Protein AF-A0A6B1FAL5-F1 (afdb_monomer)

Foldseek 3Di:
DVLLLVLLQLLLVLLLLLLVLQLVLCLQVVHQSLVSLVVSLVCSVPLSVVLPPDDPDPPPPPDPPDPDDDDDDDDDDDDDDDDDDPPPPPPPPDVVVVPVVVVVVVVVCVLVVQLVVLVVVVVVVLVVLVVQQVVWDWDAAPNFIATEAQADDQEWHDQPDTGGYDYPVQVVVDRVSVVLSVLLRVLCVVVVVVVSLVVLSNSCSNSVVRVSSLVSSLVSVLSSSLSSLSVSVVVPDDLVVVLVSLVVVLVRRDDDDPVVVVSDPSVVSSVVSNVSSVSPPDNDDPVSSVVSNVSSVVSNVVSSVDDRDDDDDDPPVVVPDDDDDDDDDDDPPPVVVVVVVVVVVVVVVVVVVVVVVVVVVVVVVVVVVVVVVVVVVVVVVVVVVVVVVVVVVVVVVVVVVVVVVVVVVVVVVVVVVVVVVVVVVVVLVVVVVVLVVVVVVVVVPDPPPPVVVVVSVVVVVVVVVVVVVVVVVVVVVVVD

Structure (mmCIF, N/CA/C/O backbone):
data_AF-A0A6B1FAL5-F1
#
_entry.id   AF-A0A6B1FAL5-F1
#
loop_
_atom_site.group_PDB
_atom_site.id
_atom_site.type_symbol
_atom_site.label_atom_id
_atom_site.label_alt_id
_atom_site.label_comp_id
_atom_site.label_asym_id
_atom_site.label_entity_id
_atom_site.label_seq_id
_atom_site.pdbx_PDB_ins_code
_atom_site.Cartn_x
_atom_site.Cartn_y
_atom_site.Cartn_z
_atom_site.occupancy
_atom_site.B_iso_or_equiv
_atom_site.auth_seq_id
_atom_site.auth_comp_id
_atom_site.auth_asym_id
_atom_site.auth_atom_id
_atom_site.pdbx_PDB_model_num
ATOM 1 N N . MET A 1 1 ? 16.781 -11.900 -22.297 1.00 70.94 1 MET A N 1
ATOM 2 C CA . MET A 1 1 ? 16.010 -11.693 -21.037 1.00 70.94 1 MET A CA 1
ATOM 3 C C . MET A 1 1 ? 16.478 -10.524 -20.159 1.00 70.94 1 MET A C 1
ATOM 5 O O . MET A 1 1 ? 15.635 -9.739 -19.747 1.00 70.94 1 MET A O 1
ATOM 9 N N . VAL A 1 2 ? 17.774 -10.366 -19.845 1.00 73.88 2 VAL A N 1
ATOM 10 C CA . VAL A 1 2 ? 18.264 -9.312 -18.916 1.00 73.88 2 VAL A CA 1
ATOM 11 C C . VAL A 1 2 ? 17.878 -7.889 -19.354 1.00 73.88 2 VAL A C 1
ATOM 13 O O . VAL A 1 2 ? 17.390 -7.104 -18.545 1.00 73.88 2 VAL A O 1
ATOM 16 N N . THR A 1 3 ? 18.000 -7.581 -20.647 1.00 79.38 3 THR A N 1
ATOM 17 C CA . THR A 1 3 ? 17.569 -6.298 -21.233 1.00 79.38 3 THR A CA 1
ATOM 18 C C . THR A 1 3 ? 16.069 -6.043 -21.063 1.00 79.38 3 THR A C 1
ATOM 20 O O . THR A 1 3 ? 15.662 -4.920 -20.779 1.00 79.38 3 THR A O 1
ATOM 23 N N . TRP A 1 4 ? 15.242 -7.089 -21.156 1.00 84.38 4 TRP A N 1
ATOM 24 C CA . TRP A 1 4 ? 13.800 -7.010 -20.912 1.00 84.38 4 TRP A CA 1
ATOM 25 C C . TRP A 1 4 ? 13.470 -6.783 -19.428 1.00 84.38 4 TRP A C 1
ATOM 27 O O . TRP A 1 4 ? 12.585 -5.990 -19.112 1.00 84.38 4 TRP A O 1
ATOM 37 N N . LEU A 1 5 ? 14.207 -7.414 -18.505 1.00 85.38 5 LEU A N 1
ATOM 38 C CA . LEU A 1 5 ? 14.046 -7.174 -17.064 1.00 85.38 5 LEU A CA 1
ATOM 39 C C . LEU A 1 5 ? 14.381 -5.717 -16.710 1.00 85.38 5 LEU A C 1
ATOM 41 O O . LEU A 1 5 ? 13.614 -5.078 -15.989 1.00 85.38 5 LEU A O 1
ATOM 45 N N . GLY A 1 6 ? 15.478 -5.183 -17.259 1.00 84.62 6 GLY A N 1
ATOM 46 C CA . GLY A 1 6 ? 15.856 -3.774 -17.116 1.00 84.62 6 GLY A CA 1
ATOM 47 C C . GLY A 1 6 ? 14.801 -2.828 -17.695 1.00 84.62 6 GLY A C 1
ATOM 48 O O . GLY A 1 6 ? 14.362 -1.903 -17.014 1.00 84.62 6 GLY A O 1
ATOM 49 N N . TYR A 1 7 ? 14.311 -3.117 -18.905 1.00 87.00 7 TYR A N 1
ATOM 50 C CA . TYR A 1 7 ? 13.195 -2.398 -19.527 1.00 87.00 7 TYR A CA 1
ATOM 51 C C . TYR A 1 7 ? 11.952 -2.359 -18.619 1.00 87.00 7 TYR A C 1
ATOM 53 O O . TYR A 1 7 ? 11.400 -1.286 -18.369 1.00 87.00 7 TYR A O 1
ATOM 61 N N . ALA A 1 8 ? 11.548 -3.504 -18.058 1.00 89.75 8 ALA A N 1
ATOM 62 C CA . ALA A 1 8 ? 10.390 -3.599 -17.171 1.00 89.75 8 ALA A CA 1
ATOM 63 C C . ALA A 1 8 ? 10.556 -2.777 -15.880 1.00 89.75 8 ALA A C 1
ATOM 65 O O . ALA A 1 8 ? 9.589 -2.178 -15.399 1.00 89.75 8 ALA A O 1
ATOM 66 N N . VAL A 1 9 ? 11.769 -2.712 -15.320 1.00 92.00 9 VAL A N 1
ATOM 67 C CA . VAL A 1 9 ? 12.073 -1.864 -14.156 1.00 92.00 9 VAL A CA 1
ATOM 68 C C . VAL A 1 9 ? 11.970 -0.383 -14.523 1.00 92.00 9 VAL A C 1
ATOM 70 O O . VAL A 1 9 ? 11.279 0.359 -13.826 1.00 92.00 9 VAL A O 1
ATOM 73 N N . THR A 1 10 ? 12.572 0.048 -15.635 1.00 89.25 10 THR A N 1
ATOM 74 C CA . THR A 1 10 ? 12.522 1.451 -16.086 1.00 89.25 10 THR A CA 1
ATOM 75 C C . THR A 1 10 ? 11.088 1.914 -16.345 1.00 89.25 10 THR A C 1
ATOM 77 O O . THR A 1 10 ? 10.673 2.961 -15.841 1.00 89.25 10 THR A O 1
ATOM 80 N N . VAL A 1 11 ? 10.293 1.113 -17.062 1.00 91.31 11 VAL A N 1
ATOM 81 C CA . VAL A 1 11 ? 8.867 1.389 -17.301 1.00 91.31 11 VAL A CA 1
ATOM 82 C C . VAL A 1 11 ? 8.105 1.502 -15.977 1.00 91.31 11 VAL A C 1
ATOM 84 O O . VAL A 1 11 ? 7.353 2.458 -15.774 1.00 91.31 11 VAL A O 1
ATOM 87 N N . ALA A 1 12 ? 8.326 0.577 -15.040 1.00 93.56 12 ALA A N 1
ATOM 88 C CA . ALA A 1 12 ? 7.660 0.604 -13.742 1.00 93.56 12 ALA A CA 1
ATOM 89 C C . ALA A 1 12 ? 8.033 1.842 -12.905 1.00 93.56 12 ALA A C 1
ATOM 91 O O . ALA A 1 12 ? 7.155 2.408 -12.256 1.00 93.56 12 ALA A O 1
ATOM 92 N N . ILE A 1 13 ? 9.286 2.313 -12.946 1.00 93.00 13 ILE A N 1
ATOM 93 C CA . ILE A 1 13 ? 9.714 3.549 -12.262 1.00 93.00 13 ILE A CA 1
ATOM 94 C C . ILE A 1 13 ? 8.974 4.770 -12.823 1.00 93.00 13 ILE A C 1
ATOM 96 O O . ILE A 1 13 ? 8.443 5.577 -12.058 1.00 93.00 13 ILE A O 1
ATOM 100 N N . LEU A 1 14 ? 8.884 4.901 -14.148 1.00 90.81 14 LEU A N 1
ATOM 101 C CA . LEU A 1 14 ? 8.177 6.019 -14.782 1.00 90.81 14 LEU A CA 1
ATOM 102 C C . LEU A 1 14 ? 6.683 6.021 -14.423 1.00 90.81 14 LEU A C 1
ATOM 104 O O . LEU A 1 14 ? 6.121 7.053 -14.050 1.00 90.81 14 LEU A O 1
ATOM 108 N N . LEU A 1 15 ? 6.047 4.849 -14.446 1.00 93.94 15 LEU A N 1
ATOM 109 C CA . LEU A 1 15 ? 4.647 4.690 -14.048 1.00 93.94 15 LEU A CA 1
ATOM 110 C C . LEU A 1 15 ? 4.429 4.941 -12.552 1.00 93.94 15 LEU A C 1
ATOM 112 O O . LEU A 1 15 ? 3.404 5.504 -12.165 1.00 93.94 15 LEU A O 1
ATOM 116 N N . ALA A 1 16 ? 5.392 4.575 -11.707 1.00 92.81 16 ALA A N 1
ATOM 117 C CA . ALA A 1 16 ? 5.388 4.872 -10.281 1.00 92.81 16 ALA A CA 1
ATOM 118 C C . ALA A 1 16 ? 5.422 6.390 -10.018 1.00 92.81 16 ALA A C 1
ATOM 120 O O . ALA A 1 16 ? 4.669 6.884 -9.173 1.00 92.81 16 ALA A O 1
ATOM 121 N N . VAL A 1 17 ? 6.220 7.145 -10.783 1.00 92.19 17 VAL A N 1
ATOM 122 C CA . VAL A 1 17 ? 6.230 8.619 -10.749 1.00 92.19 17 VAL A CA 1
ATOM 123 C C . VAL A 1 17 ? 4.889 9.189 -11.217 1.00 92.19 17 VAL A C 1
ATOM 125 O O . VAL A 1 17 ? 4.313 10.036 -10.532 1.00 92.19 17 VAL A O 1
ATOM 128 N N . GLY A 1 18 ? 4.333 8.691 -12.325 1.00 88.88 18 GLY A N 1
ATOM 129 C CA . GLY A 1 18 ? 3.001 9.094 -12.790 1.00 88.88 18 GLY A CA 1
ATOM 130 C C . GLY A 1 18 ? 1.912 8.857 -11.734 1.00 88.88 18 GLY A C 1
ATOM 131 O O . GLY A 1 18 ? 1.113 9.748 -11.438 1.00 88.88 18 GLY A O 1
ATOM 132 N N . ALA A 1 19 ? 1.929 7.692 -11.083 1.00 93.50 19 ALA A N 1
ATOM 133 C CA . ALA A 1 19 ? 0.993 7.345 -10.017 1.00 93.50 19 ALA A CA 1
ATOM 134 C C . ALA A 1 19 ? 1.151 8.228 -8.763 1.00 93.50 19 ALA A C 1
ATOM 136 O O . ALA A 1 19 ? 0.143 8.599 -8.157 1.00 93.50 19 ALA A O 1
ATOM 137 N N . LEU A 1 20 ? 2.374 8.645 -8.399 1.00 93.44 20 LEU A N 1
ATOM 138 C CA . LEU A 1 20 ? 2.594 9.638 -7.334 1.00 93.44 20 LEU A CA 1
ATOM 139 C C . LEU A 1 20 ? 1.932 10.975 -7.644 1.00 93.44 20 LEU A C 1
ATOM 141 O O . LEU A 1 20 ? 1.300 11.576 -6.772 1.00 93.44 20 LEU A O 1
ATOM 145 N N . LEU A 1 21 ? 2.110 11.460 -8.871 1.00 91.00 21 LEU A N 1
ATOM 146 C CA . LEU A 1 21 ? 1.551 12.735 -9.308 1.00 91.00 21 LEU A CA 1
ATOM 147 C C . LEU A 1 21 ? 0.020 12.678 -9.293 1.00 91.00 21 LEU A C 1
ATOM 149 O O . LEU A 1 21 ? -0.624 13.593 -8.770 1.00 91.00 21 LEU A O 1
ATOM 153 N N . LEU A 1 22 ? -0.559 11.560 -9.745 1.00 91.38 22 LEU A N 1
ATOM 154 C CA . LEU A 1 22 ? -1.994 11.293 -9.631 1.00 91.38 22 LEU A CA 1
ATOM 155 C C . LEU A 1 22 ? -2.460 11.216 -8.176 1.00 91.38 22 LEU A C 1
ATOM 157 O O . LEU A 1 22 ? -3.513 11.763 -7.853 1.00 91.38 22 LEU A O 1
ATOM 161 N N . GLU A 1 23 ? -1.693 10.611 -7.267 1.00 92.38 23 GLU A N 1
ATOM 162 C CA . GLU A 1 23 ? -2.032 10.622 -5.842 1.00 92.38 23 GLU A CA 1
ATOM 163 C C . GLU A 1 23 ? -2.069 12.055 -5.295 1.00 92.38 23 GLU A C 1
ATOM 165 O O . GLU A 1 23 ? -3.001 12.417 -4.576 1.00 92.38 23 GLU A O 1
ATOM 170 N N . LYS A 1 24 ? -1.096 12.896 -5.663 1.00 89.56 24 LYS A N 1
ATOM 171 C CA . LYS A 1 24 ? -1.044 14.312 -5.264 1.00 89.56 24 LYS A CA 1
ATOM 172 C C . LYS A 1 24 ? -2.158 15.157 -5.867 1.00 89.56 24 LYS A C 1
ATOM 174 O O . LYS A 1 24 ? -2.544 16.167 -5.268 1.00 89.56 24 LYS A O 1
ATOM 179 N N . LEU A 1 25 ? -2.673 14.761 -7.024 1.00 88.19 25 LEU A N 1
ATOM 180 C CA . LEU A 1 25 ? -3.865 15.337 -7.631 1.00 88.19 25 LEU A CA 1
ATOM 181 C C . LEU A 1 25 ? -5.136 14.896 -6.883 1.00 88.19 25 LEU A C 1
ATOM 183 O O . LEU A 1 25 ? -5.971 15.728 -6.525 1.00 88.19 25 LEU A O 1
ATOM 187 N N . CYS A 1 26 ? -5.258 13.603 -6.579 1.00 89.50 26 CYS A N 1
ATOM 188 C CA . CYS A 1 26 ? -6.382 13.029 -5.835 1.00 89.50 26 CYS A CA 1
ATOM 189 C C . CYS A 1 26 ? -6.475 13.596 -4.413 1.00 89.50 26 CYS A C 1
ATOM 191 O O . CYS A 1 26 ? -7.553 13.970 -3.962 1.00 89.50 26 CYS A O 1
ATOM 193 N N . GLU A 1 27 ? -5.333 13.761 -3.741 1.00 87.56 27 GLU A N 1
ATOM 194 C CA . GLU A 1 27 ? -5.215 14.398 -2.426 1.00 87.56 27 GLU A CA 1
ATOM 195 C C . GLU A 1 27 ? -5.829 15.805 -2.399 1.00 87.56 27 GLU A C 1
ATOM 197 O O . GLU A 1 27 ? -6.469 16.172 -1.419 1.00 87.56 27 GLU A O 1
ATOM 202 N N . ARG A 1 28 ? -5.691 16.567 -3.489 1.00 84.56 28 ARG A N 1
ATOM 203 C CA . ARG A 1 28 ? -6.206 17.940 -3.609 1.00 84.56 28 ARG A CA 1
ATOM 204 C C . ARG A 1 28 ? -7.655 18.031 -4.078 1.00 84.56 28 ARG A C 1
ATOM 206 O O . ARG A 1 28 ? -8.308 19.038 -3.829 1.00 84.56 28 ARG A O 1
ATOM 213 N N . THR A 1 29 ? -8.143 17.016 -4.784 1.00 83.88 29 THR A N 1
ATOM 214 C CA . THR A 1 29 ? -9.524 16.966 -5.296 1.00 83.88 29 THR A CA 1
ATOM 215 C C . THR A 1 29 ? -10.470 16.201 -4.370 1.00 83.88 29 THR A C 1
ATOM 217 O O . THR A 1 29 ? -11.680 16.266 -4.551 1.00 83.88 29 THR A O 1
ATOM 220 N N . GLY A 1 30 ? -9.940 15.476 -3.378 1.00 83.25 30 GLY A N 1
ATOM 221 C CA . GLY A 1 30 ? -10.721 14.579 -2.521 1.00 83.25 30 GLY A CA 1
ATOM 222 C C . GLY A 1 30 ? -11.122 13.268 -3.208 1.00 83.25 30 GLY A C 1
ATOM 223 O O . GLY A 1 30 ? -11.940 12.517 -2.669 1.00 83.25 30 GLY A O 1
ATOM 224 N N . SER A 1 31 ? -10.558 12.986 -4.386 1.00 88.19 31 SER A N 1
ATOM 225 C CA . SER A 1 31 ? -10.820 11.766 -5.153 1.00 88.19 31 SER A CA 1
ATOM 226 C C . SER A 1 31 ? -10.107 10.549 -4.540 1.00 88.19 31 SER A C 1
ATOM 228 O O . SER A 1 31 ? -9.086 10.720 -3.867 1.00 88.19 31 SER A O 1
ATOM 230 N N . PRO A 1 32 ? -10.599 9.315 -4.768 1.00 91.69 32 PRO A N 1
ATOM 231 C CA . PRO A 1 32 ? -9.942 8.104 -4.279 1.00 91.69 32 PRO A CA 1
ATOM 232 C C . PRO A 1 32 ? -8.539 7.937 -4.873 1.00 91.69 32 PRO A C 1
ATOM 234 O O . PRO A 1 32 ? -8.364 7.926 -6.092 1.00 91.69 32 PRO A O 1
ATOM 237 N N . ARG A 1 33 ? -7.539 7.767 -4.009 1.00 93.06 33 ARG A N 1
ATOM 238 C CA . ARG A 1 33 ? -6.119 7.686 -4.378 1.00 93.06 33 ARG A CA 1
ATOM 239 C C . ARG A 1 33 ? -5.750 6.341 -5.004 1.00 93.06 33 ARG A C 1
ATOM 241 O O . ARG A 1 33 ? -4.805 6.264 -5.786 1.00 93.06 33 ARG A O 1
ATOM 248 N N . ARG A 1 34 ? -6.477 5.268 -4.670 1.00 93.81 34 ARG A N 1
ATOM 249 C CA . ARG A 1 34 ? -6.148 3.893 -5.094 1.00 93.81 34 ARG A CA 1
ATOM 250 C C . ARG A 1 34 ? -6.114 3.685 -6.611 1.00 93.81 34 ARG A C 1
ATOM 252 O O . ARG A 1 34 ? -5.345 2.853 -7.084 1.00 93.81 34 ARG A O 1
ATOM 259 N N . PHE A 1 35 ? -6.919 4.424 -7.377 1.00 94.69 35 PHE A N 1
ATOM 260 C CA . PHE A 1 35 ? -7.057 4.187 -8.817 1.00 94.69 35 PHE A CA 1
ATOM 261 C C . PHE A 1 35 ? -5.800 4.561 -9.606 1.00 94.69 35 PHE A C 1
ATOM 263 O O . PHE A 1 35 ? -5.453 3.844 -10.539 1.00 94.69 35 PHE A O 1
ATOM 270 N N . GLY A 1 36 ? -5.074 5.609 -9.199 1.00 93.88 36 GLY A N 1
ATOM 271 C CA . GLY A 1 36 ? -3.796 5.966 -9.828 1.00 93.88 36 GLY A CA 1
ATOM 272 C C . GLY A 1 36 ? -2.750 4.858 -9.672 1.00 93.88 36 GLY A C 1
ATOM 273 O O . GLY A 1 36 ? -2.083 4.487 -10.634 1.00 93.88 36 GLY A O 1
ATOM 274 N N . TRP A 1 37 ? -2.672 4.259 -8.481 1.00 96.75 37 TRP A N 1
ATOM 275 C CA . TRP A 1 37 ? -1.773 3.135 -8.206 1.00 96.75 37 TRP A CA 1
ATOM 276 C C . TRP A 1 37 ? -2.184 1.851 -8.927 1.00 96.75 37 TRP A C 1
ATOM 278 O O . TRP A 1 37 ? -1.322 1.149 -9.449 1.00 96.75 37 TRP A O 1
ATOM 288 N N . LEU A 1 38 ? -3.486 1.558 -8.995 1.00 96.56 38 LEU A N 1
ATOM 289 C CA . LEU A 1 38 ? -4.009 0.427 -9.767 1.00 96.56 38 LEU A CA 1
ATOM 290 C C . LEU A 1 38 ? -3.698 0.564 -11.259 1.00 96.56 38 LEU A C 1
ATOM 292 O O . LEU A 1 38 ? -3.244 -0.401 -11.871 1.00 96.56 38 LEU A O 1
ATOM 296 N N . ALA A 1 39 ? -3.902 1.751 -11.833 1.00 94.81 39 ALA A N 1
ATOM 297 C CA . ALA A 1 39 ? -3.578 2.024 -13.228 1.00 94.81 39 ALA A CA 1
ATOM 298 C C . ALA A 1 39 ? -2.077 1.853 -13.487 1.00 94.81 39 ALA A C 1
ATOM 300 O O . ALA A 1 39 ? -1.699 1.123 -14.398 1.00 94.81 39 ALA A O 1
ATOM 301 N N . GLY A 1 40 ? -1.228 2.438 -12.635 1.00 95.44 40 GLY A N 1
ATOM 302 C CA . GLY A 1 40 ? 0.220 2.284 -12.741 1.00 95.44 40 GLY A CA 1
ATOM 303 C C . GLY A 1 40 ? 0.674 0.822 -12.666 1.00 95.44 40 GLY A C 1
ATOM 304 O O . GLY A 1 40 ? 1.461 0.398 -13.504 1.00 95.44 40 GLY A O 1
ATOM 305 N N . LEU A 1 41 ? 0.163 0.036 -11.709 1.00 96.19 41 LEU A N 1
ATOM 306 C CA . LEU A 1 41 ? 0.492 -1.393 -11.591 1.00 96.19 41 LEU A CA 1
ATOM 307 C C . LEU A 1 41 ? 0.043 -2.177 -12.828 1.00 96.19 41 LEU A C 1
ATOM 309 O O . LEU A 1 41 ? 0.783 -3.014 -13.329 1.00 96.19 41 LEU A O 1
ATOM 313 N N . SER A 1 42 ? -1.152 -1.883 -13.341 1.00 96.44 42 SER A N 1
ATOM 314 C CA . SER A 1 42 ? -1.685 -2.549 -14.534 1.00 96.44 42 SER A CA 1
ATOM 315 C C . SER A 1 42 ? -0.834 -2.248 -15.766 1.00 96.44 42 SER A C 1
ATOM 317 O O . SER A 1 42 ? -0.469 -3.161 -16.498 1.00 96.44 42 SER A O 1
ATOM 319 N N . LEU A 1 43 ? -0.452 -0.984 -15.962 1.00 95.00 43 LEU A N 1
ATOM 320 C CA . LEU A 1 43 ? 0.427 -0.575 -17.057 1.00 95.00 43 LEU A CA 1
ATOM 321 C C . LEU A 1 43 ? 1.831 -1.180 -16.921 1.00 95.00 43 LEU A C 1
ATOM 323 O O . LEU A 1 43 ? 2.398 -1.612 -17.921 1.00 95.00 43 LEU A O 1
ATOM 327 N N . ALA A 1 44 ? 2.361 -1.282 -15.699 1.00 94.56 44 ALA A N 1
ATOM 328 C CA . ALA A 1 44 ? 3.673 -1.874 -15.438 1.00 94.56 44 ALA A CA 1
ATOM 329 C C . ALA A 1 44 ? 3.708 -3.378 -15.744 1.00 94.56 44 ALA A C 1
ATOM 331 O O . ALA A 1 44 ? 4.761 -3.900 -16.095 1.00 94.56 44 ALA A O 1
ATOM 332 N N . LEU A 1 45 ? 2.566 -4.066 -15.650 1.00 92.69 45 LEU A N 1
ATOM 333 C CA . LEU A 1 45 ? 2.426 -5.455 -16.087 1.00 92.69 45 LEU A CA 1
ATOM 334 C C . LEU A 1 45 ? 2.229 -5.554 -17.605 1.00 92.69 45 LEU A C 1
ATOM 336 O O . LEU A 1 45 ? 2.877 -6.368 -18.253 1.00 92.69 45 LEU A O 1
ATOM 340 N N . VAL A 1 46 ? 1.346 -4.736 -18.184 1.00 92.06 46 VAL A N 1
ATOM 341 C CA . VAL A 1 46 ? 0.938 -4.860 -19.594 1.00 92.06 46 VAL A CA 1
ATOM 342 C C . VAL A 1 46 ? 2.034 -4.414 -20.564 1.00 92.06 46 VAL A C 1
ATOM 344 O O . VAL A 1 46 ? 2.304 -5.127 -21.529 1.00 92.06 46 VAL A O 1
ATOM 347 N N . ILE A 1 47 ? 2.685 -3.270 -20.326 1.00 88.50 47 ILE A N 1
ATOM 348 C CA . ILE A 1 47 ? 3.654 -2.696 -21.277 1.00 88.50 47 ILE A CA 1
ATOM 349 C C . ILE A 1 47 ? 4.823 -3.670 -21.539 1.00 88.50 47 ILE A C 1
ATOM 351 O O . ILE A 1 47 ? 5.050 -4.016 -22.702 1.00 88.50 47 ILE A O 1
ATOM 355 N N . PRO A 1 48 ? 5.498 -4.239 -20.518 1.00 86.94 48 PRO A N 1
ATOM 356 C CA . PRO A 1 48 ? 6.550 -5.232 -20.741 1.00 86.94 48 PRO A CA 1
ATOM 357 C C . PRO A 1 48 ? 6.090 -6.510 -21.439 1.00 86.94 48 PRO A C 1
ATOM 359 O O . PRO A 1 48 ? 6.863 -7.084 -22.202 1.00 86.94 48 PRO A O 1
ATOM 362 N N . LEU A 1 49 ? 4.841 -6.944 -21.243 1.00 83.94 49 LEU A N 1
ATOM 363 C CA . LEU A 1 49 ? 4.304 -8.114 -21.944 1.00 83.94 49 LEU A CA 1
ATOM 364 C C . LEU A 1 49 ? 4.146 -7.862 -23.449 1.00 83.94 49 LEU A C 1
ATOM 366 O O . LEU A 1 49 ? 4.393 -8.767 -24.243 1.00 83.94 49 LEU A O 1
ATOM 370 N N . THR A 1 50 ? 3.792 -6.639 -23.856 1.00 80.00 50 THR A N 1
ATOM 371 C CA . THR A 1 50 ? 3.702 -6.278 -25.285 1.00 80.00 50 THR A CA 1
ATOM 372 C C . THR A 1 50 ? 5.067 -6.178 -25.968 1.00 80.00 50 THR A C 1
ATOM 374 O O . THR A 1 50 ? 5.172 -6.465 -27.158 1.00 80.00 50 THR A O 1
ATOM 377 N N . ALA A 1 51 ? 6.107 -5.839 -25.202 1.00 71.56 51 ALA A N 1
ATOM 378 C CA . ALA A 1 51 ? 7.499 -5.739 -25.638 1.00 71.56 51 ALA A CA 1
ATOM 379 C C . ALA A 1 51 ? 8.306 -7.035 -25.423 1.00 71.56 51 ALA A C 1
ATOM 381 O O . ALA A 1 51 ? 9.529 -7.036 -25.576 1.00 71.56 51 ALA A O 1
ATOM 382 N N . SER A 1 52 ? 7.657 -8.132 -25.014 1.00 66.25 52 SER A N 1
ATOM 383 C CA . SER A 1 52 ? 8.336 -9.412 -24.816 1.00 66.25 52 SER A CA 1
ATOM 384 C C . SER A 1 52 ? 8.944 -9.875 -26.145 1.00 66.25 52 SER A C 1
ATOM 386 O O . SER A 1 52 ? 8.243 -9.817 -27.163 1.00 66.25 52 SER A O 1
ATOM 388 N N . PRO A 1 53 ? 10.218 -10.318 -26.172 1.00 56.00 53 PRO A N 1
ATOM 389 C CA . PRO A 1 53 ? 10.824 -10.852 -27.381 1.00 56.00 53 PRO A CA 1
ATOM 390 C C . PRO A 1 53 ? 10.048 -12.108 -27.773 1.00 56.00 53 PRO A C 1
ATOM 392 O O . PRO A 1 53 ? 10.269 -13.192 -27.235 1.00 56.00 53 PRO A O 1
ATOM 395 N N . ARG A 1 54 ? 9.082 -11.958 -28.685 1.00 50.09 54 ARG A N 1
ATOM 396 C CA . ARG A 1 54 ? 8.504 -13.100 -29.386 1.00 50.09 54 ARG A CA 1
ATOM 397 C C . ARG A 1 54 ? 9.683 -13.836 -30.012 1.00 50.09 54 ARG A C 1
ATOM 399 O O . ARG A 1 54 ? 10.515 -13.197 -30.657 1.00 50.09 54 ARG A O 1
ATOM 406 N N . ALA A 1 55 ? 9.772 -15.145 -29.774 1.00 44.16 55 ALA A N 1
ATOM 407 C CA . ALA A 1 55 ? 10.728 -15.986 -30.480 1.00 44.16 55 ALA A CA 1
ATOM 408 C C . ALA A 1 55 ? 10.609 -15.657 -31.977 1.00 44.16 55 ALA A C 1
ATOM 410 O O . ALA A 1 55 ? 9.470 -15.570 -32.454 1.00 44.16 55 ALA A O 1
ATOM 411 N N . PRO A 1 56 ? 11.721 -15.393 -32.689 1.00 42.91 56 PRO A N 1
ATOM 412 C CA . PRO A 1 56 ? 11.644 -15.135 -34.115 1.00 42.91 56 PRO A CA 1
ATOM 413 C C . PRO A 1 56 ? 10.883 -16.301 -34.737 1.00 42.91 56 PRO A C 1
ATOM 415 O O . PRO A 1 56 ? 11.220 -17.465 -34.498 1.00 42.91 56 PRO A O 1
ATOM 418 N N . ALA A 1 57 ? 9.806 -15.987 -35.460 1.00 37.38 57 ALA A N 1
ATOM 419 C CA . ALA A 1 57 ? 9.213 -16.957 -36.356 1.00 37.38 57 ALA A CA 1
ATOM 420 C C . ALA A 1 57 ? 10.362 -17.420 -37.250 1.00 37.38 57 ALA A C 1
ATOM 422 O O . ALA A 1 57 ? 11.021 -16.601 -37.891 1.00 37.38 57 ALA A O 1
ATOM 423 N N . VAL A 1 58 ? 10.686 -18.709 -37.193 1.00 41.09 58 VAL A N 1
ATOM 424 C CA . VAL A 1 58 ? 11.577 -19.299 -38.180 1.00 41.09 58 VAL A CA 1
ATOM 425 C C . VAL A 1 58 ? 10.772 -19.275 -39.469 1.00 41.09 58 VAL A C 1
ATOM 427 O O . VAL A 1 58 ? 10.012 -20.200 -39.749 1.00 41.09 58 VAL A O 1
ATOM 430 N N . ASP A 1 59 ? 10.873 -18.172 -40.206 1.00 38.25 59 ASP A N 1
ATOM 431 C CA . ASP A 1 59 ? 10.451 -18.118 -41.592 1.00 38.25 59 ASP A CA 1
ATOM 432 C C . ASP A 1 59 ? 11.400 -19.055 -42.333 1.00 38.25 59 ASP A C 1
ATOM 434 O O . ASP A 1 59 ? 12.510 -18.695 -42.729 1.00 38.25 59 ASP A O 1
ATOM 438 N N . VAL A 1 60 ? 10.992 -20.320 -42.439 1.00 43.34 60 VAL A N 1
ATOM 439 C CA . VAL A 1 60 ? 11.592 -21.251 -43.384 1.00 43.34 60 VAL A CA 1
ATOM 440 C C . VAL A 1 60 ? 11.279 -20.663 -44.752 1.00 43.34 60 VAL A C 1
ATOM 442 O O . VAL A 1 60 ? 10.168 -20.815 -45.260 1.00 43.34 60 VAL A O 1
ATOM 445 N N . ALA A 1 61 ? 12.236 -19.919 -45.308 1.00 37.22 61 ALA A N 1
ATOM 446 C CA . ALA A 1 61 ? 12.152 -19.437 -46.673 1.00 37.22 61 ALA A CA 1
ATOM 447 C C . ALA A 1 61 ? 11.802 -20.637 -47.569 1.00 37.22 61 ALA A C 1
ATOM 449 O O . ALA A 1 61 ? 12.462 -21.679 -47.458 1.00 37.22 61 ALA A O 1
ATOM 450 N N . PRO A 1 62 ? 10.760 -20.553 -48.416 1.00 39.84 62 PRO A N 1
ATOM 451 C CA . PRO A 1 62 ? 10.480 -21.626 -49.351 1.00 39.84 62 PRO A CA 1
ATOM 452 C C . PRO A 1 62 ? 11.726 -21.796 -50.215 1.00 39.84 62 PRO A C 1
ATOM 454 O O . PRO A 1 62 ? 12.198 -20.834 -50.823 1.00 39.84 62 PRO A O 1
ATOM 457 N N . ALA A 1 63 ? 12.288 -23.006 -50.217 1.00 36.31 63 ALA A N 1
ATOM 458 C CA . ALA A 1 63 ? 13.401 -23.353 -51.082 1.00 36.31 63 ALA A CA 1
ATOM 459 C C . ALA A 1 63 ? 13.022 -22.949 -52.510 1.00 36.31 63 ALA A C 1
ATOM 461 O O . ALA A 1 63 ? 12.055 -23.472 -53.072 1.00 36.31 63 ALA A O 1
ATOM 462 N N . ALA A 1 64 ? 13.740 -21.966 -53.056 1.00 40.38 64 ALA A N 1
ATOM 463 C CA . ALA A 1 64 ? 13.539 -21.479 -54.407 1.00 40.38 64 ALA A CA 1
ATOM 464 C C . ALA A 1 64 ? 13.718 -22.660 -55.367 1.00 40.38 64 ALA A C 1
ATOM 466 O O . ALA A 1 64 ? 14.830 -23.053 -55.705 1.00 40.38 64 ALA A O 1
ATOM 467 N N . THR A 1 65 ? 12.605 -23.265 -55.777 1.00 43.06 65 THR A N 1
ATOM 468 C CA . THR A 1 65 ? 12.595 -24.325 -56.784 1.00 43.06 65 THR A CA 1
ATOM 469 C C . THR A 1 65 ? 12.460 -23.636 -58.135 1.00 43.06 65 THR A C 1
ATOM 471 O O . THR A 1 65 ? 11.413 -23.658 -58.771 1.00 43.06 65 THR A O 1
ATOM 474 N N . GLY A 1 66 ? 13.512 -22.916 -58.511 1.00 38.41 66 GLY A N 1
ATOM 475 C CA . GLY A 1 66 ? 13.652 -22.242 -59.795 1.00 38.41 66 GLY A CA 1
ATOM 476 C C . GLY A 1 66 ? 14.850 -22.821 -60.529 1.00 38.41 66 GLY A C 1
ATOM 477 O O . GLY A 1 66 ? 15.872 -22.159 -60.657 1.00 38.41 66 GLY A O 1
ATOM 478 N N . ALA A 1 67 ? 14.753 -24.077 -60.962 1.00 38.16 67 ALA A N 1
ATOM 479 C CA . ALA A 1 67 ? 15.718 -24.646 -61.893 1.00 38.16 67 ALA A CA 1
ATOM 480 C C . ALA A 1 67 ? 15.429 -24.080 -63.293 1.00 38.16 67 ALA A C 1
ATOM 482 O O . ALA A 1 67 ? 14.624 -24.630 -64.042 1.00 38.16 67 ALA A O 1
ATOM 483 N N . GLN A 1 68 ? 16.053 -22.952 -63.630 1.00 40.44 68 GLN A N 1
ATOM 484 C CA . GLN A 1 68 ? 16.272 -22.569 -65.022 1.00 40.44 68 GLN A CA 1
ATOM 485 C C . GLN A 1 68 ? 17.537 -23.281 -65.505 1.00 40.44 68 GLN A C 1
ATOM 487 O O . GLN A 1 68 ? 18.607 -23.133 -64.920 1.00 40.44 68 GLN A O 1
ATOM 492 N N . ALA A 1 69 ? 17.382 -24.105 -66.540 1.00 41.06 69 ALA A N 1
ATOM 493 C CA . ALA A 1 69 ? 18.482 -24.781 -67.213 1.00 41.06 69 ALA A CA 1
ATOM 494 C C . ALA A 1 69 ? 19.415 -23.742 -67.868 1.00 41.06 69 ALA A C 1
ATOM 496 O O . ALA A 1 69 ? 18.912 -22.899 -68.618 1.00 41.06 69 ALA A O 1
ATOM 497 N N . PRO A 1 70 ? 20.740 -23.778 -67.632 1.00 44.03 70 PRO A N 1
ATOM 498 C CA . PRO A 1 70 ? 21.675 -22.963 -68.393 1.00 44.03 70 PRO A CA 1
ATOM 499 C C . PRO A 1 70 ? 21.842 -23.537 -69.803 1.00 44.03 70 PRO A C 1
ATOM 501 O O . PRO A 1 70 ? 21.935 -24.752 -69.983 1.00 44.03 70 PRO A O 1
ATOM 504 N N . ALA A 1 71 ? 21.871 -22.642 -70.788 1.00 42.53 71 ALA A N 1
ATOM 505 C CA . ALA A 1 71 ? 22.259 -22.935 -72.160 1.00 42.53 71 ALA A CA 1
ATOM 506 C C . ALA A 1 71 ? 23.715 -23.436 -72.223 1.00 42.53 71 ALA A C 1
ATOM 508 O O . ALA A 1 71 ? 24.546 -23.049 -71.405 1.00 42.53 71 ALA A O 1
ATOM 509 N N . GLU A 1 72 ? 23.993 -24.313 -73.187 1.00 44.00 72 GLU A N 1
ATOM 510 C CA . GLU A 1 72 ? 25.289 -24.964 -73.403 1.00 44.00 72 GLU A CA 1
ATOM 511 C C . GLU A 1 72 ? 26.421 -23.943 -73.624 1.00 44.00 72 GLU A C 1
ATOM 513 O O . GLU A 1 72 ? 26.451 -23.246 -74.638 1.00 44.00 72 GLU A O 1
ATOM 518 N N . GLU A 1 73 ? 27.378 -23.886 -72.692 1.00 45.56 73 GLU A N 1
ATOM 519 C CA . GLU A 1 73 ? 28.683 -23.245 -72.894 1.00 45.56 73 GLU A CA 1
ATOM 520 C C . GLU A 1 73 ? 29.736 -24.270 -73.376 1.00 45.56 73 GLU A C 1
ATOM 522 O O . GLU A 1 73 ? 29.691 -25.439 -72.975 1.00 45.56 73 GLU A O 1
ATOM 527 N N . PRO A 1 74 ? 30.712 -23.868 -74.217 1.00 48.53 74 PRO A N 1
ATOM 528 C CA . PRO A 1 74 ? 31.745 -24.762 -74.742 1.00 48.53 74 PRO A CA 1
ATOM 529 C C . PRO A 1 74 ? 32.670 -25.331 -73.652 1.00 48.53 74 PRO A C 1
ATOM 531 O O . PRO A 1 74 ? 33.316 -24.599 -72.905 1.00 48.53 74 PRO A O 1
ATOM 534 N N . TYR A 1 75 ? 32.783 -26.660 -73.611 1.00 56.19 75 TYR A N 1
ATOM 535 C CA . TYR A 1 75 ? 33.619 -27.417 -72.675 1.00 56.19 75 TYR A CA 1
ATOM 536 C C . TYR A 1 75 ? 35.125 -27.242 -72.953 1.00 56.19 75 TYR A C 1
ATOM 538 O O . TYR A 1 75 ? 35.629 -27.690 -73.985 1.00 56.19 75 TYR A O 1
ATOM 546 N N . TRP A 1 76 ? 35.857 -26.658 -71.999 1.00 51.88 76 TRP A N 1
ATOM 547 C CA . TRP A 1 76 ? 37.321 -26.732 -71.911 1.00 51.88 76 TRP A CA 1
ATOM 548 C C . TRP A 1 76 ? 37.722 -27.713 -70.792 1.00 51.88 76 TRP A C 1
ATOM 550 O O . TRP A 1 76 ? 37.199 -27.599 -69.680 1.00 51.88 76 TRP A O 1
ATOM 560 N N . PRO A 1 77 ? 38.630 -28.679 -71.029 1.00 56.44 77 PRO A N 1
ATOM 561 C CA . PRO A 1 77 ? 39.040 -29.620 -69.991 1.00 56.44 77 PRO A CA 1
ATOM 562 C C . PRO A 1 77 ? 39.877 -28.917 -68.900 1.00 56.44 77 PRO A C 1
ATOM 564 O O . PRO A 1 77 ? 40.793 -28.156 -69.224 1.00 56.44 77 PRO A O 1
ATOM 567 N N . PRO A 1 78 ? 39.608 -29.161 -67.603 1.00 57.62 78 PRO A N 1
ATOM 568 C CA . PRO A 1 78 ? 40.351 -28.527 -66.519 1.00 57.62 78 PRO A CA 1
ATOM 569 C C . PRO A 1 78 ? 41.798 -29.041 -66.437 1.00 57.62 78 PRO A C 1
ATOM 571 O O . PRO A 1 78 ? 42.073 -30.223 -66.657 1.00 57.62 78 PRO A O 1
ATOM 574 N N . ALA A 1 79 ? 42.722 -28.140 -66.089 1.00 58.34 79 ALA A N 1
ATOM 575 C CA . ALA A 1 79 ? 44.101 -28.469 -65.731 1.00 58.34 79 ALA A CA 1
ATOM 576 C C . ALA A 1 79 ? 44.142 -29.432 -64.519 1.00 58.34 79 ALA A C 1
ATOM 578 O O . ALA A 1 79 ? 43.227 -29.399 -63.690 1.00 58.34 79 ALA A O 1
ATOM 579 N N . PRO A 1 80 ? 45.167 -30.301 -64.402 1.00 60.75 80 PRO A N 1
ATOM 580 C CA . PRO A 1 80 ? 45.242 -31.288 -63.325 1.00 60.75 80 PRO A CA 1
ATOM 581 C C . PRO A 1 80 ? 45.237 -30.615 -61.939 1.00 60.75 80 PRO A C 1
ATOM 583 O O . PRO A 1 80 ? 45.866 -29.569 -61.777 1.00 60.75 80 PRO A O 1
ATOM 586 N N . PRO A 1 81 ? 44.546 -31.195 -60.938 1.00 53.91 81 PRO A N 1
ATOM 587 C CA . PRO A 1 81 ? 44.414 -30.582 -59.623 1.00 53.91 81 PRO A CA 1
ATOM 588 C C . PRO A 1 81 ? 45.758 -30.565 -58.885 1.00 53.91 81 PRO A C 1
ATOM 590 O O . PRO A 1 81 ? 46.393 -31.607 -58.705 1.00 53.91 81 PRO A O 1
ATOM 593 N N . GLU A 1 82 ? 46.171 -29.384 -58.425 1.00 48.84 82 GLU A N 1
ATOM 594 C CA . GLU A 1 82 ? 47.218 -29.258 -57.411 1.00 48.84 82 GLU A CA 1
ATOM 595 C C . GLU A 1 82 ? 46.762 -29.934 -56.103 1.00 48.84 82 GLU A C 1
ATOM 597 O O . GLU A 1 82 ? 45.569 -29.913 -55.776 1.00 48.84 82 GLU A O 1
ATOM 602 N N . PRO A 1 83 ? 47.676 -30.563 -55.342 1.00 47.09 83 PRO A N 1
ATOM 603 C CA . PRO A 1 83 ? 47.319 -31.239 -54.104 1.00 47.09 83 PRO A CA 1
ATOM 604 C C . PRO A 1 83 ? 46.777 -30.228 -53.089 1.00 47.09 83 PRO A C 1
ATOM 606 O O . PRO A 1 83 ? 47.505 -29.370 -52.595 1.00 47.09 83 PRO A O 1
ATOM 609 N N . ALA A 1 84 ? 45.490 -30.357 -52.763 1.00 45.88 84 ALA A N 1
ATOM 610 C CA . ALA A 1 84 ? 44.844 -29.585 -51.714 1.00 45.88 84 ALA A CA 1
ATOM 611 C C . ALA A 1 84 ? 45.550 -29.840 -50.373 1.00 45.88 84 ALA A C 1
ATOM 613 O O . ALA A 1 84 ? 45.521 -30.947 -49.831 1.00 45.88 84 ALA A O 1
ATOM 614 N N . THR A 1 85 ? 46.183 -28.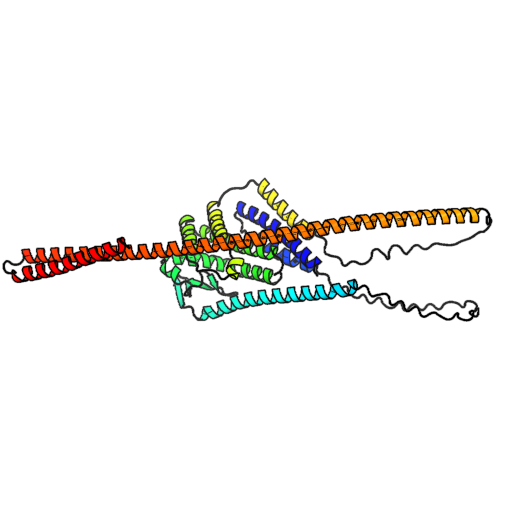806 -49.826 1.00 40.16 85 THR A N 1
ATOM 615 C CA . THR A 1 85 ? 46.580 -28.767 -48.421 1.00 40.16 85 THR A CA 1
ATOM 616 C C . THR A 1 85 ? 45.310 -28.811 -47.563 1.00 40.16 85 THR A C 1
ATOM 618 O O . THR A 1 85 ? 44.393 -28.021 -47.802 1.00 40.16 85 THR A O 1
ATOM 621 N N . PRO A 1 86 ? 45.197 -29.712 -46.567 1.00 41.59 86 PRO A N 1
ATOM 622 C CA . PRO A 1 86 ? 44.066 -29.685 -45.655 1.00 41.59 86 PRO A CA 1
ATOM 623 C C . PRO A 1 86 ? 44.182 -28.411 -44.820 1.00 41.59 86 PRO A C 1
ATOM 625 O O . PRO A 1 86 ? 45.026 -28.314 -43.929 1.00 41.59 86 PRO A O 1
ATOM 628 N N . LEU A 1 87 ? 43.353 -27.414 -45.120 1.00 43.41 87 LEU A N 1
ATOM 629 C CA . LEU A 1 87 ? 43.140 -26.286 -44.228 1.00 43.41 87 LEU A CA 1
ATOM 630 C C . LEU A 1 87 ? 42.284 -26.790 -43.056 1.00 43.41 87 LEU A C 1
ATOM 632 O O . LEU A 1 87 ? 41.074 -26.578 -43.011 1.00 43.41 87 LEU A O 1
ATOM 636 N N . GLU A 1 88 ? 42.908 -27.487 -42.103 1.00 49.22 88 GLU A N 1
ATOM 637 C CA . GLU A 1 88 ? 42.382 -27.556 -40.739 1.00 49.22 88 GLU A CA 1
ATOM 638 C C . GLU A 1 88 ? 42.493 -26.157 -40.123 1.00 49.22 88 GLU A C 1
ATOM 640 O O . GLU A 1 88 ? 43.412 -25.829 -39.380 1.00 49.22 88 GLU A O 1
ATOM 645 N N . ALA A 1 89 ? 41.538 -25.302 -40.466 1.00 41.03 89 ALA A N 1
ATOM 646 C CA . ALA A 1 89 ? 41.213 -24.117 -39.700 1.00 41.03 89 ALA A CA 1
ATOM 647 C C . ALA A 1 89 ? 39.768 -24.286 -39.242 1.00 41.03 89 ALA A C 1
ATOM 649 O O . ALA A 1 89 ? 38.830 -23.736 -39.818 1.00 41.03 89 ALA A O 1
ATOM 650 N N . GLY A 1 90 ? 39.591 -25.093 -38.193 1.00 37.31 90 GLY A N 1
ATOM 651 C CA . GLY A 1 90 ? 38.433 -24.934 -37.333 1.00 37.31 90 GLY A CA 1
ATOM 652 C C . GLY A 1 90 ? 38.411 -23.478 -36.891 1.00 37.31 90 GLY A C 1
ATOM 653 O O . GLY A 1 90 ? 39.289 -23.045 -36.149 1.00 37.31 90 GLY A O 1
ATOM 654 N N . ILE A 1 91 ? 37.443 -22.712 -37.391 1.00 41.50 91 ILE A N 1
ATOM 655 C CA . ILE A 1 91 ? 37.080 -21.431 -36.795 1.00 41.50 91 ILE A CA 1
ATOM 656 C C . ILE A 1 91 ? 36.835 -21.754 -35.317 1.00 41.50 91 ILE A C 1
ATOM 658 O O . ILE A 1 91 ? 35.956 -22.579 -35.041 1.00 41.50 91 ILE A O 1
ATOM 662 N N . PRO A 1 92 ? 37.597 -21.196 -34.359 1.00 41.12 92 PRO A N 1
ATOM 663 C CA . PRO A 1 92 ? 37.230 -21.318 -32.964 1.00 41.12 92 PRO A CA 1
ATOM 664 C C . PRO A 1 92 ? 35.841 -20.700 -32.861 1.00 41.12 92 PRO A C 1
ATOM 666 O O . PRO A 1 92 ? 35.681 -19.499 -33.076 1.00 41.12 92 PRO A O 1
ATOM 669 N N . GLY A 1 93 ? 34.826 -21.536 -32.635 1.00 40.34 93 GLY A N 1
ATOM 670 C CA . GLY A 1 93 ? 33.485 -21.060 -32.345 1.00 40.34 93 GLY A CA 1
ATOM 671 C C . GLY A 1 93 ? 33.611 -20.061 -31.207 1.00 40.34 93 GLY A C 1
ATOM 672 O O . GLY A 1 93 ? 34.117 -20.406 -30.140 1.00 40.34 93 GLY A O 1
ATOM 673 N N . ASP A 1 94 ? 33.235 -18.820 -31.488 1.00 39.44 94 ASP A N 1
ATOM 674 C CA . ASP A 1 94 ? 33.326 -17.709 -30.558 1.00 39.44 94 ASP A CA 1
ATOM 675 C C . ASP A 1 94 ? 32.684 -18.130 -29.217 1.00 39.44 94 ASP A C 1
ATOM 677 O O . ASP A 1 94 ? 31.480 -18.415 -29.184 1.00 39.44 94 ASP A O 1
ATOM 681 N N . PRO A 1 95 ? 33.434 -18.234 -28.101 1.00 42.44 95 PRO A N 1
ATOM 682 C CA . PRO A 1 95 ? 32.873 -18.667 -26.820 1.00 42.44 95 PRO A CA 1
ATOM 683 C C . PRO A 1 95 ? 31.766 -17.718 -26.323 1.00 42.44 95 PRO A C 1
ATOM 685 O O . PRO A 1 95 ? 30.926 -18.112 -25.502 1.00 42.44 95 PRO A O 1
ATOM 688 N N . ALA A 1 96 ? 31.697 -16.498 -26.876 1.00 40.38 96 ALA A N 1
ATOM 689 C CA . ALA A 1 96 ? 30.613 -15.547 -26.661 1.00 40.38 96 ALA A CA 1
ATOM 690 C C . ALA A 1 96 ? 29.252 -16.033 -27.205 1.00 40.38 96 ALA A C 1
ATOM 692 O O . ALA A 1 96 ? 28.215 -15.707 -26.621 1.00 40.38 96 ALA A O 1
ATOM 693 N N . ALA A 1 97 ? 29.225 -16.876 -28.245 1.00 42.84 97 ALA A N 1
ATOM 694 C CA . ALA A 1 97 ? 27.987 -17.431 -28.801 1.00 42.84 97 ALA A CA 1
ATOM 695 C C . ALA A 1 97 ? 27.351 -18.500 -27.888 1.00 42.84 97 ALA A C 1
ATOM 697 O O . ALA A 1 97 ? 26.135 -18.692 -27.891 1.00 42.84 97 ALA A O 1
ATOM 698 N N . THR A 1 98 ? 28.150 -19.164 -27.047 1.00 43.09 98 THR A N 1
ATOM 699 C CA . THR A 1 98 ? 27.678 -20.201 -26.110 1.00 43.09 98 THR A CA 1
ATOM 700 C C . THR A 1 98 ? 27.336 -19.682 -24.707 1.00 43.09 98 THR A C 1
ATOM 702 O O . THR A 1 98 ? 26.553 -20.316 -23.993 1.00 43.09 98 THR A O 1
ATOM 705 N N . GLY A 1 99 ? 27.864 -18.520 -24.302 1.00 42.88 99 GLY A N 1
ATOM 706 C CA . GLY A 1 99 ? 27.673 -17.954 -22.957 1.00 42.88 99 GLY A CA 1
ATOM 707 C C . GLY A 1 99 ? 26.292 -17.330 -22.700 1.00 42.88 99 GLY A C 1
ATOM 708 O O . GLY A 1 99 ? 25.788 -17.383 -21.574 1.00 42.88 99 GLY A O 1
ATOM 709 N N . GLY A 1 100 ? 25.635 -16.795 -23.736 1.00 53.88 100 GLY A N 1
ATOM 710 C CA . GLY A 1 100 ? 24.341 -16.109 -23.603 1.00 53.88 100 GLY A CA 1
ATOM 711 C C . GLY A 1 100 ? 23.200 -17.019 -23.129 1.00 53.88 100 GLY A C 1
ATOM 712 O O . GLY A 1 100 ? 22.389 -16.624 -22.290 1.00 53.88 100 GLY A O 1
ATOM 713 N N . GLY A 1 101 ? 23.177 -18.275 -23.586 1.00 64.19 101 GLY A N 1
ATOM 714 C CA . GLY A 1 101 ? 22.100 -19.216 -23.263 1.00 64.19 101 GLY A CA 1
ATOM 715 C C . GLY A 1 101 ? 22.110 -19.702 -21.811 1.00 64.19 101 GLY A C 1
ATOM 716 O O . GLY A 1 101 ? 21.054 -19.959 -21.236 1.00 64.19 101 GLY A O 1
ATOM 717 N N . ALA A 1 102 ? 23.283 -19.826 -21.180 1.00 70.56 102 ALA A N 1
ATOM 718 C CA . ALA A 1 102 ? 23.374 -20.248 -19.781 1.00 70.56 102 ALA A CA 1
ATOM 719 C C . ALA A 1 102 ? 22.866 -19.156 -18.828 1.00 70.56 102 ALA A C 1
ATOM 721 O O . ALA A 1 102 ? 22.035 -19.444 -17.966 1.00 70.56 102 ALA A O 1
ATOM 722 N N . ALA A 1 103 ? 23.295 -17.907 -19.036 1.00 69.50 103 ALA A N 1
ATOM 723 C CA . ALA A 1 103 ? 22.827 -16.758 -18.264 1.00 69.50 103 ALA A CA 1
ATOM 724 C C . ALA A 1 103 ? 21.323 -16.503 -18.466 1.00 69.50 103 ALA A C 1
ATOM 726 O O . ALA A 1 103 ? 20.600 -16.224 -17.510 1.00 69.50 103 ALA A O 1
ATOM 727 N N . GLU A 1 104 ? 20.821 -16.663 -19.692 1.00 71.69 104 GLU A N 1
ATOM 728 C CA . GLU A 1 104 ? 19.397 -16.509 -19.994 1.00 71.69 104 GLU A CA 1
ATOM 729 C C . GLU A 1 104 ? 18.531 -17.600 -19.348 1.00 71.69 104 GLU A C 1
ATOM 731 O O . GLU A 1 104 ? 17.513 -17.287 -18.727 1.00 71.69 104 GLU A O 1
ATOM 736 N N . ARG A 1 105 ? 18.960 -18.869 -19.401 1.00 73.81 105 ARG A N 1
ATOM 737 C CA . ARG A 1 105 ? 18.289 -19.968 -18.686 1.00 73.81 105 ARG A CA 1
ATOM 738 C C . ARG A 1 105 ? 18.323 -19.763 -17.174 1.00 73.81 105 ARG A C 1
ATOM 740 O O . ARG A 1 105 ? 17.300 -19.957 -16.523 1.00 73.81 105 ARG A O 1
ATOM 747 N N . ALA A 1 106 ? 19.458 -19.336 -16.619 1.00 74.38 106 ALA A N 1
ATOM 748 C CA . ALA A 1 106 ? 19.577 -19.032 -15.196 1.00 74.38 106 ALA A CA 1
ATOM 749 C C . ALA A 1 106 ? 18.619 -17.904 -14.776 1.00 74.38 106 ALA A C 1
ATOM 751 O O . ALA A 1 106 ? 17.932 -18.038 -13.766 1.00 74.38 106 ALA A O 1
ATOM 752 N N . ALA A 1 107 ? 18.496 -16.840 -15.578 1.00 73.69 107 ALA A N 1
ATOM 753 C CA . ALA A 1 107 ? 17.553 -15.750 -15.330 1.00 73.69 107 ALA A CA 1
ATOM 754 C C . ALA A 1 107 ? 16.085 -16.214 -15.377 1.00 73.69 107 ALA A C 1
ATOM 756 O O . ALA A 1 107 ? 15.296 -15.820 -14.521 1.00 73.69 107 ALA A O 1
ATOM 757 N N . LEU A 1 108 ? 15.716 -17.082 -16.328 1.00 77.50 108 LEU A N 1
ATOM 758 C CA . LEU A 1 108 ? 14.367 -17.657 -16.414 1.00 77.50 108 LEU A CA 1
ATOM 759 C C . LEU A 1 108 ? 14.050 -18.573 -15.228 1.00 77.50 108 LEU A C 1
ATOM 761 O O . LEU A 1 108 ? 12.964 -18.487 -14.657 1.00 77.50 108 LEU A O 1
ATOM 765 N N . VAL A 1 109 ? 14.998 -19.424 -14.829 1.00 77.75 109 VAL A N 1
ATOM 766 C CA . VAL A 1 109 ? 14.850 -20.300 -13.660 1.00 77.75 109 VAL A CA 1
ATOM 767 C C . VAL A 1 109 ? 14.747 -19.473 -12.379 1.00 77.75 109 VAL A C 1
ATOM 769 O O . VAL A 1 109 ? 13.878 -19.740 -11.548 1.00 77.75 109 VAL A O 1
ATOM 772 N N . LEU A 1 110 ? 15.574 -18.437 -12.221 1.00 82.06 110 LEU A N 1
ATOM 773 C CA . LEU A 1 110 ? 15.516 -17.528 -11.075 1.00 82.06 110 LEU A CA 1
ATOM 774 C C . LEU A 1 110 ? 14.189 -16.759 -11.030 1.00 82.06 110 LEU A C 1
ATOM 776 O O . LEU A 1 110 ? 13.551 -16.684 -9.981 1.00 82.06 110 LEU A O 1
ATOM 780 N N . TRP A 1 111 ? 13.724 -16.236 -12.165 1.00 83.81 111 TRP A N 1
ATOM 781 C CA . TRP A 1 111 ? 12.421 -15.583 -12.262 1.00 83.81 111 TRP A CA 1
ATOM 782 C C . TRP A 1 111 ? 11.275 -16.542 -11.911 1.00 83.81 111 TRP A C 1
ATOM 784 O O . TRP A 1 111 ? 10.446 -16.230 -11.052 1.00 83.81 111 TRP A O 1
ATOM 794 N N . GLY A 1 112 ? 11.236 -17.721 -12.535 1.00 78.69 112 GLY A N 1
ATOM 795 C CA . GLY A 1 112 ? 10.186 -18.711 -12.312 1.00 78.69 112 GLY A CA 1
ATOM 796 C C . GLY A 1 112 ? 10.154 -19.203 -10.865 1.00 78.69 112 GLY A C 1
ATOM 797 O O . GLY A 1 112 ? 9.089 -19.249 -10.255 1.00 78.69 112 GLY A O 1
ATOM 798 N N . SER A 1 113 ? 11.320 -19.497 -10.282 1.00 80.56 113 SER A N 1
ATOM 799 C CA . SER A 1 113 ? 11.437 -19.950 -8.889 1.00 80.56 113 SER A CA 1
ATOM 800 C C . SER A 1 113 ? 11.043 -18.874 -7.877 1.00 80.56 113 SER A C 1
ATOM 802 O O . SER A 1 113 ? 10.292 -19.169 -6.949 1.00 80.56 113 SER A O 1
ATOM 804 N N . THR A 1 114 ? 11.470 -17.621 -8.059 1.00 79.50 114 THR A N 1
ATOM 805 C CA . THR A 1 114 ? 11.087 -16.512 -7.163 1.00 79.50 114 THR A CA 1
ATOM 806 C C . THR A 1 114 ? 9.603 -16.151 -7.285 1.00 79.50 114 THR A C 1
ATOM 808 O O . THR A 1 114 ? 8.943 -15.896 -6.273 1.00 79.50 114 THR A O 1
ATOM 811 N N . SER A 1 115 ? 9.038 -16.200 -8.493 1.00 81.75 115 SER A N 1
ATOM 812 C CA . SER A 1 115 ? 7.600 -15.984 -8.729 1.00 81.75 115 SER A CA 1
ATOM 813 C C . SER A 1 115 ? 6.763 -17.109 -8.121 1.00 81.75 115 SER A C 1
ATOM 815 O O . SER A 1 115 ? 5.769 -16.864 -7.441 1.00 81.75 115 SER A O 1
ATOM 817 N N . LEU A 1 116 ? 7.206 -18.360 -8.280 1.00 84.25 116 LEU A N 1
ATOM 818 C CA . LEU A 1 116 ? 6.564 -19.510 -7.653 1.00 84.25 116 LEU A CA 1
ATOM 819 C C . LEU A 1 116 ? 6.648 -19.426 -6.125 1.00 84.25 116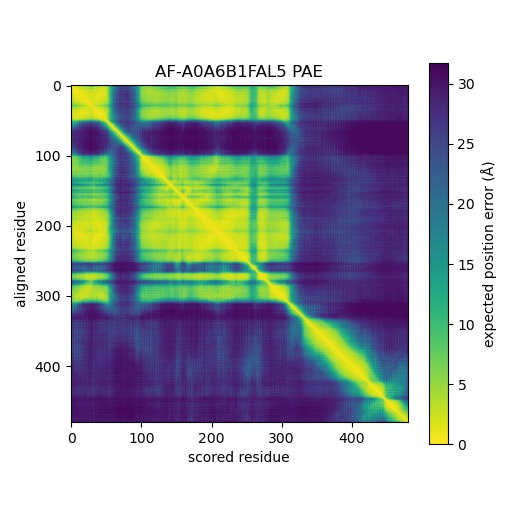 LEU A C 1
ATOM 821 O O . LEU A 1 116 ? 5.639 -19.618 -5.456 1.00 84.25 116 LEU A O 1
ATOM 825 N N . ALA A 1 117 ? 7.810 -19.093 -5.561 1.00 83.31 117 ALA A N 1
ATOM 826 C CA . ALA A 1 117 ? 7.984 -18.955 -4.117 1.00 83.31 117 ALA A CA 1
ATOM 827 C C . ALA A 1 117 ? 7.080 -17.857 -3.528 1.00 83.31 117 ALA A C 1
ATOM 829 O O . ALA A 1 117 ? 6.430 -18.075 -2.505 1.00 83.31 117 ALA A O 1
ATOM 830 N N . THR A 1 118 ? 6.986 -16.697 -4.183 1.00 78.75 118 THR A N 1
ATOM 831 C CA . THR A 1 118 ? 6.100 -15.602 -3.747 1.00 78.75 118 THR A CA 1
ATOM 832 C C . THR A 1 118 ? 4.620 -15.954 -3.896 1.00 78.75 118 THR A C 1
ATOM 834 O O . THR A 1 118 ? 3.831 -15.644 -3.000 1.00 78.75 118 THR A O 1
ATOM 837 N N . LEU A 1 119 ? 4.234 -16.666 -4.958 1.00 85.81 119 LEU A N 1
ATOM 838 C CA . LEU A 1 119 ? 2.870 -17.165 -5.133 1.00 85.81 119 LEU A CA 1
ATOM 839 C C . LEU A 1 119 ? 2.511 -18.224 -4.083 1.00 85.81 119 LEU A C 1
ATOM 841 O O . LEU A 1 119 ? 1.446 -18.142 -3.475 1.00 85.81 119 LEU A O 1
ATOM 845 N N . LEU A 1 120 ? 3.404 -19.179 -3.814 1.00 82.62 120 LEU A N 1
ATOM 846 C CA . LEU A 1 120 ? 3.225 -20.182 -2.764 1.00 82.62 120 LEU A CA 1
ATOM 847 C C . LEU A 1 120 ? 3.125 -19.528 -1.386 1.00 82.62 120 LEU A C 1
ATOM 849 O O . LEU A 1 120 ? 2.269 -19.917 -0.592 1.00 82.62 120 LEU A O 1
ATOM 853 N N . LEU A 1 121 ? 3.928 -18.497 -1.114 1.00 83.38 121 LEU A N 1
ATOM 854 C CA . LEU A 1 121 ? 3.816 -17.704 0.106 1.00 83.38 121 LEU A CA 1
ATOM 855 C C . LEU A 1 121 ? 2.436 -17.038 0.203 1.00 83.38 121 LEU A C 1
ATOM 857 O O . LEU A 1 121 ? 1.757 -17.203 1.217 1.00 83.38 121 LEU A O 1
ATOM 861 N N . LEU A 1 122 ? 1.975 -16.359 -0.851 1.00 80.88 122 LEU A N 1
ATOM 862 C CA . LEU A 1 122 ? 0.643 -15.749 -0.899 1.00 80.88 122 LEU A CA 1
ATOM 863 C C . LEU A 1 122 ? -0.465 -16.789 -0.665 1.00 80.88 122 LEU A C 1
ATOM 865 O O . LEU A 1 122 ? -1.329 -16.592 0.191 1.00 80.88 122 LEU A O 1
ATOM 869 N N . CYS A 1 123 ? -0.409 -17.927 -1.359 1.00 80.88 123 CYS A N 1
ATOM 870 C CA . CYS A 1 123 ? -1.345 -19.035 -1.188 1.00 80.88 123 CYS A CA 1
ATOM 871 C C . CYS A 1 123 ? -1.310 -19.595 0.238 1.00 80.88 123 CYS A C 1
ATOM 873 O O . CYS A 1 123 ? -2.367 -19.795 0.832 1.00 80.88 123 CYS A O 1
ATOM 875 N N . SER A 1 124 ? -0.126 -19.798 0.820 1.00 78.75 124 SER A N 1
ATOM 876 C CA . SER A 1 124 ? 0.021 -20.310 2.186 1.00 78.75 124 SER A CA 1
ATOM 877 C C . SER A 1 124 ? -0.6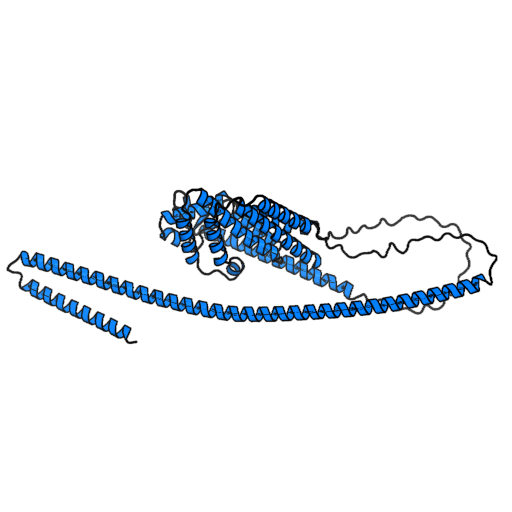04 -19.374 3.220 1.00 78.75 124 SER A C 1
ATOM 879 O O . SER A 1 124 ? -1.287 -19.847 4.124 1.00 78.75 124 SER A O 1
ATOM 881 N N . VAL A 1 125 ? -0.468 -18.053 3.054 1.00 79.00 125 VAL A N 1
ATOM 882 C CA . VAL A 1 125 ? -1.101 -17.053 3.925 1.00 79.00 125 VAL A CA 1
ATOM 883 C C . VAL A 1 125 ? -2.624 -17.109 3.794 1.00 79.00 125 VAL A C 1
ATOM 885 O O . VAL A 1 125 ? -3.328 -17.115 4.806 1.00 79.00 125 VAL A O 1
ATOM 888 N N . LEU A 1 126 ? -3.145 -17.200 2.566 1.00 80.88 126 LEU A N 1
ATOM 889 C CA . LEU A 1 126 ? -4.586 -17.305 2.317 1.00 80.88 126 LEU A CA 1
ATOM 890 C C . LEU A 1 126 ? -5.173 -18.608 2.882 1.00 80.88 126 LEU A C 1
ATOM 892 O O . LEU A 1 126 ? -6.225 -18.584 3.523 1.00 80.88 126 LEU A O 1
ATOM 896 N N . ILE A 1 127 ? -4.477 -19.734 2.701 1.00 80.56 127 ILE A N 1
ATOM 897 C CA . ILE A 1 127 ? -4.867 -21.043 3.238 1.00 80.56 127 ILE A CA 1
ATOM 898 C C . ILE A 1 127 ? -4.793 -21.031 4.765 1.00 80.56 127 ILE A C 1
ATOM 900 O O . ILE A 1 127 ? -5.749 -21.438 5.419 1.00 80.56 127 ILE A O 1
ATOM 904 N N . ALA A 1 128 ? -3.710 -20.521 5.355 1.00 81.38 128 ALA A N 1
ATOM 905 C CA . ALA A 1 128 ? -3.563 -20.417 6.803 1.00 81.38 128 ALA A CA 1
ATOM 906 C C . ALA A 1 128 ? -4.682 -19.565 7.419 1.00 81.38 128 ALA A C 1
ATOM 908 O O . ALA A 1 128 ? -5.271 -19.965 8.424 1.00 81.38 128 ALA A O 1
ATOM 909 N N . ALA A 1 129 ? -5.038 -18.441 6.790 1.00 75.69 129 ALA A N 1
ATOM 910 C CA . ALA A 1 129 ? -6.167 -17.617 7.213 1.00 75.69 129 ALA A CA 1
ATOM 911 C C . ALA A 1 129 ? -7.508 -18.371 7.098 1.00 75.69 129 ALA A C 1
ATOM 913 O O . ALA A 1 129 ? -8.319 -18.337 8.026 1.00 75.69 129 ALA A O 1
ATOM 914 N N . ALA A 1 130 ? -7.728 -19.108 6.004 1.00 80.50 130 ALA A N 1
ATOM 915 C CA . ALA A 1 130 ? -8.933 -19.914 5.800 1.00 80.50 130 ALA A CA 1
ATOM 916 C C . ALA A 1 130 ? -9.052 -21.087 6.794 1.00 80.50 130 ALA A C 1
ATOM 918 O O . ALA A 1 130 ? -10.147 -21.391 7.269 1.00 80.50 130 ALA A O 1
ATOM 919 N N . LEU A 1 131 ? -7.937 -21.731 7.145 1.00 82.38 131 LEU A N 1
ATOM 920 C CA . LEU A 1 131 ? -7.892 -22.803 8.139 1.00 82.38 131 LEU A CA 1
ATOM 921 C C . LEU A 1 131 ? -8.078 -22.260 9.560 1.00 82.38 131 LEU A C 1
ATOM 923 O O . LEU A 1 131 ? -8.834 -22.840 10.342 1.00 82.38 131 LEU A O 1
ATOM 927 N N . ALA A 1 132 ? -7.445 -21.131 9.891 1.00 78.31 132 ALA A N 1
ATOM 928 C CA . ALA A 1 132 ? -7.586 -20.481 11.192 1.00 78.31 132 ALA A CA 1
ATOM 929 C C . ALA A 1 132 ? -9.035 -20.050 11.467 1.00 78.31 132 ALA A C 1
ATOM 931 O O . ALA A 1 132 ? -9.506 -20.186 12.598 1.00 78.31 132 ALA A O 1
ATOM 932 N N . ARG A 1 133 ? -9.767 -19.631 10.424 1.00 78.19 133 ARG A N 1
ATOM 933 C CA . ARG A 1 133 ? -11.190 -19.263 10.492 1.00 78.19 133 ARG A CA 1
ATOM 934 C C . ARG A 1 133 ? -12.083 -20.360 11.071 1.00 78.19 133 ARG A C 1
ATOM 936 O O . ARG A 1 133 ? -13.052 -20.044 11.752 1.00 78.19 133 ARG A O 1
ATOM 943 N N . ARG A 1 134 ? -11.744 -21.642 10.880 1.00 77.56 134 ARG A N 1
ATOM 944 C CA . ARG A 1 134 ? -12.517 -22.773 11.435 1.00 77.56 134 ARG A CA 1
ATOM 945 C C . ARG A 1 134 ? -12.495 -22.836 12.966 1.00 77.56 134 ARG A C 1
ATOM 947 O O . ARG A 1 134 ? -13.288 -23.563 13.547 1.00 77.56 134 ARG A O 1
ATOM 954 N N . ARG A 1 135 ? -11.571 -22.120 13.615 1.00 81.44 135 ARG A N 1
ATOM 955 C CA . ARG A 1 135 ? -11.335 -22.168 15.067 1.00 81.44 135 ARG A CA 1
ATOM 956 C C . ARG A 1 135 ? -11.785 -20.900 15.797 1.00 81.44 135 ARG A C 1
ATOM 958 O O . ARG A 1 135 ? -11.452 -20.739 16.969 1.00 81.44 135 ARG A O 1
ATOM 965 N N . TRP A 1 136 ? -12.427 -19.959 15.107 1.0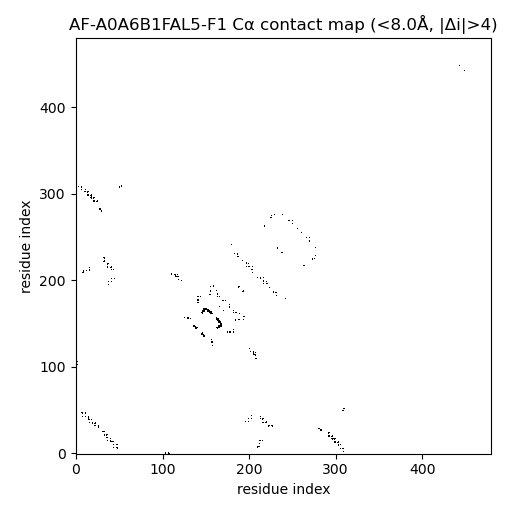0 84.19 136 TRP A N 1
ATOM 966 C CA . TRP A 1 136 ? -12.806 -18.672 15.686 1.00 84.19 136 TRP A CA 1
ATOM 967 C C . TRP A 1 136 ? -14.273 -18.653 16.099 1.00 84.19 136 TRP A C 1
ATOM 969 O O . TRP A 1 136 ? -15.146 -19.098 15.357 1.00 84.19 136 TRP A O 1
ATOM 979 N N . ASP A 1 137 ? -14.520 -18.089 17.278 1.00 84.56 137 ASP A N 1
ATOM 980 C CA . ASP A 1 137 ? -15.857 -17.950 17.845 1.00 84.56 137 ASP A CA 1
ATOM 981 C C . ASP A 1 137 ? -16.607 -16.828 17.116 1.00 84.56 137 ASP A C 1
ATOM 983 O O . ASP A 1 137 ? -16.030 -15.768 16.864 1.00 84.56 137 ASP A O 1
ATOM 987 N N . ARG A 1 138 ? -17.894 -17.014 16.806 1.00 86.56 138 ARG A N 1
ATOM 988 C CA . ARG A 1 138 ? -18.746 -15.927 16.299 1.00 86.56 138 ARG A CA 1
ATOM 989 C C . ARG A 1 138 ? -19.316 -15.121 17.465 1.00 86.56 138 ARG A C 1
ATOM 991 O O . ARG A 1 138 ? -19.795 -15.693 18.443 1.00 86.56 138 ARG A O 1
ATOM 998 N N . ARG A 1 139 ? -19.289 -13.793 17.361 1.00 85.06 139 ARG A N 1
ATOM 999 C CA . ARG A 1 139 ? -20.003 -12.870 18.253 1.00 85.06 139 ARG A CA 1
ATOM 1000 C C . ARG A 1 139 ? -20.663 -11.769 17.444 1.00 85.06 139 ARG A C 1
ATOM 1002 O O . ARG A 1 139 ? -20.147 -11.378 16.406 1.00 85.06 139 ARG A O 1
ATOM 1009 N N . ARG A 1 140 ? -21.758 -11.227 17.965 1.00 84.31 140 ARG A N 1
ATOM 1010 C CA . ARG A 1 140 ? -22.407 -10.048 17.397 1.00 84.31 140 ARG A CA 1
ATOM 1011 C C . ARG A 1 140 ? -21.857 -8.782 18.050 1.00 84.31 140 ARG A C 1
ATOM 1013 O O . ARG A 1 140 ? -21.851 -8.688 19.277 1.00 84.31 140 ARG A O 1
ATOM 1020 N N . ILE A 1 141 ? -21.367 -7.839 17.247 1.00 83.19 141 ILE A N 1
ATOM 1021 C CA . ILE A 1 141 ? -20.893 -6.518 17.691 1.00 83.19 141 ILE A CA 1
ATOM 1022 C C . ILE A 1 141 ? -21.526 -5.473 16.774 1.00 83.19 141 ILE A C 1
ATOM 1024 O O . ILE A 1 141 ? -21.336 -5.543 15.565 1.00 83.19 141 ILE A O 1
ATOM 1028 N N . ALA A 1 142 ? -22.251 -4.507 17.351 1.00 78.12 142 ALA A N 1
ATOM 1029 C CA . ALA A 1 142 ? -22.951 -3.456 16.600 1.00 78.12 142 ALA A CA 1
ATOM 1030 C C . ALA A 1 142 ? -23.839 -4.019 15.467 1.00 78.12 142 ALA A C 1
ATOM 1032 O O . ALA A 1 142 ? -23.746 -3.583 14.323 1.00 78.12 142 ALA A O 1
ATOM 1033 N N . ASP A 1 143 ? -24.643 -5.036 15.800 1.00 79.94 143 ASP A N 1
ATOM 1034 C CA . ASP A 1 143 ? -25.563 -5.750 14.898 1.00 79.94 143 ASP A CA 1
ATOM 1035 C C . ASP A 1 143 ? -24.925 -6.493 13.712 1.00 79.94 143 ASP A C 1
ATOM 1037 O O . ASP A 1 143 ? -25.633 -7.045 12.874 1.00 79.94 143 ASP A O 1
ATOM 1041 N N . GLU A 1 144 ? -23.597 -6.608 13.686 1.00 82.50 144 GLU A N 1
ATOM 1042 C CA . GLU A 1 144 ? -22.858 -7.394 12.700 1.00 82.50 144 GLU A CA 1
ATOM 1043 C C . GLU A 1 144 ? -22.281 -8.663 13.336 1.00 82.50 144 GLU A C 1
ATOM 1045 O O . GLU A 1 144 ? -21.720 -8.637 14.439 1.00 82.50 144 GLU A O 1
ATOM 1050 N N . ASP A 1 145 ? -22.395 -9.787 12.629 1.00 86.62 145 ASP A N 1
ATOM 1051 C CA . ASP A 1 145 ? -21.786 -11.045 13.049 1.00 86.62 145 ASP A CA 1
ATOM 1052 C C . ASP A 1 145 ? -20.294 -11.039 12.679 1.00 86.62 145 ASP A C 1
ATOM 1054 O O . ASP A 1 145 ? -19.913 -11.036 11.507 1.00 86.62 145 ASP A O 1
ATOM 1058 N N . VAL A 1 146 ? -19.434 -11.043 13.700 1.00 88.50 146 VAL A N 1
ATOM 1059 C CA . VAL A 1 146 ? -17.976 -10.978 13.562 1.00 88.50 146 VAL A CA 1
ATOM 1060 C C . VAL A 1 146 ? -17.298 -12.185 14.196 1.00 88.50 146 VAL A C 1
ATOM 1062 O O . VAL A 1 146 ? -17.769 -12.768 15.176 1.00 88.50 146 VAL A O 1
ATOM 1065 N N . TYR A 1 147 ? -16.142 -12.557 13.659 1.00 87.88 147 TYR A N 1
ATOM 1066 C CA . TYR A 1 147 ? -15.303 -13.593 14.249 1.00 87.88 147 TYR A CA 1
ATOM 1067 C C . TYR A 1 147 ? -14.378 -13.005 15.300 1.00 87.88 147 TYR A C 1
ATOM 1069 O O . TYR A 1 147 ? -13.745 -11.974 15.085 1.00 87.88 147 TYR A O 1
ATOM 1077 N N . VAL A 1 148 ? -14.246 -13.693 16.428 1.00 86.31 148 VAL A N 1
ATOM 1078 C CA . VAL A 1 148 ? -13.379 -13.285 17.526 1.00 86.31 148 VAL A CA 1
ATOM 1079 C C . VAL A 1 148 ? -12.151 -14.179 17.564 1.00 86.31 148 VAL A C 1
ATOM 1081 O O . VAL A 1 148 ? -12.208 -15.350 17.945 1.00 86.31 148 VAL A O 1
ATOM 1084 N N . SER A 1 149 ? -11.004 -13.613 17.200 1.00 84.19 149 SER A N 1
ATOM 1085 C CA . SER A 1 149 ? -9.728 -14.325 17.233 1.00 84.19 149 SER A CA 1
ATOM 1086 C C . SER A 1 149 ? -8.964 -14.048 18.535 1.00 84.19 149 SER A C 1
ATOM 1088 O O . SER A 1 149 ? -9.184 -13.049 19.224 1.00 84.19 149 SER A O 1
ATOM 1090 N N . ARG A 1 150 ? -7.997 -14.907 18.882 1.00 80.31 150 ARG A N 1
ATOM 1091 C CA . ARG A 1 150 ? -7.152 -14.692 20.073 1.00 80.31 150 ARG A CA 1
ATOM 1092 C C . ARG A 1 150 ? -6.225 -13.476 19.933 1.00 80.31 150 ARG A C 1
ATOM 1094 O O . ARG A 1 150 ? -6.094 -12.715 20.888 1.00 80.31 150 ARG A O 1
ATOM 1101 N N . ARG A 1 151 ? -5.565 -13.319 18.778 1.00 74.06 151 ARG A N 1
ATOM 1102 C CA . ARG A 1 151 ? -4.525 -12.293 18.530 1.00 74.06 151 ARG A CA 1
ATOM 1103 C C . ARG A 1 151 ? -4.523 -11.707 17.107 1.00 74.06 151 ARG A C 1
ATOM 1105 O O . ARG A 1 151 ? -3.828 -10.728 16.876 1.00 74.06 151 ARG A O 1
ATOM 1112 N N . PHE A 1 152 ? -5.261 -12.295 16.167 1.00 73.56 152 PHE A N 1
ATOM 1113 C CA . PHE A 1 152 ? -5.277 -11.913 14.752 1.00 73.56 152 PHE A CA 1
ATOM 1114 C C . PHE A 1 152 ? -6.333 -10.833 14.454 1.00 73.56 152 PHE A C 1
ATOM 1116 O O . PHE A 1 152 ? -7.453 -10.886 14.965 1.00 73.56 152 PHE A O 1
ATOM 1123 N N . GLY A 1 153 ? -5.998 -9.882 13.589 1.00 73.75 153 GLY A N 1
ATOM 1124 C CA . GLY A 1 153 ? -6.878 -8.775 13.215 1.00 73.75 153 GLY A CA 1
ATOM 1125 C C . GLY A 1 153 ? -6.667 -7.501 14.053 1.00 73.75 153 GLY A C 1
ATOM 1126 O O . GLY A 1 153 ? -5.725 -7.436 14.851 1.00 73.75 153 GLY A O 1
ATOM 1127 N N . PRO A 1 154 ? -7.523 -6.477 13.886 1.00 79.62 154 PRO A N 1
ATOM 1128 C CA . PRO A 1 154 ? -8.720 -6.469 13.033 1.00 79.62 154 PRO A CA 1
ATOM 1129 C C . PRO A 1 154 ? -8.374 -6.613 11.540 1.00 79.62 154 PRO A C 1
ATOM 1131 O O . PRO A 1 154 ? -7.311 -6.144 11.122 1.00 79.62 154 PRO A O 1
ATOM 1134 N N . ALA A 1 155 ? -9.174 -7.393 10.802 1.00 84.44 155 ALA A N 1
ATOM 1135 C CA . ALA A 1 155 ? -8.975 -7.675 9.377 1.00 84.44 155 ALA A CA 1
ATOM 1136 C C . ALA A 1 155 ? -10.224 -8.295 8.719 1.00 84.44 155 ALA A C 1
ATOM 1138 O O . ALA A 1 155 ? -11.120 -8.807 9.396 1.00 84.44 155 ALA A O 1
ATOM 1139 N N . LEU A 1 156 ? -10.207 -8.371 7.385 1.00 83.75 156 LEU A N 1
ATOM 1140 C CA . LEU A 1 156 ? -11.102 -9.212 6.588 1.00 83.75 156 LEU A CA 1
ATOM 1141 C C . LEU A 1 156 ? -10.444 -10.548 6.238 1.00 83.75 156 LEU A C 1
ATOM 1143 O O . LEU A 1 156 ? -9.282 -10.590 5.830 1.00 83.75 156 LEU A O 1
ATOM 1147 N N . VAL A 1 157 ? -11.200 -11.642 6.341 1.00 82.81 157 VAL A N 1
ATOM 1148 C CA . VAL A 1 157 ? -10.744 -12.985 5.955 1.00 82.81 157 VAL A CA 1
ATOM 1149 C C . VAL A 1 157 ? -11.677 -13.591 4.917 1.00 82.81 157 VAL A C 1
ATOM 1151 O O . VAL A 1 157 ? -12.879 -13.711 5.135 1.00 82.81 157 VAL A O 1
ATOM 1154 N N . GLY A 1 158 ? -11.100 -14.023 3.795 1.00 80.44 158 GLY A N 1
ATOM 1155 C CA . GLY A 1 158 ? -11.814 -14.596 2.654 1.00 80.44 158 GLY A CA 1
ATOM 1156 C C . GLY A 1 158 ? -11.645 -13.764 1.381 1.00 80.44 158 GLY A C 1
ATOM 1157 O O . GLY A 1 158 ? -11.355 -12.574 1.442 1.00 80.44 158 GLY A O 1
ATOM 1158 N N . VAL A 1 159 ? -11.812 -14.416 0.225 1.00 79.81 159 VAL A N 1
ATOM 1159 C CA . VAL A 1 159 ? -11.686 -13.774 -1.098 1.00 79.81 159 VAL A CA 1
ATOM 1160 C C . VAL A 1 159 ? -13.063 -13.432 -1.670 1.00 79.81 159 VAL A C 1
ATOM 1162 O O . VAL A 1 159 ? -13.381 -12.267 -1.846 1.00 79.81 159 VAL A O 1
ATOM 1165 N N . ALA A 1 160 ? -13.916 -14.432 -1.922 1.00 80.38 160 ALA A N 1
ATOM 1166 C CA . ALA A 1 160 ? -15.233 -14.204 -2.531 1.00 80.38 160 ALA A CA 1
ATOM 1167 C C . ALA A 1 160 ? -16.294 -13.689 -1.540 1.00 80.38 160 ALA A C 1
ATOM 1169 O O . ALA A 1 160 ? -17.203 -12.953 -1.915 1.00 80.38 160 ALA A O 1
ATOM 1170 N N . ARG A 1 161 ? -16.197 -14.106 -0.274 1.00 82.56 161 ARG A N 1
ATOM 1171 C CA . ARG A 1 161 ? -17.097 -13.708 0.817 1.00 82.56 161 ARG A CA 1
ATOM 1172 C C . ARG A 1 161 ? -16.240 -13.314 2.021 1.00 82.56 161 ARG A C 1
ATOM 1174 O O . ARG A 1 161 ? -15.944 -14.191 2.837 1.00 82.56 161 ARG A O 1
ATOM 1181 N N . PRO A 1 162 ? -15.742 -12.064 2.066 1.00 85.75 162 PRO A N 1
ATOM 1182 C CA . PRO A 1 162 ? -14.916 -11.599 3.169 1.00 85.75 162 PRO A CA 1
ATOM 1183 C C . PRO A 1 162 ? -15.761 -11.511 4.440 1.00 85.75 162 PRO A C 1
ATOM 1185 O O . PRO A 1 162 ? -16.869 -10.978 4.424 1.00 85.75 162 PRO A O 1
ATOM 1188 N N . GLU A 1 163 ? -15.228 -12.012 5.544 1.00 87.81 163 GLU A N 1
ATOM 1189 C CA . GLU A 1 163 ? -15.835 -11.880 6.866 1.00 87.81 163 GLU A CA 1
ATOM 1190 C C . GLU A 1 163 ? -14.930 -11.076 7.789 1.00 87.81 163 GLU A C 1
ATOM 1192 O O . GLU A 1 163 ? -13.701 -11.152 7.702 1.00 87.81 163 GLU A O 1
ATOM 1197 N N . ILE A 1 164 ? -15.551 -10.310 8.682 1.00 89.50 164 ILE A N 1
ATOM 1198 C CA . ILE A 1 164 ? -14.853 -9.445 9.628 1.00 89.50 164 ILE A CA 1
ATOM 1199 C C . ILE A 1 164 ? -14.340 -10.295 10.791 1.00 89.50 164 ILE A C 1
ATOM 1201 O O . ILE A 1 164 ? -15.108 -11.009 11.442 1.00 89.50 164 ILE A O 1
ATOM 1205 N N . VAL A 1 165 ? -13.041 -10.195 11.076 1.00 87.38 165 VAL A N 1
ATOM 1206 C CA . VAL A 1 165 ? -12.421 -10.784 12.264 1.00 87.38 165 VAL A CA 1
ATOM 1207 C C . VAL A 1 165 ? -11.820 -9.702 13.147 1.00 87.38 165 VAL A C 1
ATOM 1209 O O . VAL A 1 165 ? -11.092 -8.820 12.695 1.00 87.38 165 VAL A O 1
ATOM 1212 N N . ILE A 1 166 ? -12.104 -9.798 14.441 1.00 87.69 166 ILE A N 1
ATOM 1213 C CA . ILE A 1 166 ? -11.671 -8.855 15.463 1.00 87.69 166 ILE A CA 1
ATOM 1214 C C . ILE A 1 166 ? -10.959 -9.623 16.582 1.00 87.69 166 ILE A C 1
ATOM 1216 O O . ILE A 1 166 ? -11.423 -10.679 17.020 1.00 87.69 166 ILE A O 1
ATOM 1220 N N . PRO A 1 167 ? -9.815 -9.138 17.081 1.00 86.25 167 PRO A N 1
ATOM 1221 C CA . PRO A 1 167 ? -9.119 -9.801 18.169 1.00 86.25 167 PRO A CA 1
ATOM 1222 C C . PRO A 1 167 ? -9.817 -9.541 19.513 1.00 86.25 167 PRO A C 1
ATOM 1224 O O . PRO A 1 167 ? -10.351 -8.460 19.762 1.00 86.25 167 PRO A O 1
ATOM 1227 N N . ARG A 1 168 ? -9.733 -10.505 20.441 1.00 85.56 168 ARG A N 1
ATOM 1228 C CA . ARG A 1 168 ? -10.337 -10.418 21.790 1.00 85.56 168 ARG A CA 1
ATOM 1229 C C . ARG A 1 168 ? -9.995 -9.132 22.547 1.00 85.56 168 ARG A C 1
ATOM 1231 O O . ARG A 1 168 ? -10.779 -8.702 23.383 1.00 85.56 168 ARG A O 1
ATOM 1238 N N . TRP A 1 169 ? -8.830 -8.532 22.300 1.00 84.56 169 TRP A N 1
ATOM 1239 C CA . TRP A 1 169 ? -8.436 -7.296 22.975 1.00 84.56 169 TRP A CA 1
ATOM 1240 C C . TRP A 1 169 ? -9.241 -6.074 22.521 1.00 84.56 169 TRP A C 1
ATOM 1242 O O . TRP A 1 169 ? -9.495 -5.228 23.365 1.00 84.56 169 TRP A O 1
ATOM 1252 N N . VAL A 1 170 ? -9.693 -6.005 21.261 1.00 84.06 170 VAL A N 1
ATOM 1253 C CA . VAL A 1 170 ? -10.574 -4.921 20.781 1.00 84.06 170 VAL A CA 1
ATOM 1254 C C . VAL A 1 170 ? -11.939 -5.035 21.446 1.00 84.06 170 VAL A C 1
ATOM 1256 O O . VAL A 1 170 ? -12.473 -4.044 21.924 1.00 84.06 170 VAL A O 1
ATOM 1259 N N . VAL A 1 171 ? -12.465 -6.258 21.563 1.00 84.00 171 VAL A N 1
ATOM 1260 C CA . VAL A 1 171 ? -13.740 -6.516 22.254 1.00 84.00 171 VAL A CA 1
ATOM 1261 C C . VAL A 1 171 ? -13.690 -6.034 23.712 1.00 84.00 171 VAL A C 1
ATOM 1263 O O . VAL A 1 171 ? -14.675 -5.516 24.226 1.00 84.00 171 VAL A O 1
ATOM 1266 N N . ARG A 1 172 ? -12.530 -6.144 24.377 1.00 85.38 172 ARG A N 1
ATOM 1267 C CA . ARG A 1 172 ? -12.335 -5.665 25.757 1.00 85.38 172 ARG A CA 1
ATOM 1268 C C . ARG A 1 172 ? -12.266 -4.141 25.899 1.00 85.38 172 ARG A C 1
ATOM 1270 O O . ARG A 1 172 ? -12.390 -3.668 27.020 1.00 85.38 172 ARG A O 1
ATOM 1277 N N . LEU A 1 173 ? -12.065 -3.387 24.817 1.00 82.62 173 LEU A N 1
ATOM 1278 C CA . LEU A 1 173 ? -12.056 -1.916 24.856 1.00 82.62 173 LEU A CA 1
ATOM 1279 C C . LEU A 1 173 ? -13.470 -1.315 24.938 1.00 82.62 173 LEU A C 1
ATOM 1281 O O . LEU A 1 173 ? -13.611 -0.107 25.086 1.00 82.62 173 LEU A O 1
ATOM 1285 N N . GLY A 1 174 ? -14.510 -2.150 24.871 1.00 83.50 174 GLY A N 1
ATOM 1286 C CA . GLY A 1 174 ? -15.905 -1.741 24.983 1.00 83.50 174 GLY A CA 1
ATOM 1287 C C . GLY A 1 174 ? -16.633 -1.700 23.640 1.00 83.50 174 GLY A C 1
ATOM 1288 O O . GLY A 1 174 ? -16.030 -1.691 22.564 1.00 83.50 174 GLY A O 1
ATOM 1289 N N . ASN A 1 175 ? -17.966 -1.679 23.710 1.00 81.50 175 ASN A N 1
ATOM 1290 C CA . ASN A 1 175 ? -18.831 -1.808 22.535 1.00 81.50 175 ASN A CA 1
ATOM 1291 C C . ASN A 1 175 ? -18.720 -0.621 21.569 1.00 81.50 175 ASN A C 1
ATOM 1293 O O . ASN A 1 175 ? -18.781 -0.834 20.363 1.00 81.50 175 ASN A O 1
ATOM 1297 N N . ALA A 1 176 ? -18.505 0.601 22.070 1.00 83.62 176 ALA A N 1
ATOM 1298 C CA . ALA A 1 176 ? -18.340 1.788 21.225 1.00 83.62 176 ALA A CA 1
ATOM 1299 C C . ALA A 1 176 ? -17.069 1.703 20.359 1.00 83.62 176 ALA A C 1
ATOM 1301 O O . ALA A 1 176 ? -17.122 1.887 19.146 1.00 83.62 176 ALA A O 1
ATOM 1302 N N . VAL A 1 177 ? -15.940 1.320 20.966 1.00 84.88 177 VAL A N 1
ATOM 1303 C CA . VAL A 1 177 ? -14.676 1.090 20.252 1.00 84.88 177 VAL A CA 1
ATOM 1304 C C . VAL A 1 177 ? -14.816 -0.058 19.252 1.00 84.88 177 VAL A C 1
ATOM 1306 O O . VAL A 1 177 ? -14.417 0.068 18.093 1.00 84.88 177 VAL A O 1
ATOM 1309 N N . GLY A 1 178 ? -15.431 -1.166 19.679 1.00 86.94 178 GLY A N 1
ATOM 1310 C CA . GLY A 1 178 ? -15.733 -2.297 18.806 1.00 86.94 178 GLY A CA 1
ATOM 1311 C C . GLY A 1 178 ? -16.563 -1.889 17.587 1.00 86.94 178 GLY A C 1
ATOM 1312 O O . GLY A 1 178 ? -16.209 -2.262 16.474 1.00 86.94 178 GLY A O 1
ATOM 1313 N N . ALA A 1 179 ? -17.605 -1.074 17.772 1.00 88.06 179 ALA A N 1
ATOM 1314 C CA . ALA A 1 179 ? -18.462 -0.589 16.692 1.00 88.06 179 ALA A CA 1
ATOM 1315 C C . ALA A 1 179 ? -17.688 0.235 15.652 1.00 88.06 179 ALA A C 1
ATOM 1317 O O . ALA A 1 179 ? -17.849 0.010 14.452 1.00 88.06 179 ALA A O 1
ATOM 1318 N N . THR A 1 180 ? -16.801 1.136 16.084 1.00 88.38 180 THR A N 1
ATOM 1319 C CA . THR A 1 180 ? -15.965 1.931 15.167 1.00 88.38 180 THR A CA 1
ATOM 1320 C C . THR A 1 180 ? -14.991 1.053 14.375 1.00 88.38 180 THR A C 1
ATOM 1322 O O . THR A 1 180 ? -14.830 1.249 13.169 1.00 88.38 180 THR A O 1
ATOM 1325 N N . VAL A 1 181 ? -14.391 0.037 15.008 1.00 89.88 181 VAL A N 1
ATOM 1326 C CA . VAL A 1 181 ? -13.525 -0.936 14.316 1.00 89.88 181 VAL A CA 1
ATOM 1327 C C . VAL A 1 181 ? -14.319 -1.776 13.315 1.00 89.88 181 VAL A C 1
ATOM 1329 O O . VAL A 1 181 ? -13.905 -1.905 12.167 1.00 89.88 181 VAL A O 1
ATOM 1332 N N . VAL A 1 182 ? -15.480 -2.307 13.710 1.00 90.56 182 VAL A N 1
ATOM 1333 C CA . VAL A 1 182 ? -16.376 -3.050 12.805 1.00 90.56 182 VAL A CA 1
ATOM 1334 C C . VAL A 1 182 ? -16.762 -2.187 11.609 1.00 90.56 182 VAL A C 1
ATOM 1336 O O . VAL A 1 182 ? -16.738 -2.663 10.476 1.00 90.56 182 VAL A O 1
ATOM 1339 N N . ARG A 1 183 ? -17.072 -0.907 11.834 1.00 90.81 183 ARG A N 1
ATOM 1340 C CA . ARG A 1 183 ? -17.415 0.039 10.769 1.00 90.81 183 ARG A CA 1
ATOM 1341 C C . ARG A 1 183 ? -16.270 0.224 9.775 1.00 90.81 183 ARG A C 1
ATOM 1343 O O . ARG A 1 183 ? -16.516 0.205 8.572 1.00 90.81 183 ARG A O 1
ATOM 1350 N N . HIS A 1 184 ? -15.038 0.356 10.262 1.00 92.38 184 HIS A N 1
ATOM 1351 C CA . HIS A 1 184 ? -13.847 0.435 9.415 1.00 92.38 184 HIS A CA 1
ATOM 1352 C C . HIS A 1 184 ? -13.670 -0.823 8.550 1.00 92.38 184 HIS A C 1
ATOM 1354 O O . HIS A 1 184 ? -13.560 -0.732 7.327 1.00 92.38 184 HIS A O 1
ATOM 1360 N N . GLU A 1 185 ? -13.730 -2.010 9.156 1.00 90.88 185 GLU A N 1
ATOM 1361 C CA . GLU A 1 185 ? -13.602 -3.277 8.422 1.00 90.88 185 GLU A CA 1
ATOM 1362 C C . GLU A 1 185 ? -14.755 -3.489 7.425 1.00 90.88 185 GLU A C 1
ATOM 1364 O O . GLU A 1 185 ? -14.558 -3.975 6.307 1.00 90.88 185 GLU A O 1
ATOM 1369 N N . ARG A 1 186 ? -15.969 -3.058 7.778 1.00 91.50 186 ARG A N 1
ATOM 1370 C CA . ARG A 1 186 ? -17.126 -3.081 6.878 1.00 91.50 186 ARG A CA 1
ATOM 1371 C C . ARG A 1 186 ? -16.917 -2.184 5.662 1.00 91.50 186 ARG A C 1
ATOM 1373 O O . ARG A 1 186 ? -17.285 -2.577 4.556 1.00 91.50 186 ARG A O 1
ATOM 1380 N N . GLU A 1 187 ? -16.308 -1.015 5.831 1.00 92.31 187 GLU A N 1
ATOM 1381 C CA . GLU A 1 187 ? -15.977 -0.126 4.713 1.00 92.31 187 GLU A CA 1
ATOM 1382 C C . GLU A 1 187 ? -14.909 -0.715 3.783 1.00 92.31 187 GLU A C 1
ATOM 1384 O O . GLU A 1 187 ? -14.974 -0.505 2.565 1.00 92.31 187 GLU A O 1
ATOM 1389 N N . HIS A 1 188 ? -13.977 -1.515 4.304 1.00 92.94 188 HIS A N 1
ATOM 1390 C CA . HIS A 1 188 ? -13.080 -2.317 3.471 1.00 92.94 188 HIS A CA 1
ATOM 1391 C C . HIS A 1 188 ? -13.829 -3.404 2.688 1.00 92.94 188 HIS A C 1
ATOM 1393 O O . HIS A 1 188 ? -13.550 -3.624 1.503 1.00 92.94 188 HIS A O 1
ATOM 1399 N N . ALA A 1 189 ? -14.799 -4.076 3.317 1.00 90.81 189 ALA A N 1
ATOM 1400 C CA . ALA A 1 189 ? -15.585 -5.123 2.668 1.00 90.81 189 ALA A CA 1
ATOM 1401 C C . ALA A 1 189 ? -16.469 -4.535 1.560 1.00 90.81 189 ALA A C 1
ATOM 1403 O O . ALA A 1 189 ? -16.456 -5.024 0.429 1.00 90.81 189 ALA A O 1
ATOM 1404 N N . ARG A 1 190 ? -17.162 -3.428 1.859 1.00 93.19 190 ARG A N 1
ATOM 1405 C CA . ARG A 1 190 ? -18.022 -2.690 0.927 1.00 93.19 190 ARG A CA 1
ATOM 1406 C C . ARG A 1 190 ? -17.255 -2.202 -0.300 1.00 93.19 190 ARG A C 1
ATOM 1408 O O . ARG A 1 190 ? -17.741 -2.347 -1.418 1.00 93.19 190 ARG A O 1
ATOM 1415 N N . ALA A 1 191 ? -16.060 -1.644 -0.105 1.00 91.94 191 ALA A N 1
ATOM 1416 C CA . ALA A 1 191 ? -15.225 -1.147 -1.198 1.00 91.94 191 ALA A CA 1
ATOM 1417 C C . ALA A 1 191 ? -14.419 -2.241 -1.918 1.00 91.94 191 ALA A C 1
ATOM 1419 O O . ALA A 1 191 ? -13.754 -1.947 -2.910 1.00 91.94 191 ALA A O 1
ATOM 1420 N N . ARG A 1 192 ? -14.497 -3.496 -1.449 1.00 93.00 192 ARG A N 1
ATOM 1421 C CA . ARG A 1 192 ? -13.718 -4.640 -1.949 1.00 93.00 192 ARG A CA 1
ATOM 1422 C C . ARG A 1 192 ? -12.205 -4.409 -1.896 1.00 93.00 192 ARG A C 1
ATOM 1424 O O . ARG A 1 192 ? -11.459 -4.885 -2.750 1.00 93.00 192 ARG A O 1
ATOM 1431 N N . ASP A 1 193 ? -11.745 -3.721 -0.857 1.00 92.06 193 ASP A N 1
ATOM 1432 C CA . ASP A 1 193 ? -10.338 -3.341 -0.706 1.00 92.06 193 ASP A CA 1
ATOM 1433 C C . ASP A 1 193 ? -9.413 -4.572 -0.618 1.00 92.06 193 ASP A C 1
ATOM 1435 O O . ASP A 1 193 ? -8.312 -4.572 -1.160 1.00 92.06 193 ASP A O 1
ATOM 1439 N N . HIS A 1 194 ? -9.890 -5.678 -0.042 1.00 88.88 194 HIS A N 1
ATOM 1440 C CA . HIS A 1 194 ? -9.182 -6.964 -0.026 1.00 88.88 194 HIS A CA 1
ATOM 1441 C C . HIS A 1 194 ? -8.860 -7.505 -1.435 1.00 88.88 194 HIS A C 1
ATOM 1443 O O . HIS A 1 194 ? -7.783 -8.065 -1.626 1.00 88.88 194 HIS A O 1
ATOM 1449 N N . LEU A 1 195 ? -9.731 -7.304 -2.435 1.00 93.12 195 LEU A N 1
ATOM 1450 C CA . LEU A 1 195 ? -9.465 -7.715 -3.823 1.00 93.12 195 LEU A CA 1
ATOM 1451 C C . LEU A 1 195 ? -8.434 -6.806 -4.495 1.00 93.12 195 LEU A C 1
ATOM 1453 O O . LEU A 1 195 ? -7.582 -7.283 -5.238 1.00 93.12 195 LEU A O 1
ATOM 1457 N N . VAL A 1 196 ? -8.483 -5.506 -4.197 1.00 94.12 196 VAL A N 1
ATOM 1458 C CA . VAL A 1 196 ? -7.491 -4.524 -4.664 1.00 94.12 196 VAL A CA 1
ATOM 1459 C C . VAL A 1 196 ? -6.097 -4.884 -4.146 1.00 94.12 196 VAL A C 1
ATOM 1461 O O . VAL A 1 196 ? -5.124 -4.858 -4.899 1.00 94.12 196 VAL A O 1
ATOM 1464 N N . LEU A 1 197 ? -5.994 -5.268 -2.871 1.00 91.69 197 LEU A N 1
ATOM 1465 C CA . LEU A 1 197 ? -4.727 -5.700 -2.283 1.00 91.69 197 LEU A CA 1
ATOM 1466 C C . LEU A 1 197 ? -4.282 -7.074 -2.789 1.00 91.69 197 LEU A C 1
ATOM 1468 O O . LEU A 1 197 ? -3.089 -7.266 -3.011 1.00 91.69 197 LEU A O 1
ATOM 1472 N N . LEU A 1 198 ? -5.216 -8.003 -3.013 1.00 89.69 198 LEU A N 1
ATOM 1473 C CA . LEU A 1 198 ? -4.914 -9.294 -3.629 1.00 89.69 198 LEU A CA 1
ATOM 1474 C C . LEU A 1 198 ? -4.331 -9.109 -5.035 1.00 89.69 198 LEU A C 1
ATOM 1476 O O . LEU A 1 198 ? -3.304 -9.703 -5.343 1.00 89.69 198 LEU A O 1
ATOM 1480 N N . TYR A 1 199 ? -4.931 -8.238 -5.850 1.00 94.75 199 TYR A N 1
ATOM 1481 C CA . TYR A 1 199 ? -4.413 -7.883 -7.171 1.00 94.75 199 TYR A CA 1
ATOM 1482 C C . TYR A 1 199 ? -2.984 -7.330 -7.099 1.00 94.75 199 TYR A C 1
ATOM 1484 O O . TYR A 1 199 ? -2.107 -7.796 -7.821 1.00 94.75 199 TYR A O 1
ATOM 1492 N N . GLY A 1 200 ? -2.720 -6.390 -6.187 1.00 93.06 200 GLY A N 1
ATOM 1493 C CA . GLY A 1 200 ? -1.367 -5.866 -5.984 1.00 93.06 200 GLY A CA 1
ATOM 1494 C C . GLY A 1 200 ? -0.363 -6.940 -5.539 1.00 93.06 200 GLY A C 1
ATOM 1495 O O . GLY A 1 200 ? 0.772 -6.944 -6.005 1.00 93.06 200 GLY A O 1
ATOM 1496 N N . GLY A 1 201 ? -0.789 -7.888 -4.698 1.00 88.56 201 GLY A N 1
ATOM 1497 C CA . GLY A 1 201 ? 0.024 -9.042 -4.308 1.00 88.56 201 GLY A CA 1
ATOM 1498 C C . GLY A 1 201 ? 0.334 -9.980 -5.479 1.00 88.56 201 GLY A C 1
ATOM 1499 O O . GLY A 1 201 ? 1.464 -10.443 -5.601 1.00 88.56 201 GLY A O 1
ATOM 1500 N N . ILE A 1 202 ? -0.631 -10.206 -6.374 1.00 90.31 202 ILE A N 1
ATOM 1501 C CA . ILE A 1 202 ? -0.420 -10.964 -7.616 1.00 90.31 202 ILE A CA 1
ATOM 1502 C C . ILE A 1 202 ? 0.567 -10.227 -8.528 1.00 90.31 202 ILE A C 1
ATOM 1504 O O . ILE A 1 202 ? 1.483 -10.855 -9.044 1.00 90.31 202 ILE A O 1
ATOM 1508 N N . ALA A 1 203 ? 0.444 -8.905 -8.684 1.00 92.50 203 ALA A N 1
ATOM 1509 C CA . ALA A 1 203 ? 1.387 -8.112 -9.478 1.00 92.50 203 ALA A CA 1
ATOM 1510 C C . ALA A 1 203 ? 2.832 -8.253 -8.966 1.00 92.50 203 ALA A C 1
ATOM 1512 O O . ALA A 1 203 ? 3.753 -8.451 -9.755 1.00 92.50 203 ALA A O 1
ATOM 1513 N N . VAL A 1 204 ? 3.022 -8.227 -7.642 1.00 91.75 204 VAL A N 1
ATOM 1514 C CA . VAL A 1 204 ? 4.322 -8.488 -7.005 1.00 91.75 204 VAL A CA 1
ATOM 1515 C C . VAL A 1 204 ? 4.795 -9.924 -7.248 1.00 91.75 204 VAL A C 1
ATOM 1517 O O . VAL A 1 204 ? 5.968 -10.123 -7.535 1.00 91.75 204 VAL A O 1
ATOM 1520 N N . ALA A 1 205 ? 3.907 -10.918 -7.178 1.00 87.00 205 ALA A N 1
ATOM 1521 C CA . ALA A 1 205 ? 4.259 -12.312 -7.451 1.00 87.00 205 ALA A CA 1
ATOM 1522 C C . ALA A 1 205 ? 4.629 -12.566 -8.924 1.00 87.00 205 ALA A C 1
ATOM 1524 O O . ALA A 1 205 ? 5.423 -13.456 -9.208 1.00 87.00 205 ALA A O 1
ATOM 1525 N N . LEU A 1 206 ? 4.083 -11.782 -9.860 1.00 88.00 206 LEU A N 1
ATOM 1526 C CA . LEU A 1 206 ? 4.453 -11.828 -11.278 1.00 88.00 206 LEU A CA 1
ATOM 1527 C C . LEU A 1 206 ? 5.772 -11.102 -11.564 1.00 88.00 206 LEU A C 1
ATOM 1529 O O . LEU A 1 206 ? 6.470 -11.475 -12.506 1.00 88.00 206 LEU A O 1
ATOM 1533 N N . MET A 1 207 ? 6.103 -10.076 -10.772 1.00 90.06 207 MET A N 1
ATOM 1534 C CA . MET A 1 207 ? 7.312 -9.260 -10.915 1.00 90.06 207 MET A CA 1
ATOM 1535 C C . MET A 1 207 ? 8.149 -9.153 -9.625 1.00 90.06 207 MET A C 1
ATOM 1537 O O . MET A 1 207 ? 8.460 -8.038 -9.192 1.00 90.06 207 MET A O 1
ATOM 1541 N N . PRO A 1 208 ? 8.567 -10.271 -8.997 1.00 87.44 208 PRO A N 1
ATOM 1542 C CA . PRO A 1 208 ? 9.242 -10.238 -7.699 1.00 87.44 208 PRO A CA 1
ATOM 1543 C C . PRO A 1 208 ? 10.609 -9.544 -7.734 1.00 87.44 208 PRO A C 1
ATOM 1545 O O . PRO A 1 208 ? 11.045 -9.036 -6.705 1.00 87.44 208 PRO A O 1
ATOM 1548 N N . TRP A 1 209 ? 11.267 -9.469 -8.895 1.00 86.06 209 TRP A N 1
ATOM 1549 C CA . TRP A 1 209 ? 12.550 -8.775 -9.067 1.00 86.06 209 TRP A CA 1
ATOM 1550 C C . TRP A 1 209 ? 12.408 -7.256 -9.224 1.00 86.06 209 TRP A C 1
ATOM 1552 O O . TRP A 1 209 ? 13.416 -6.559 -9.220 1.00 86.06 209 TRP A O 1
ATOM 1562 N N . ASN A 1 210 ? 11.191 -6.729 -9.419 1.00 90.81 210 ASN A N 1
ATOM 1563 C CA . ASN A 1 210 ? 10.980 -5.327 -9.774 1.00 90.81 210 ASN A CA 1
ATOM 1564 C C . ASN A 1 210 ? 10.680 -4.470 -8.525 1.00 90.81 210 ASN A C 1
ATOM 1566 O O . ASN A 1 210 ? 9.521 -4.404 -8.097 1.00 90.81 210 ASN A O 1
ATOM 1570 N N . PRO A 1 211 ? 11.668 -3.762 -7.940 1.00 90.31 211 PRO A N 1
ATOM 1571 C CA . PRO A 1 211 ? 11.472 -2.991 -6.709 1.00 90.31 211 PRO A CA 1
ATOM 1572 C C . PRO A 1 211 ? 10.437 -1.867 -6.859 1.00 90.31 211 PRO A C 1
ATOM 1574 O O . PRO A 1 211 ? 9.771 -1.510 -5.885 1.00 90.31 211 PRO A O 1
ATOM 1577 N N . ALA A 1 212 ? 10.243 -1.335 -8.071 1.00 90.94 212 ALA A N 1
ATOM 1578 C CA . ALA A 1 212 ? 9.227 -0.319 -8.321 1.00 90.94 212 ALA A CA 1
ATOM 1579 C C . ALA A 1 212 ? 7.811 -0.892 -8.148 1.00 90.94 212 ALA A C 1
ATOM 1581 O O . ALA A 1 212 ? 6.978 -0.251 -7.511 1.00 90.94 212 ALA A O 1
ATOM 1582 N N . VAL A 1 213 ? 7.549 -2.124 -8.602 1.00 93.31 213 VAL A N 1
ATOM 1583 C CA . VAL A 1 213 ? 6.252 -2.806 -8.403 1.00 93.31 213 VAL A CA 1
ATOM 1584 C C . VAL A 1 213 ? 5.984 -3.062 -6.918 1.00 93.31 213 VAL A C 1
ATOM 1586 O O . VAL A 1 213 ? 4.885 -2.778 -6.433 1.00 93.31 213 VAL A O 1
ATOM 1589 N N . TRP A 1 214 ? 6.994 -3.511 -6.162 1.00 91.75 214 TRP A N 1
ATOM 1590 C CA . TRP A 1 214 ? 6.898 -3.643 -4.701 1.00 91.75 214 TRP A CA 1
ATOM 1591 C C . TRP A 1 214 ? 6.527 -2.322 -4.039 1.00 91.75 214 TRP A C 1
ATOM 1593 O O . TRP A 1 214 ? 5.602 -2.247 -3.225 1.00 91.75 214 TRP A O 1
ATOM 1603 N N . TRP A 1 215 ? 7.226 -1.256 -4.414 1.00 92.56 215 TRP A N 1
ATOM 1604 C CA . TRP A 1 215 ? 6.983 0.063 -3.868 1.00 92.56 215 TRP A CA 1
ATOM 1605 C C . TRP A 1 215 ? 5.578 0.579 -4.219 1.00 92.56 215 TRP A C 1
ATOM 1607 O O . TRP A 1 215 ? 4.857 1.044 -3.332 1.00 92.56 215 TRP A O 1
ATOM 1617 N N . MET A 1 216 ? 5.129 0.409 -5.465 1.00 93.12 216 MET A N 1
ATOM 1618 C CA . MET A 1 216 ? 3.765 0.736 -5.895 1.00 93.12 216 MET A CA 1
ATOM 1619 C C . MET A 1 216 ? 2.717 -0.041 -5.098 1.00 93.12 216 MET A C 1
ATOM 1621 O O . MET A 1 216 ? 1.702 0.534 -4.705 1.00 93.12 216 MET A O 1
ATOM 1625 N N . PHE A 1 217 ? 2.963 -1.316 -4.784 1.00 94.06 217 PHE A N 1
ATOM 1626 C CA . PHE A 1 217 ? 2.073 -2.098 -3.930 1.00 94.06 217 PHE A CA 1
ATOM 1627 C C . PHE A 1 217 ? 2.005 -1.550 -2.494 1.00 94.06 217 PHE A C 1
ATOM 1629 O O . PHE A 1 217 ? 0.914 -1.407 -1.932 1.00 94.06 217 PHE A O 1
ATOM 1636 N N . LEU A 1 218 ? 3.137 -1.163 -1.897 1.00 90.75 218 LEU A N 1
ATOM 1637 C CA . LEU A 1 218 ? 3.163 -0.521 -0.574 1.00 90.75 218 LEU A CA 1
ATOM 1638 C C . LEU A 1 218 ? 2.408 0.821 -0.567 1.00 90.75 218 LEU A C 1
ATOM 1640 O O . LEU A 1 218 ? 1.697 1.149 0.395 1.00 90.75 218 LEU A O 1
ATOM 1644 N N . ARG A 1 219 ? 2.522 1.593 -1.653 1.00 91.94 219 ARG A N 1
ATOM 1645 C CA . ARG A 1 219 ? 1.768 2.836 -1.850 1.00 91.94 219 ARG A CA 1
ATOM 1646 C C . ARG A 1 219 ? 0.275 2.573 -2.019 1.00 91.94 219 ARG A C 1
ATOM 1648 O O . ARG A 1 219 ? -0.507 3.199 -1.301 1.00 91.94 219 ARG A O 1
ATOM 1655 N N . LEU A 1 220 ? -0.111 1.597 -2.846 1.00 94.31 220 LEU A N 1
ATOM 1656 C CA . LEU A 1 220 ? -1.498 1.158 -3.027 1.00 94.31 220 LEU A CA 1
ATOM 1657 C C . LEU A 1 220 ? -2.133 0.772 -1.692 1.00 94.31 220 LEU A C 1
ATOM 1659 O O . LEU A 1 220 ? -3.217 1.254 -1.373 1.00 94.31 220 LEU A O 1
ATOM 1663 N N . ARG A 1 221 ? -1.435 -0.026 -0.873 1.00 92.00 221 ARG A N 1
ATOM 1664 C CA . ARG A 1 221 ? -1.904 -0.412 0.465 1.00 92.00 221 ARG A CA 1
ATOM 1665 C C . ARG A 1 221 ? -2.268 0.782 1.318 1.00 92.00 221 ARG A C 1
ATOM 1667 O O . ARG A 1 221 ? -3.283 0.771 1.998 1.00 92.00 221 ARG A O 1
ATOM 1674 N N . THR A 1 222 ? -1.469 1.837 1.261 1.00 90.81 222 THR A N 1
ATOM 1675 C CA . THR A 1 222 ? -1.779 3.010 2.071 1.00 90.81 222 THR A CA 1
ATOM 1676 C C . THR A 1 222 ? -2.824 3.913 1.442 1.00 90.81 222 THR A C 1
ATOM 1678 O O . THR A 1 222 ? -3.595 4.530 2.166 1.00 90.81 222 THR A O 1
ATOM 1681 N N . ALA A 1 223 ? -2.867 4.001 0.113 1.00 92.50 223 ALA A N 1
ATOM 1682 C CA . ALA A 1 223 ? -3.944 4.693 -0.579 1.00 92.50 223 ALA A CA 1
ATOM 1683 C C . ALA A 1 223 ? -5.303 4.070 -0.223 1.00 92.50 223 ALA A C 1
ATOM 1685 O O . ALA A 1 223 ? -6.239 4.801 0.074 1.00 92.50 223 ALA A O 1
ATOM 1686 N N . VAL A 1 224 ? -5.376 2.737 -0.152 1.00 93.94 224 VAL A N 1
ATOM 1687 C CA . VAL A 1 224 ? -6.554 1.989 0.308 1.00 93.94 224 VAL A CA 1
ATOM 1688 C C . VAL A 1 224 ? -6.956 2.368 1.737 1.00 93.94 224 VAL A C 1
ATOM 1690 O O . VAL A 1 224 ? -8.118 2.697 1.959 1.00 93.94 224 VAL A O 1
ATOM 1693 N N . GLU A 1 225 ? -6.017 2.390 2.688 1.00 92.81 225 GLU A N 1
ATOM 1694 C CA . GLU A 1 225 ? -6.291 2.788 4.082 1.00 92.81 225 GLU A CA 1
ATOM 1695 C C . GLU A 1 225 ? -6.777 4.241 4.183 1.00 92.81 225 GLU A C 1
ATOM 1697 O O . GLU A 1 225 ? -7.784 4.509 4.829 1.00 92.81 225 GLU A O 1
ATOM 1702 N N . VAL A 1 226 ? -6.116 5.178 3.494 1.00 92.38 226 VAL A N 1
ATOM 1703 C CA . VAL A 1 226 ? -6.510 6.599 3.486 1.00 92.38 226 VAL A CA 1
ATOM 1704 C C . VAL A 1 226 ? -7.885 6.793 2.841 1.00 92.38 226 VAL A C 1
ATOM 1706 O O . VAL A 1 226 ? -8.706 7.564 3.340 1.00 92.38 226 VAL A O 1
ATOM 1709 N N . ASP A 1 227 ? -8.165 6.086 1.745 1.00 93.25 227 ASP A N 1
ATOM 1710 C CA . ASP A 1 227 ? -9.472 6.120 1.091 1.00 93.25 227 ASP A CA 1
ATOM 1711 C C . ASP A 1 227 ? -10.558 5.494 1.981 1.00 93.25 227 ASP A C 1
ATOM 1713 O O . ASP A 1 227 ? -11.713 5.918 1.910 1.00 93.25 227 ASP A O 1
ATOM 1717 N N . CYS A 1 228 ? -10.224 4.471 2.777 1.00 92.81 228 CYS A N 1
ATOM 1718 C CA . CYS A 1 228 ? -11.120 3.855 3.758 1.00 92.81 228 CYS A CA 1
ATOM 1719 C C . CYS A 1 228 ? -11.424 4.821 4.905 1.00 92.81 228 CYS A C 1
ATOM 1721 O O . CYS A 1 228 ? -12.592 5.124 5.145 1.00 92.81 228 CYS A O 1
ATOM 1723 N N . ASP A 1 229 ? -10.389 5.403 5.517 1.00 93.38 229 ASP A N 1
ATOM 1724 C CA . ASP A 1 229 ? -10.515 6.424 6.561 1.00 93.38 229 ASP A CA 1
ATOM 1725 C C . ASP A 1 229 ? -11.420 7.570 6.098 1.00 93.38 229 ASP A C 1
ATOM 1727 O O . ASP A 1 229 ? -12.320 7.987 6.822 1.00 93.38 229 ASP A O 1
ATOM 1731 N N . ARG A 1 230 ? -11.265 8.033 4.850 1.00 92.19 230 ARG A N 1
ATOM 1732 C CA . ARG A 1 230 ? -12.127 9.081 4.284 1.00 92.19 230 ARG A CA 1
ATOM 1733 C C . ARG A 1 230 ? -13.603 8.675 4.244 1.00 92.19 230 ARG A C 1
ATOM 1735 O O . ARG A 1 230 ? -14.460 9.506 4.534 1.00 92.19 230 ARG A O 1
ATOM 1742 N N . ARG A 1 231 ? -13.914 7.427 3.878 1.00 93.00 231 ARG A N 1
ATOM 1743 C CA . ARG A 1 231 ? -15.298 6.915 3.851 1.00 93.00 231 ARG A CA 1
ATOM 1744 C C . ARG A 1 231 ? -15.872 6.776 5.259 1.00 93.00 231 ARG A C 1
ATOM 1746 O O . ARG A 1 231 ? -17.011 7.174 5.483 1.00 93.00 231 ARG A O 1
ATOM 1753 N N . VAL A 1 232 ? -15.071 6.291 6.207 1.00 92.62 232 VAL A N 1
ATOM 1754 C CA . VAL A 1 232 ? -15.462 6.195 7.621 1.00 92.62 232 VAL A CA 1
ATOM 1755 C C . VAL A 1 232 ? -15.751 7.584 8.196 1.00 92.62 232 VAL A C 1
ATOM 1757 O O . VAL A 1 232 ? -16.802 7.790 8.798 1.00 92.62 232 VAL A O 1
ATOM 1760 N N . LEU A 1 233 ? -14.896 8.574 7.951 1.00 92.19 233 LEU A N 1
ATOM 1761 C CA . LEU A 1 233 ? -15.130 9.944 8.419 1.00 92.19 233 LEU A CA 1
ATOM 1762 C C . LEU A 1 233 ? -16.350 10.590 7.750 1.00 92.19 233 LEU A C 1
ATOM 1764 O O . LEU A 1 233 ? -17.160 11.218 8.427 1.00 92.19 233 LEU A O 1
ATOM 1768 N N . ALA A 1 234 ? -16.559 10.355 6.449 1.00 90.19 234 ALA A N 1
ATOM 1769 C CA . ALA A 1 234 ? -17.753 10.822 5.735 1.00 90.19 234 ALA A CA 1
ATOM 1770 C C . ALA A 1 234 ? -19.065 10.237 6.290 1.00 90.19 234 ALA A C 1
ATOM 1772 O O . ALA A 1 234 ? -20.141 10.761 6.021 1.00 90.19 234 ALA A O 1
ATOM 1773 N N . SER A 1 235 ? -18.981 9.163 7.076 1.00 87.81 235 SER A N 1
ATOM 1774 C CA . SER A 1 235 ? -20.125 8.517 7.713 1.00 87.81 235 SER A CA 1
ATOM 1775 C C . SER A 1 235 ? -20.448 9.066 9.118 1.00 87.81 235 SER A C 1
ATOM 1777 O O . SER A 1 235 ? -21.278 8.493 9.830 1.00 87.81 235 SER A O 1
ATOM 1779 N N . GLY A 1 236 ? -19.807 10.175 9.515 1.00 86.62 236 GLY A N 1
ATOM 1780 C CA . GLY A 1 236 ? -20.124 10.956 10.717 1.00 86.62 236 GLY A CA 1
ATOM 1781 C C . GLY A 1 236 ? -19.260 10.661 11.947 1.00 86.62 236 GLY A C 1
ATOM 1782 O O . GLY A 1 236 ? -19.587 11.123 13.033 1.00 86.62 236 GLY A O 1
ATOM 1783 N N . VAL A 1 237 ? -18.179 9.886 11.806 1.00 88.38 237 VAL A N 1
ATOM 1784 C CA . VAL A 1 237 ? -17.245 9.622 12.917 1.00 88.38 237 VAL A CA 1
ATOM 1785 C C . VAL A 1 237 ? -16.357 10.846 13.160 1.00 88.38 237 VAL A C 1
ATOM 1787 O O . VAL A 1 237 ? -15.815 11.409 12.207 1.00 88.38 237 VAL A O 1
ATOM 1790 N N . SER A 1 238 ? -16.167 11.225 14.427 1.00 89.19 238 SER A N 1
ATOM 1791 C CA . SER A 1 238 ? -15.244 12.296 14.816 1.00 89.19 238 SER A CA 1
ATOM 1792 C C . SER A 1 238 ? -13.801 11.966 14.394 1.00 89.19 238 SER A C 1
ATOM 1794 O O . SER A 1 238 ? -13.280 10.915 14.780 1.00 89.19 238 SER A O 1
ATOM 1796 N N . PRO A 1 239 ? -13.108 12.848 13.642 1.00 89.56 239 PRO A N 1
ATOM 1797 C CA . PRO A 1 239 ? -11.711 12.631 13.265 1.00 89.56 239 PRO A CA 1
ATOM 1798 C C . PRO A 1 239 ? -10.759 12.482 14.455 1.00 89.56 239 PRO A C 1
ATOM 1800 O O . PRO A 1 239 ? -9.784 11.742 14.351 1.00 89.56 239 PRO A O 1
ATOM 1803 N N . ALA A 1 240 ? -11.036 13.168 15.570 1.00 88.62 240 ALA A N 1
ATOM 1804 C CA . ALA A 1 240 ? -10.209 13.107 16.774 1.00 88.62 240 ALA A CA 1
ATOM 1805 C C . ALA A 1 240 ? -10.334 11.739 17.459 1.00 88.62 240 ALA A C 1
ATOM 1807 O O . ALA A 1 240 ? -9.342 11.028 17.590 1.00 88.62 240 ALA A O 1
ATOM 1808 N N . GLU A 1 241 ? -11.565 11.321 17.770 1.00 87.25 241 GLU A N 1
ATOM 1809 C CA . GLU A 1 241 ? -11.845 10.021 18.401 1.00 87.25 241 GLU A CA 1
ATOM 1810 C C . GLU A 1 241 ? -11.342 8.854 17.543 1.00 87.25 241 GLU A C 1
ATOM 1812 O O . GLU A 1 241 ? -10.802 7.868 18.045 1.00 87.25 241 GLU A O 1
ATOM 1817 N N . TYR A 1 242 ? -11.491 8.974 16.222 1.00 90.12 242 TYR A N 1
ATOM 1818 C CA . TYR A 1 242 ? -10.996 7.976 15.287 1.00 90.12 242 TYR A CA 1
ATOM 1819 C C . TYR A 1 242 ? -9.463 7.937 15.223 1.00 90.12 242 TYR A C 1
ATOM 1821 O O . TYR A 1 242 ? -8.877 6.856 15.177 1.00 90.12 242 TYR A O 1
ATOM 1829 N N . GLY A 1 243 ? -8.802 9.097 15.248 1.00 89.19 243 GLY A N 1
ATOM 1830 C CA . GLY A 1 243 ? -7.344 9.196 15.296 1.00 89.19 243 GLY A CA 1
ATOM 1831 C C . GLY A 1 243 ? -6.754 8.552 16.551 1.00 89.19 243 GLY A C 1
ATOM 1832 O O . GLY A 1 243 ? -5.821 7.752 16.438 1.00 89.19 243 GLY A O 1
ATOM 1833 N N .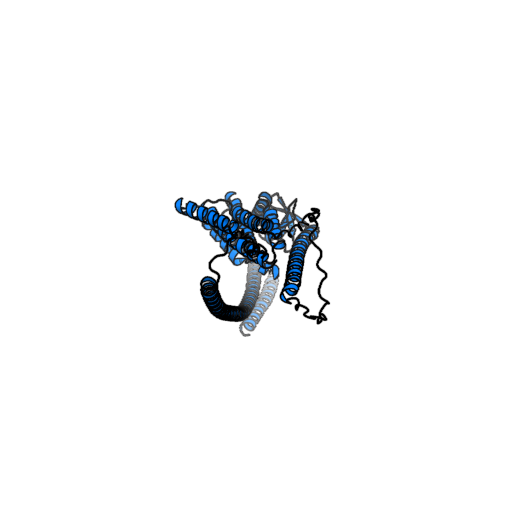 ASP A 1 244 ? -7.342 8.828 17.716 1.00 87.50 244 ASP A N 1
ATOM 1834 C CA . ASP A 1 244 ? -6.938 8.240 18.999 1.00 87.50 244 ASP A CA 1
ATOM 1835 C C . ASP A 1 244 ? -7.111 6.719 18.994 1.00 87.50 244 ASP A C 1
ATOM 1837 O O . ASP A 1 244 ? -6.197 5.975 19.358 1.00 87.50 244 ASP A O 1
ATOM 1841 N N . LEU A 1 245 ? -8.237 6.233 18.463 1.00 87.69 245 LEU A N 1
ATOM 1842 C CA . LEU A 1 245 ? -8.466 4.802 18.286 1.00 87.69 245 LEU A CA 1
ATOM 1843 C C . LEU A 1 245 ? -7.391 4.148 17.401 1.00 87.69 245 LEU A C 1
ATOM 1845 O O . LEU A 1 245 ? -6.909 3.055 17.707 1.00 87.69 245 LEU A O 1
ATOM 1849 N N . LEU A 1 246 ? -6.996 4.789 16.299 1.00 87.19 246 LEU A N 1
ATOM 1850 C CA . LEU A 1 246 ? -5.960 4.255 15.412 1.00 87.19 246 LEU A CA 1
ATOM 1851 C C . LEU A 1 246 ? -4.578 4.217 16.076 1.00 87.19 246 LEU A C 1
ATOM 1853 O O . LEU A 1 246 ? -3.823 3.268 15.839 1.00 87.19 246 LEU A O 1
ATOM 1857 N N . LEU A 1 247 ? -4.256 5.203 16.916 1.00 85.06 247 LEU A N 1
ATOM 1858 C CA . LEU A 1 247 ? -3.043 5.206 17.737 1.00 85.06 247 LEU A CA 1
ATOM 1859 C C . LEU A 1 247 ? -3.056 4.042 18.737 1.00 85.06 247 LEU A C 1
ATOM 1861 O O . LEU A 1 247 ? -2.089 3.277 18.799 1.00 85.06 247 LEU A O 1
ATOM 1865 N N . ASP A 1 248 ? -4.175 3.838 19.430 1.00 82.38 248 ASP A N 1
ATOM 1866 C CA . ASP A 1 248 ? -4.359 2.750 20.393 1.00 82.38 248 ASP A CA 1
ATOM 1867 C C . ASP A 1 248 ? -4.259 1.362 19.747 1.00 82.38 248 ASP A C 1
ATOM 1869 O O . ASP A 1 248 ? -3.603 0.459 20.278 1.00 82.38 248 ASP A O 1
ATOM 1873 N N . ILE A 1 249 ? -4.877 1.177 18.577 1.00 80.25 249 ILE A N 1
ATOM 1874 C CA . ILE A 1 249 ? -4.774 -0.063 17.796 1.00 80.25 249 ILE A CA 1
ATOM 1875 C C . ILE A 1 249 ? -3.333 -0.267 17.313 1.00 80.25 249 ILE A C 1
ATOM 1877 O O . ILE A 1 249 ? -2.810 -1.383 17.381 1.00 80.25 249 ILE A O 1
ATOM 1881 N N . GLY A 1 250 ? -2.683 0.797 16.834 1.00 74.88 250 GLY A N 1
ATOM 1882 C CA . GLY A 1 250 ? -1.297 0.777 16.373 1.00 74.88 250 GLY A CA 1
ATOM 1883 C C . GLY A 1 250 ? -0.318 0.347 17.465 1.00 74.88 250 GLY A C 1
ATOM 1884 O O . GLY A 1 250 ? 0.535 -0.502 17.208 1.00 74.88 250 GLY A O 1
ATOM 1885 N N . ALA A 1 251 ? -0.493 0.859 18.685 1.00 75.19 251 ALA A N 1
ATOM 1886 C CA . ALA A 1 251 ? 0.341 0.547 19.846 1.00 75.19 251 ALA A CA 1
ATOM 1887 C C . ALA A 1 251 ? 0.185 -0.900 20.353 1.00 75.19 251 ALA A C 1
ATOM 1889 O O . ALA A 1 251 ? 1.085 -1.434 20.999 1.00 75.19 251 ALA A O 1
ATOM 1890 N N . ARG A 1 252 ? -0.953 -1.551 20.072 1.00 71.88 252 ARG A N 1
ATOM 1891 C CA . ARG A 1 252 ? -1.299 -2.888 20.591 1.00 71.88 252 ARG A CA 1
ATOM 1892 C C . ARG A 1 252 ? -1.050 -4.029 19.603 1.00 71.88 252 ARG A C 1
ATOM 1894 O O . ARG A 1 252 ? -1.265 -5.188 19.963 1.00 71.88 252 ARG A O 1
ATOM 1901 N N . ARG A 1 253 ? -0.615 -3.746 18.369 1.00 64.06 253 ARG A N 1
ATOM 1902 C CA . ARG A 1 253 ? -0.283 -4.781 17.373 1.00 64.06 253 ARG A CA 1
ATOM 1903 C C . ARG A 1 253 ? 1.027 -5.491 17.771 1.00 64.06 253 ARG A C 1
ATOM 1905 O O . ARG A 1 253 ? 2.072 -4.845 17.747 1.00 64.06 253 ARG A O 1
ATOM 1912 N N . PRO A 1 254 ? 1.006 -6.795 18.121 1.00 48.16 254 PRO A N 1
ATOM 1913 C CA . PRO A 1 254 ? 2.215 -7.520 18.504 1.00 48.16 254 PRO A CA 1
ATOM 1914 C C . PRO A 1 254 ? 3.199 -7.668 17.331 1.00 48.16 254 PRO A C 1
ATOM 1916 O O . PRO A 1 254 ? 2.801 -7.634 16.164 1.00 48.16 254 PRO A O 1
ATOM 1919 N N . GLY A 1 255 ? 4.478 -7.824 17.691 1.00 48.00 255 GLY A N 1
ATOM 1920 C CA . GLY A 1 255 ? 5.656 -7.868 16.821 1.00 48.00 255 GLY A CA 1
ATOM 1921 C C . GLY A 1 255 ? 5.473 -8.660 15.527 1.00 48.00 255 GLY A C 1
ATOM 1922 O O . GLY A 1 255 ? 4.920 -9.759 15.497 1.00 48.00 255 GLY A O 1
ATOM 1923 N N . ARG A 1 256 ? 5.928 -8.039 14.442 1.00 48.00 256 ARG A N 1
ATOM 1924 C CA . ARG A 1 256 ? 5.779 -8.481 13.057 1.00 48.00 256 ARG A CA 1
ATOM 1925 C C . ARG A 1 256 ? 6.919 -9.421 12.689 1.00 48.00 256 ARG A C 1
ATOM 1927 O O . ARG A 1 256 ? 8.070 -9.131 12.983 1.00 48.00 256 ARG A O 1
ATOM 1934 N N . THR A 1 257 ? 6.605 -10.516 12.005 1.00 38.75 257 THR A N 1
ATOM 1935 C CA . THR A 1 257 ? 7.599 -11.384 11.359 1.00 38.75 257 THR A CA 1
ATOM 1936 C C . THR A 1 257 ? 8.468 -10.560 10.398 1.00 38.75 257 THR A C 1
ATOM 1938 O O . THR A 1 257 ? 7.977 -9.598 9.811 1.00 38.75 257 THR A O 1
ATOM 1941 N N . PHE A 1 258 ? 9.728 -10.944 10.189 1.00 32.88 258 PHE A N 1
ATOM 1942 C CA . PHE A 1 258 ? 10.690 -10.266 9.302 1.00 32.88 258 PHE A CA 1
ATOM 1943 C C . PHE A 1 258 ? 10.120 -9.918 7.905 1.00 32.88 258 PHE A C 1
ATOM 1945 O O . PHE A 1 258 ? 10.269 -8.801 7.415 1.00 32.88 258 PHE A O 1
ATOM 1952 N N . PHE A 1 259 ? 9.321 -10.810 7.310 1.00 32.16 259 PHE A N 1
ATOM 1953 C CA . PHE A 1 259 ? 8.618 -10.543 6.045 1.00 32.16 259 PHE A CA 1
ATOM 1954 C C . PHE A 1 259 ? 7.486 -9.507 6.168 1.00 32.16 259 PHE A C 1
ATOM 1956 O O . PHE A 1 259 ? 7.262 -8.708 5.262 1.00 32.16 259 PHE A O 1
ATOM 1963 N N . ALA A 1 260 ? 6.792 -9.452 7.306 1.00 40.31 260 ALA A N 1
ATOM 1964 C CA . ALA A 1 260 ? 5.808 -8.411 7.596 1.00 40.31 260 ALA A CA 1
ATOM 1965 C C . ALA A 1 260 ? 6.462 -7.051 7.912 1.00 40.31 260 ALA A C 1
ATOM 1967 O O . ALA A 1 260 ? 5.803 -6.029 7.744 1.00 40.31 260 ALA A O 1
ATOM 1968 N N . LEU A 1 261 ? 7.735 -7.017 8.322 1.00 37.16 261 LEU A N 1
ATOM 1969 C CA . LEU A 1 261 ? 8.550 -5.799 8.433 1.00 37.16 261 LEU A CA 1
ATOM 1970 C C . LEU A 1 261 ? 8.945 -5.260 7.052 1.00 37.16 261 LEU A C 1
ATOM 1972 O O . LEU A 1 261 ? 8.673 -4.093 6.775 1.00 37.16 261 LEU A O 1
ATOM 1976 N N . ALA A 1 262 ? 9.459 -6.116 6.160 1.00 36.31 262 ALA A N 1
ATOM 1977 C CA . ALA A 1 262 ? 9.762 -5.749 4.770 1.00 36.31 262 ALA A CA 1
ATOM 1978 C C . ALA A 1 262 ? 8.515 -5.249 4.013 1.00 36.31 262 ALA A C 1
ATOM 1980 O O . ALA A 1 262 ? 8.586 -4.355 3.173 1.00 36.31 262 ALA A O 1
ATOM 1981 N N . MET A 1 263 ? 7.338 -5.777 4.365 1.00 40.53 263 MET A N 1
ATOM 1982 C CA . MET A 1 263 ? 6.063 -5.387 3.769 1.00 40.53 263 MET A CA 1
ATOM 1983 C C . MET A 1 263 ? 5.296 -4.296 4.534 1.00 40.53 263 MET A C 1
ATOM 1985 O O . MET A 1 263 ? 4.263 -3.848 4.041 1.00 40.53 263 MET A O 1
ATOM 1989 N N . ALA A 1 264 ? 5.689 -3.865 5.735 1.00 41.41 264 ALA A N 1
ATOM 1990 C CA . ALA A 1 264 ? 4.888 -2.905 6.499 1.00 41.41 264 ALA A CA 1
ATOM 1991 C C . ALA A 1 264 ? 5.735 -1.983 7.383 1.00 41.41 264 ALA A C 1
ATOM 1993 O O . ALA A 1 264 ? 6.003 -2.276 8.548 1.00 41.41 264 ALA A O 1
ATOM 1994 N N . SER A 1 265 ? 6.009 -0.777 6.887 1.00 46.12 265 SER A N 1
ATOM 1995 C CA . SER A 1 265 ? 6.386 0.350 7.742 1.00 46.12 265 SER A CA 1
ATOM 1996 C C . SER A 1 265 ? 5.129 0.910 8.436 1.00 46.12 265 SER A C 1
ATOM 1998 O O . SER A 1 265 ? 4.430 1.779 7.916 1.00 46.12 265 SER A O 1
ATOM 2000 N N . SER A 1 266 ? 4.781 0.378 9.618 1.00 54.47 266 SER A N 1
ATOM 2001 C CA . SER A 1 266 ? 3.601 0.817 10.403 1.00 54.47 266 SER A CA 1
ATOM 2002 C C . SER A 1 266 ? 3.646 2.297 10.756 1.00 54.47 266 SER A C 1
ATOM 2004 O O . SER A 1 266 ? 2.615 2.957 10.657 1.00 54.47 266 SER A O 1
ATOM 2006 N N . GLY A 1 267 ? 4.816 2.799 11.169 1.00 55.84 267 GLY A N 1
ATOM 2007 C CA . GLY A 1 267 ? 4.975 4.176 11.646 1.00 55.84 267 GLY A CA 1
ATOM 2008 C C . GLY A 1 267 ? 4.659 5.204 10.561 1.00 55.84 267 GLY A C 1
ATOM 2009 O O . GLY A 1 267 ? 3.775 6.038 10.737 1.00 55.84 267 GLY A O 1
ATOM 2010 N N . SER A 1 268 ? 5.285 5.064 9.385 1.00 67.50 268 SER A N 1
ATOM 2011 C CA . SER A 1 268 ? 5.064 5.977 8.250 1.00 67.50 268 SER A CA 1
ATOM 2012 C C . SER A 1 268 ? 3.627 5.930 7.703 1.00 67.50 268 SER A C 1
ATOM 2014 O O . SER A 1 268 ? 3.118 6.909 7.150 1.00 67.50 268 SER A O 1
ATOM 2016 N N . MET A 1 269 ? 2.964 4.775 7.822 1.00 78.56 269 MET A N 1
ATOM 2017 C CA . MET A 1 269 ? 1.598 4.570 7.346 1.00 78.56 269 MET A CA 1
ATOM 2018 C C . MET A 1 269 ? 0.580 5.236 8.273 1.00 78.56 269 MET A C 1
ATOM 2020 O O . MET A 1 269 ? -0.299 5.943 7.784 1.00 78.56 269 MET A O 1
ATOM 2024 N N . LEU A 1 270 ? 0.713 5.050 9.591 1.00 81.81 270 LEU A N 1
ATOM 2025 C CA . LEU A 1 270 ? -0.177 5.660 10.581 1.00 81.81 270 LEU A CA 1
ATOM 2026 C C . LEU A 1 270 ? -0.066 7.187 10.565 1.00 81.81 270 LEU A C 1
ATOM 2028 O O . LEU A 1 270 ? -1.078 7.878 10.486 1.00 81.81 270 LEU A O 1
ATOM 2032 N N . GLU A 1 271 ? 1.158 7.712 10.524 1.00 84.44 271 GLU A N 1
ATOM 2033 C CA . GLU A 1 271 ? 1.399 9.150 10.399 1.00 84.44 271 GLU A CA 1
ATOM 2034 C C . GLU A 1 271 ? 0.738 9.728 9.138 1.00 84.44 271 GLU A C 1
ATOM 2036 O O . GLU A 1 271 ? 0.087 10.774 9.181 1.00 84.44 271 GLU A O 1
ATOM 2041 N N . ARG A 1 272 ? 0.857 9.029 8.001 1.00 84.19 272 ARG A N 1
ATOM 2042 C CA . ARG A 1 272 ? 0.242 9.460 6.739 1.00 84.19 272 ARG A CA 1
ATOM 2043 C C . ARG A 1 272 ? -1.283 9.469 6.807 1.00 84.19 272 ARG A C 1
ATOM 2045 O O . ARG A 1 272 ? -1.887 10.396 6.269 1.00 84.19 272 ARG A O 1
ATOM 2052 N N . ARG A 1 273 ? -1.897 8.489 7.474 1.00 90.12 273 ARG A N 1
ATOM 2053 C CA . ARG A 1 273 ? -3.348 8.461 7.716 1.00 90.12 273 ARG A CA 1
ATOM 2054 C C . ARG A 1 273 ? -3.781 9.667 8.547 1.00 90.12 273 ARG A C 1
ATOM 2056 O O . ARG A 1 273 ? -4.643 10.419 8.104 1.00 90.12 273 ARG A O 1
ATOM 2063 N N . LEU A 1 274 ? -3.116 9.927 9.676 1.00 88.38 274 LEU A N 1
ATOM 2064 C CA . LEU A 1 274 ? -3.411 11.074 10.551 1.00 88.38 274 LEU A CA 1
ATOM 2065 C C . LEU A 1 274 ? -3.250 12.419 9.821 1.00 88.38 274 LEU A C 1
ATOM 2067 O O . LEU A 1 274 ? -4.129 13.279 9.887 1.00 88.38 274 LEU A O 1
ATOM 2071 N N . LYS A 1 275 ? -2.177 12.588 9.037 1.00 86.38 275 LYS A N 1
ATOM 2072 C CA . LYS A 1 275 ? -1.979 13.779 8.190 1.00 86.38 275 LYS A CA 1
ATOM 2073 C C . LYS A 1 275 ? -3.090 13.946 7.148 1.00 86.38 275 LYS A C 1
ATOM 2075 O O . LYS A 1 275 ? -3.553 15.065 6.930 1.00 86.38 275 LYS A O 1
ATOM 2080 N N . ALA A 1 276 ? -3.522 12.858 6.510 1.00 85.62 276 ALA A N 1
ATOM 2081 C CA . ALA A 1 276 ? -4.589 12.894 5.512 1.00 85.62 276 ALA A CA 1
ATOM 2082 C C . ALA A 1 276 ? -5.955 13.248 6.125 1.00 85.62 276 ALA A C 1
ATOM 2084 O O . ALA A 1 276 ? -6.737 13.946 5.483 1.00 85.62 276 ALA A O 1
ATOM 2085 N N . MET A 1 277 ? -6.223 12.827 7.365 1.00 86.88 277 MET A N 1
ATOM 2086 C CA . MET A 1 277 ? -7.428 13.222 8.103 1.00 86.88 277 MET A CA 1
ATOM 2087 C C . MET A 1 277 ? -7.440 14.720 8.427 1.00 86.88 277 MET A C 1
ATOM 2089 O O . MET A 1 277 ? -8.472 15.366 8.274 1.00 86.88 277 MET A O 1
ATOM 2093 N N . ARG A 1 278 ? -6.287 15.293 8.802 1.00 80.50 278 ARG A N 1
ATOM 2094 C CA . ARG A 1 278 ? -6.166 16.721 9.139 1.00 80.50 278 ARG A CA 1
ATOM 2095 C C . ARG A 1 278 ? -6.311 17.653 7.932 1.00 80.50 278 ARG A C 1
ATOM 2097 O O . ARG A 1 278 ? -6.835 18.751 8.064 1.00 80.50 278 ARG A O 1
ATOM 2104 N N . ASN A 1 279 ? -5.834 17.238 6.760 1.00 69.25 279 ASN A N 1
ATOM 2105 C CA . ASN A 1 279 ? -5.742 18.105 5.579 1.00 69.25 279 ASN A CA 1
ATOM 2106 C C . ASN A 1 279 ? -6.997 18.082 4.677 1.00 69.25 279 ASN A C 1
ATOM 2108 O O . ASN A 1 279 ? -6.923 18.473 3.509 1.00 69.25 279 ASN A O 1
ATOM 2112 N N . GLN A 1 280 ? -8.147 17.620 5.176 1.00 64.88 280 GLN A N 1
ATOM 2113 C CA . GLN A 1 280 ? -9.390 17.618 4.402 1.00 64.88 280 GLN A CA 1
ATOM 2114 C C . GLN A 1 280 ? -9.879 19.061 4.173 1.00 64.88 280 GLN A C 1
ATOM 2116 O O . GLN A 1 280 ? -10.114 19.797 5.124 1.00 64.88 280 GLN A O 1
ATOM 2121 N N . GLY A 1 281 ? -10.031 19.476 2.907 1.00 58.31 281 GLY A N 1
ATOM 2122 C CA . GLY A 1 281 ? -10.675 20.751 2.546 1.00 58.31 281 GLY A CA 1
ATOM 2123 C C . GLY A 1 281 ? -9.770 21.863 1.997 1.00 58.31 281 GLY A C 1
ATOM 2124 O O . GLY A 1 281 ? -10.277 22.930 1.650 1.00 58.31 281 GLY A O 1
ATOM 2125 N N . ILE A 1 282 ? -8.459 21.641 1.842 1.00 64.88 282 ILE A N 1
ATOM 2126 C CA . ILE A 1 282 ? -7.571 22.636 1.214 1.00 64.88 282 ILE A CA 1
ATOM 2127 C C . ILE A 1 282 ? -7.829 22.680 -0.302 1.00 64.88 282 ILE A C 1
ATOM 2129 O O . ILE A 1 282 ? -7.432 21.777 -1.041 1.00 64.88 282 ILE A O 1
ATOM 2133 N N . LYS A 1 283 ? -8.475 23.751 -0.782 1.00 69.62 283 LYS A N 1
ATOM 2134 C CA . LYS A 1 283 ? -8.739 23.966 -2.214 1.00 69.62 283 LYS A CA 1
ATOM 2135 C C . LYS A 1 283 ? -7.442 24.294 -2.955 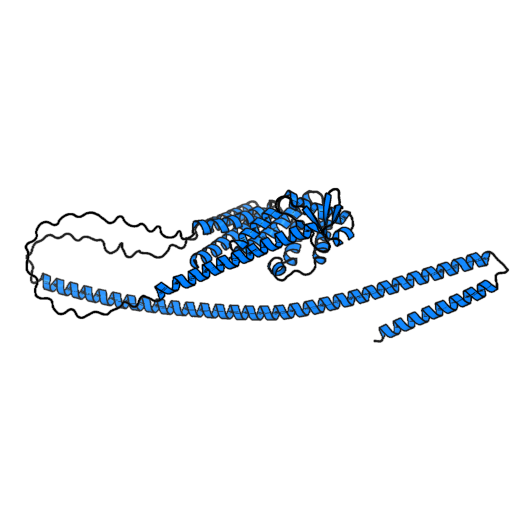1.00 69.62 283 LYS A C 1
ATOM 2137 O O . LYS A 1 283 ? -6.779 25.287 -2.664 1.00 69.62 283 LYS A O 1
ATOM 2142 N N . ALA A 1 284 ? -7.093 23.483 -3.947 1.00 75.31 284 ALA A N 1
ATOM 2143 C CA . ALA A 1 284 ? -5.932 23.728 -4.793 1.00 75.31 284 ALA A CA 1
ATOM 2144 C C . ALA A 1 284 ? -6.249 24.648 -5.981 1.00 75.31 284 ALA A C 1
ATOM 2146 O O . ALA A 1 284 ? -7.347 24.621 -6.539 1.00 75.31 284 ALA A O 1
ATOM 2147 N N . ARG A 1 285 ? -5.253 25.432 -6.416 1.00 83.62 285 ARG A N 1
ATOM 2148 C CA . ARG A 1 285 ? -5.340 26.240 -7.643 1.00 83.62 285 ARG A CA 1
ATOM 2149 C C . ARG A 1 285 ? -5.461 25.331 -8.873 1.00 83.62 285 ARG A C 1
ATOM 2151 O O . ARG A 1 285 ? -4.703 24.370 -8.998 1.00 83.62 285 ARG A O 1
ATOM 2158 N N . ARG A 1 286 ? -6.357 25.673 -9.811 1.00 84.06 286 ARG A N 1
ATOM 2159 C CA . ARG A 1 286 ? -6.592 24.906 -11.055 1.00 84.06 286 ARG A CA 1
ATOM 2160 C C . ARG A 1 286 ? -5.316 24.693 -11.879 1.00 84.06 286 ARG A C 1
ATOM 2162 O O . ARG A 1 286 ? -5.134 23.613 -12.424 1.00 84.06 286 ARG A O 1
ATOM 2169 N N . SER A 1 287 ? -4.410 25.672 -11.903 1.00 83.25 287 SER A N 1
ATOM 2170 C CA . SER A 1 287 ? -3.112 25.564 -12.586 1.00 83.25 287 SER A CA 1
ATOM 2171 C C . SER A 1 287 ? -2.222 24.454 -12.019 1.00 83.25 287 SER A C 1
ATOM 2173 O O . SER A 1 287 ? -1.599 23.723 -12.779 1.00 83.25 287 SER A O 1
ATOM 2175 N N . ILE A 1 288 ? -2.209 24.267 -10.695 1.00 85.75 288 ILE A N 1
ATOM 2176 C CA . ILE A 1 288 ? -1.454 23.185 -10.042 1.00 85.75 288 ILE A CA 1
ATOM 2177 C C . ILE A 1 288 ? -2.065 21.825 -10.392 1.00 85.75 288 ILE A C 1
ATOM 2179 O O . ILE A 1 288 ? -1.337 20.865 -10.624 1.00 85.75 288 ILE A O 1
ATOM 2183 N N . LEU A 1 289 ? -3.398 21.738 -10.446 1.00 85.31 289 LEU A N 1
ATOM 2184 C CA . LEU A 1 289 ? -4.091 20.508 -10.841 1.00 85.31 289 LEU A CA 1
ATOM 2185 C C . LEU A 1 289 ? -3.769 20.136 -12.295 1.00 85.31 289 LEU A C 1
ATOM 2187 O O . LEU A 1 289 ? -3.423 18.988 -12.561 1.00 85.31 289 LEU A O 1
ATOM 2191 N N . ALA A 1 290 ? -3.821 21.112 -13.208 1.00 83.19 290 ALA A N 1
ATOM 2192 C CA . ALA A 1 290 ? -3.462 20.919 -14.611 1.00 83.19 290 ALA A CA 1
ATOM 2193 C C . ALA A 1 290 ? -1.999 20.479 -14.764 1.00 83.19 290 ALA A C 1
ATOM 2195 O O . ALA A 1 290 ? -1.734 19.496 -15.447 1.00 83.19 290 ALA A O 1
ATOM 2196 N N . LEU A 1 291 ? -1.064 21.130 -14.061 1.00 90.06 291 LEU A N 1
ATOM 2197 C CA . LEU A 1 291 ? 0.355 20.769 -14.088 1.00 90.06 291 LEU A CA 1
ATOM 2198 C C . LEU A 1 291 ? 0.594 19.319 -13.641 1.00 90.06 291 LEU A C 1
ATOM 2200 O O . LEU A 1 291 ? 1.306 18.582 -14.315 1.00 90.06 291 LEU A O 1
ATOM 2204 N N . LEU A 1 292 ? -0.015 18.895 -12.529 1.00 84.19 292 LEU A N 1
ATOM 2205 C CA . LEU A 1 292 ? 0.111 17.518 -12.036 1.00 84.19 292 LEU A CA 1
ATOM 2206 C C . LEU A 1 292 ? -0.500 16.503 -13.006 1.00 84.19 292 LEU A C 1
ATOM 2208 O O . LEU A 1 292 ? 0.080 15.440 -13.209 1.00 84.19 292 LEU A O 1
ATOM 2212 N N . GLY A 1 293 ? -1.650 16.833 -13.603 1.00 81.44 293 GLY A N 1
ATOM 2213 C CA . GLY A 1 293 ? -2.301 15.999 -14.611 1.00 81.44 293 GLY A CA 1
ATOM 2214 C C . GLY A 1 293 ? -1.439 15.830 -15.862 1.00 81.44 293 GLY A C 1
ATOM 2215 O O . GLY A 1 293 ? -1.181 14.701 -16.272 1.00 81.44 293 GLY A O 1
ATOM 2216 N N . CYS A 1 294 ? -0.930 16.931 -16.422 1.00 86.25 294 CYS A N 1
ATOM 2217 C CA . CYS A 1 294 ? -0.039 16.900 -17.581 1.00 86.25 294 CYS A CA 1
ATOM 2218 C C . CYS A 1 294 ? 1.251 16.132 -17.277 1.00 86.25 294 CYS A C 1
ATOM 2220 O O . CYS A 1 294 ? 1.624 15.260 -18.048 1.00 86.25 294 CYS A O 1
ATOM 2222 N N . ALA A 1 295 ? 1.894 16.384 -16.134 1.00 84.81 295 ALA A N 1
ATOM 2223 C CA . ALA A 1 295 ? 3.115 15.677 -15.751 1.00 84.81 295 ALA A CA 1
ATOM 2224 C C . ALA A 1 295 ? 2.887 14.162 -15.574 1.00 84.81 295 ALA A C 1
ATOM 2226 O O . ALA A 1 295 ? 3.731 13.363 -15.979 1.00 84.81 295 ALA A O 1
ATOM 2227 N N . ALA A 1 296 ? 1.738 13.751 -15.023 1.00 81.06 296 ALA A N 1
ATOM 2228 C CA . ALA A 1 296 ? 1.375 12.339 -14.928 1.00 81.06 296 ALA A CA 1
ATOM 2229 C C . ALA A 1 296 ? 1.166 11.699 -16.311 1.00 81.06 296 ALA A C 1
ATOM 2231 O O . ALA A 1 296 ? 1.657 10.597 -16.550 1.00 81.06 296 ALA A O 1
ATOM 2232 N N . LEU A 1 297 ? 0.478 12.392 -17.226 1.00 85.81 297 LEU A N 1
ATOM 2233 C CA . LEU A 1 297 ? 0.285 11.931 -18.605 1.00 85.81 297 LEU A CA 1
ATOM 2234 C C . LEU A 1 297 ? 1.613 11.829 -19.361 1.00 85.81 297 LEU A C 1
ATOM 2236 O O . LEU A 1 297 ? 1.849 10.828 -20.032 1.00 85.81 297 LEU A O 1
ATOM 2240 N N . SER A 1 298 ? 2.505 12.808 -19.198 1.00 82.00 298 SER A N 1
ATOM 2241 C CA . SER A 1 298 ? 3.844 12.771 -19.786 1.00 82.00 298 SER A CA 1
ATOM 2242 C C . SER A 1 298 ? 4.651 11.578 -19.282 1.00 82.00 298 SER A C 1
ATOM 2244 O O . SER A 1 298 ? 5.291 10.909 -20.083 1.00 82.00 298 SER A O 1
ATOM 2246 N N . ALA A 1 299 ? 4.591 11.251 -17.986 1.00 82.50 299 ALA A N 1
ATOM 2247 C CA . ALA A 1 299 ? 5.276 10.074 -17.448 1.00 82.50 299 ALA A CA 1
ATOM 2248 C C . ALA A 1 299 ? 4.779 8.765 -18.092 1.00 82.50 299 ALA A C 1
ATOM 2250 O O . ALA A 1 299 ? 5.585 7.898 -18.423 1.00 82.50 299 ALA A O 1
ATOM 2251 N N . VAL A 1 300 ? 3.466 8.641 -18.327 1.00 84.44 300 VAL A N 1
ATOM 2252 C CA . VAL A 1 300 ? 2.881 7.492 -19.040 1.00 84.44 300 VAL A CA 1
ATOM 2253 C C . VAL A 1 300 ? 3.316 7.470 -20.507 1.00 84.44 300 VAL A C 1
ATOM 2255 O O . VAL A 1 300 ? 3.694 6.414 -21.007 1.00 84.44 300 VAL A O 1
ATOM 2258 N N . ALA A 1 301 ? 3.306 8.619 -21.189 1.00 84.81 301 ALA A N 1
ATOM 2259 C CA . ALA A 1 301 ? 3.738 8.723 -22.581 1.00 84.81 301 ALA A CA 1
ATOM 2260 C C . ALA A 1 301 ? 5.216 8.336 -22.750 1.00 84.81 301 ALA A C 1
ATOM 2262 O O . ALA A 1 301 ? 5.543 7.545 -23.631 1.00 84.81 301 ALA A O 1
ATOM 2263 N N . ILE A 1 302 ? 6.092 8.815 -21.859 1.00 84.06 302 ILE A N 1
ATOM 2264 C CA . ILE A 1 302 ? 7.514 8.447 -21.841 1.00 84.06 302 ILE A CA 1
ATOM 2265 C C . ILE A 1 302 ? 7.667 6.947 -21.577 1.00 84.06 302 ILE A C 1
ATOM 2267 O O . ILE A 1 302 ? 8.428 6.294 -22.279 1.00 84.06 302 ILE A O 1
ATOM 2271 N N . ALA A 1 303 ? 6.914 6.379 -20.627 1.00 83.06 303 ALA A N 1
ATOM 2272 C CA . ALA A 1 303 ? 6.953 4.943 -20.344 1.00 83.06 303 ALA A CA 1
ATOM 2273 C C . ALA A 1 303 ? 6.554 4.089 -21.561 1.00 83.06 303 ALA A C 1
ATOM 2275 O O . ALA A 1 303 ? 7.167 3.054 -21.806 1.00 83.06 303 ALA A O 1
ATOM 2276 N N . CYS A 1 304 ? 5.565 4.534 -22.342 1.00 84.38 304 CYS A N 1
ATOM 2277 C CA . CYS A 1 304 ? 5.157 3.861 -23.579 1.00 84.38 304 CYS A CA 1
ATOM 2278 C C . CYS A 1 304 ? 6.172 4.043 -24.720 1.00 84.38 304 CYS A C 1
ATOM 2280 O O . CYS A 1 304 ? 6.241 3.201 -25.607 1.00 84.38 304 CYS A O 1
ATOM 2282 N N . GLY A 1 305 ? 6.938 5.138 -24.704 1.00 80.62 305 GLY A N 1
ATOM 2283 C CA . GLY A 1 305 ? 7.951 5.464 -25.709 1.00 80.62 305 GLY A CA 1
ATOM 2284 C C . GLY A 1 305 ? 9.340 4.881 -25.440 1.00 80.62 305 GLY A C 1
ATOM 2285 O O . GLY A 1 305 ? 10.230 5.074 -26.265 1.00 80.62 305 GLY A O 1
ATOM 2286 N N . VAL A 1 306 ? 9.558 4.186 -24.315 1.00 82.38 306 VAL A N 1
ATOM 2287 C CA . VAL A 1 306 ? 10.831 3.491 -24.066 1.00 82.38 306 VAL A CA 1
ATOM 2288 C C . VAL A 1 306 ? 11.003 2.415 -25.149 1.00 82.38 306 VAL A C 1
ATOM 2290 O O . VAL A 1 306 ? 10.125 1.554 -25.270 1.00 82.38 306 VAL A O 1
ATOM 2293 N N . PRO A 1 307 ? 12.091 2.437 -25.944 1.00 79.25 307 PRO A N 1
ATOM 2294 C CA . PRO A 1 307 ? 12.283 1.474 -27.019 1.00 79.25 307 PRO A CA 1
ATOM 2295 C C . PRO A 1 307 ? 12.380 0.059 -26.444 1.00 79.25 307 PRO A C 1
ATOM 2297 O O . PRO A 1 307 ? 13.137 -0.199 -25.505 1.00 79.25 307 PRO A O 1
ATOM 2300 N N . ALA A 1 308 ? 11.589 -0.857 -27.004 1.00 76.31 308 ALA A N 1
ATOM 2301 C CA . ALA A 1 308 ? 11.686 -2.269 -26.671 1.00 76.31 308 ALA A CA 1
ATOM 2302 C C . ALA A 1 308 ? 13.054 -2.810 -27.125 1.00 76.31 308 ALA A C 1
ATOM 2304 O O . ALA A 1 308 ? 13.535 -2.413 -28.189 1.00 76.31 308 ALA A O 1
ATOM 2305 N N . PRO A 1 309 ? 13.688 -3.718 -26.362 1.00 73.06 309 PRO A N 1
ATOM 2306 C CA . PRO A 1 309 ? 14.942 -4.328 -26.781 1.00 73.06 309 PRO A CA 1
ATOM 2307 C C . PRO A 1 309 ? 14.713 -5.180 -28.038 1.00 73.06 309 PRO A C 1
ATOM 2309 O O . PRO A 1 309 ? 14.170 -6.282 -27.960 1.00 73.06 309 PRO A O 1
ATOM 2312 N N . THR A 1 310 ? 15.116 -4.674 -29.203 1.00 61.50 310 THR A N 1
ATOM 2313 C CA . THR A 1 310 ? 15.195 -5.443 -30.447 1.00 61.50 310 THR A CA 1
ATOM 2314 C C . THR A 1 310 ? 16.478 -6.276 -30.437 1.00 61.50 310 THR A C 1
ATOM 2316 O O . THR A 1 310 ? 17.549 -5.792 -30.070 1.00 61.50 310 THR A O 1
ATOM 2319 N N . GLY A 1 311 ? 16.375 -7.563 -30.781 1.00 48.16 311 GLY A N 1
ATOM 2320 C CA . GLY A 1 311 ? 17.549 -8.417 -30.974 1.00 48.16 311 GLY A CA 1
ATOM 2321 C C . GLY A 1 311 ? 18.439 -7.857 -32.086 1.00 48.16 311 GLY A C 1
ATOM 2322 O O . GLY A 1 311 ? 17.938 -7.346 -33.084 1.00 48.16 311 GLY A O 1
ATOM 2323 N N . ILE A 1 312 ? 19.756 -7.919 -31.905 1.00 48.22 312 ILE A N 1
ATOM 2324 C CA . ILE A 1 312 ? 20.731 -7.434 -32.888 1.00 48.22 312 ILE A CA 1
ATOM 2325 C C . ILE A 1 312 ? 20.759 -8.404 -34.083 1.00 48.22 312 ILE A C 1
ATOM 2327 O O . ILE A 1 312 ? 21.248 -9.515 -33.913 1.00 48.22 312 ILE A O 1
ATOM 2331 N N . ALA A 1 313 ? 20.261 -7.992 -35.260 1.00 39.62 313 ALA A N 1
ATOM 2332 C CA . ALA A 1 313 ? 20.728 -8.405 -36.605 1.00 39.62 313 ALA A CA 1
ATOM 2333 C C . ALA A 1 313 ? 19.908 -7.725 -37.735 1.00 39.62 313 ALA A C 1
ATOM 2335 O O . ALA A 1 313 ? 18.704 -7.540 -37.565 1.00 39.62 313 ALA A O 1
ATOM 2336 N N . PRO A 1 314 ? 20.465 -7.494 -38.945 1.00 47.38 314 PRO A N 1
ATOM 2337 C CA . PRO A 1 314 ? 21.785 -6.944 -39.254 1.00 47.38 314 PRO A CA 1
ATOM 2338 C C . PRO A 1 314 ? 21.683 -5.782 -40.273 1.00 47.38 314 PRO A C 1
ATOM 2340 O O . PRO A 1 314 ? 21.164 -5.940 -41.376 1.00 47.38 314 PRO A O 1
ATOM 2343 N N . ALA A 1 315 ? 22.293 -4.635 -39.971 1.00 39.66 315 ALA A N 1
ATOM 2344 C CA . ALA A 1 315 ? 22.500 -3.543 -40.935 1.00 39.66 315 ALA A CA 1
ATOM 2345 C C . ALA A 1 315 ? 23.594 -3.853 -41.991 1.00 39.66 315 ALA A C 1
ATOM 2347 O O . ALA A 1 315 ? 24.026 -2.967 -42.718 1.00 39.66 315 ALA A O 1
ATOM 2348 N N . VAL A 1 316 ? 24.054 -5.108 -42.077 1.00 42.62 316 VAL A N 1
ATOM 2349 C CA . VAL A 1 316 ? 25.206 -5.536 -42.892 1.00 42.62 316 VAL A CA 1
ATOM 2350 C C . VAL A 1 316 ? 24.795 -6.035 -44.287 1.00 42.62 316 VAL A C 1
ATOM 2352 O O . VAL A 1 316 ? 25.593 -5.969 -45.214 1.00 42.62 316 VAL A O 1
ATOM 2355 N N . ASN A 1 317 ? 23.538 -6.442 -44.497 1.00 42.66 317 ASN A N 1
ATOM 2356 C CA . ASN A 1 317 ? 23.102 -6.985 -45.795 1.00 42.66 317 ASN A CA 1
ATOM 2357 C C . ASN A 1 317 ? 22.677 -5.919 -46.822 1.00 42.66 317 ASN A C 1
ATOM 2359 O O . ASN A 1 317 ? 22.515 -6.242 -47.993 1.00 42.66 317 ASN A O 1
ATOM 2363 N N . ALA A 1 318 ? 22.513 -4.657 -46.412 1.00 43.56 318 ALA A N 1
ATOM 2364 C CA . ALA A 1 318 ? 22.104 -3.572 -47.310 1.00 43.56 318 ALA A CA 1
ATOM 2365 C C . ALA A 1 318 ? 23.279 -2.916 -48.064 1.00 43.56 318 ALA A C 1
ATOM 2367 O O . ALA A 1 318 ? 23.047 -2.115 -48.961 1.00 43.56 318 ALA A O 1
ATOM 2368 N N . ALA A 1 319 ? 24.528 -3.255 -47.722 1.00 44.28 319 ALA A N 1
ATOM 2369 C CA . ALA A 1 319 ? 25.730 -2.656 -48.310 1.00 44.28 319 ALA A CA 1
ATOM 2370 C C . ALA A 1 319 ? 26.376 -3.499 -49.432 1.00 44.28 319 ALA A C 1
ATOM 2372 O O . ALA A 1 319 ? 27.428 -3.124 -49.938 1.00 44.28 319 ALA A O 1
ATOM 2373 N N . LEU A 1 320 ? 25.780 -4.636 -49.818 1.00 41.38 320 LEU A N 1
ATOM 2374 C CA . LEU A 1 320 ? 26.348 -5.577 -50.801 1.00 41.38 320 LEU A CA 1
ATOM 2375 C C . LEU A 1 320 ? 25.541 -5.692 -52.108 1.00 41.38 320 LEU A C 1
ATOM 2377 O O . LEU A 1 320 ? 25.752 -6.630 -52.871 1.00 41.38 320 LEU A O 1
ATOM 2381 N N . ALA A 1 321 ? 24.624 -4.763 -52.381 1.00 39.59 321 ALA A N 1
ATOM 2382 C CA . ALA A 1 321 ? 23.791 -4.800 -53.581 1.00 39.59 321 ALA A CA 1
ATOM 2383 C C . ALA A 1 321 ? 23.851 -3.474 -54.354 1.00 39.59 321 ALA A C 1
ATOM 2385 O O . ALA A 1 321 ? 22.915 -2.684 -54.306 1.00 39.59 321 ALA A O 1
ATOM 2386 N N . GLU A 1 322 ? 24.935 -3.260 -55.102 1.00 37.44 322 GLU A N 1
ATOM 2387 C CA . GLU A 1 322 ? 24.892 -2.427 -56.310 1.00 37.44 322 GLU A CA 1
ATOM 2388 C C . GLU A 1 322 ? 25.312 -3.272 -57.526 1.00 37.44 322 GLU A C 1
ATOM 2390 O O . GLU A 1 322 ? 26.338 -3.955 -57.459 1.00 37.44 322 GLU A O 1
ATOM 2395 N N . PRO A 1 323 ? 24.543 -3.263 -58.630 1.00 40.00 323 PRO A N 1
ATOM 2396 C CA . PRO A 1 323 ? 24.952 -3.857 -59.894 1.00 40.00 323 PRO A CA 1
ATOM 2397 C C . PRO A 1 323 ? 25.672 -2.818 -60.769 1.00 40.00 323 PRO A C 1
ATOM 2399 O O . PRO A 1 323 ? 25.159 -1.725 -60.995 1.00 40.00 323 PRO A O 1
ATOM 2402 N N . VAL A 1 324 ? 26.847 -3.179 -61.290 1.00 34.06 324 VAL A N 1
ATOM 2403 C CA . VAL A 1 324 ? 27.598 -2.395 -62.285 1.00 34.06 324 VAL A CA 1
ATOM 2404 C C . VAL A 1 324 ? 27.314 -2.970 -63.675 1.00 34.06 324 VAL A C 1
ATOM 2406 O O . VAL A 1 324 ? 27.586 -4.145 -63.920 1.00 34.06 324 VAL A O 1
ATOM 2409 N N . GLU A 1 325 ? 26.760 -2.152 -64.572 1.00 35.34 325 GLU A N 1
ATOM 2410 C CA . GLU A 1 325 ? 26.628 -2.461 -66.002 1.00 35.34 325 GLU A CA 1
ATOM 2411 C C . GLU A 1 325 ? 27.951 -2.239 -66.752 1.00 35.34 325 GLU A C 1
ATOM 2413 O O . GLU A 1 325 ? 28.729 -1.341 -66.424 1.00 35.34 325 GLU A O 1
ATOM 2418 N N . ALA A 1 326 ? 28.185 -3.058 -67.781 1.00 34.50 326 ALA A N 1
ATOM 2419 C CA . ALA A 1 326 ? 29.358 -3.033 -68.649 1.00 34.50 326 ALA A CA 1
ATOM 2420 C C . ALA A 1 326 ? 28.982 -2.708 -70.108 1.00 34.50 326 ALA A C 1
ATOM 2422 O O . ALA A 1 326 ? 27.963 -3.182 -70.606 1.00 34.50 326 ALA A O 1
ATOM 2423 N N . GLY A 1 327 ? 29.862 -1.965 -70.787 1.00 32.16 327 GLY A N 1
ATOM 2424 C CA . GLY A 1 327 ? 29.912 -1.741 -72.242 1.00 32.16 327 GLY A CA 1
ATOM 2425 C C . GLY A 1 327 ? 30.835 -0.547 -72.548 1.00 32.16 327 GLY A C 1
ATOM 2426 O O . GLY A 1 327 ? 30.476 0.576 -72.219 1.00 32.16 327 GLY A O 1
ATOM 2427 N N . GLU A 1 328 ? 32.131 -0.727 -72.831 1.00 35.91 328 GLU A N 1
ATOM 2428 C CA . GLU A 1 328 ? 32.799 -1.106 -74.101 1.00 35.91 328 GLU A CA 1
ATOM 2429 C C . GLU A 1 328 ? 33.289 0.134 -74.887 1.00 35.91 328 GLU A C 1
ATOM 2431 O O . GLU A 1 328 ? 32.488 0.907 -75.392 1.00 35.91 328 GLU A O 1
ATOM 2436 N N . GLU A 1 329 ? 34.610 0.360 -74.930 1.00 34.66 329 GLU A N 1
ATOM 2437 C CA . GLU A 1 329 ? 35.427 0.433 -76.162 1.00 34.66 329 GLU A CA 1
ATOM 2438 C C . GLU A 1 329 ? 36.848 0.956 -75.879 1.00 34.66 329 GLU A C 1
ATOM 2440 O O . GLU A 1 329 ? 37.081 1.943 -75.180 1.00 34.66 329 GLU A O 1
ATOM 2445 N N . ALA A 1 330 ? 37.820 0.239 -76.440 1.00 38.28 330 ALA A N 1
ATOM 2446 C CA . ALA A 1 330 ? 39.247 0.410 -76.244 1.00 38.28 330 ALA A CA 1
ATOM 2447 C C . ALA A 1 330 ? 39.854 1.380 -77.268 1.00 38.28 330 ALA A C 1
ATOM 2449 O O . ALA A 1 330 ? 39.835 1.097 -78.464 1.00 38.28 330 ALA A O 1
ATOM 2450 N N . ALA A 1 331 ? 40.483 2.465 -76.796 1.00 43.75 331 ALA A N 1
ATOM 2451 C CA . ALA A 1 331 ? 41.489 3.217 -77.558 1.00 43.75 331 ALA A CA 1
ATOM 2452 C C . ALA A 1 331 ? 42.366 4.143 -76.682 1.00 43.75 331 ALA A C 1
ATOM 2454 O O . ALA A 1 331 ? 42.606 5.283 -77.060 1.00 43.75 331 ALA A O 1
ATOM 2455 N N . THR A 1 332 ? 42.877 3.696 -75.525 1.00 48.81 332 THR A N 1
ATOM 2456 C CA . THR A 1 332 ? 43.755 4.545 -74.673 1.00 48.81 332 THR A CA 1
ATOM 2457 C C . THR A 1 332 ? 44.683 3.731 -73.745 1.00 48.81 332 THR A C 1
ATOM 2459 O O . THR A 1 332 ? 44.943 4.074 -72.599 1.00 48.81 332 THR A O 1
ATOM 2462 N N . ASP A 1 333 ? 45.253 2.636 -74.247 1.00 53.69 333 ASP A N 1
ATOM 2463 C CA . ASP A 1 333 ? 45.728 1.516 -73.409 1.00 53.69 333 ASP A CA 1
ATOM 2464 C C . ASP A 1 333 ? 47.130 1.650 -72.751 1.00 53.69 333 ASP A C 1
ATOM 2466 O O . ASP A 1 333 ? 47.607 0.724 -72.099 1.00 53.69 333 ASP A O 1
ATOM 2470 N N . ALA A 1 334 ? 47.820 2.792 -72.872 1.00 49.44 334 ALA A N 1
ATOM 2471 C CA . ALA A 1 334 ? 49.141 2.993 -72.238 1.00 49.44 334 ALA A CA 1
ATOM 2472 C C . ALA A 1 334 ? 49.202 4.185 -71.268 1.00 49.44 334 ALA A C 1
ATOM 2474 O O . ALA A 1 334 ? 49.879 4.110 -70.244 1.00 49.44 334 ALA A O 1
ATOM 2475 N N . ALA A 1 335 ? 48.469 5.266 -71.552 1.00 52.69 335 ALA A N 1
ATOM 2476 C CA . ALA A 1 335 ? 48.360 6.413 -70.650 1.00 52.69 335 ALA A CA 1
ATOM 2477 C C . ALA A 1 335 ? 47.329 6.162 -69.536 1.00 52.69 335 ALA A C 1
ATOM 2479 O O . ALA A 1 335 ? 47.605 6.481 -68.383 1.00 52.69 335 ALA A O 1
ATOM 2480 N N . GLN A 1 336 ? 46.204 5.500 -69.848 1.00 55.38 336 GLN A N 1
ATOM 2481 C CA . GLN A 1 336 ? 45.191 5.162 -68.842 1.00 55.38 336 GLN A CA 1
ATOM 2482 C C . GLN A 1 336 ? 45.688 4.120 -67.846 1.00 55.38 336 GLN A C 1
ATOM 2484 O O . GLN A 1 336 ? 45.483 4.309 -66.659 1.00 55.38 336 GLN A O 1
ATOM 2489 N N . ARG A 1 337 ? 46.449 3.098 -68.265 1.00 56.09 337 ARG A N 1
ATOM 2490 C CA . ARG A 1 337 ? 47.013 2.112 -67.321 1.00 56.09 337 ARG A CA 1
ATOM 2491 C C . ARG A 1 337 ? 47.970 2.738 -66.302 1.00 56.09 337 ARG A C 1
ATOM 2493 O O . ARG A 1 337 ? 48.005 2.315 -65.153 1.00 56.09 337 ARG A O 1
ATOM 2500 N N . ALA A 1 338 ? 48.741 3.753 -66.696 1.00 58.03 338 ALA A N 1
ATOM 2501 C CA . ALA A 1 338 ? 49.632 4.459 -65.774 1.00 58.03 338 ALA A CA 1
ATOM 2502 C C . ALA A 1 338 ? 48.865 5.363 -64.791 1.00 58.03 338 ALA A C 1
ATOM 2504 O O . ALA A 1 338 ? 49.308 5.552 -63.659 1.00 58.03 338 ALA A O 1
ATOM 2505 N N . GLU A 1 339 ? 47.726 5.913 -65.209 1.00 62.06 339 GLU A N 1
ATOM 2506 C CA . GLU A 1 339 ? 46.851 6.734 -64.369 1.00 62.06 339 GLU A CA 1
ATOM 2507 C C . GLU A 1 339 ? 45.962 5.877 -63.453 1.00 62.06 339 GLU A C 1
ATOM 2509 O O . GLU A 1 339 ? 45.832 6.187 -62.274 1.00 62.06 339 GLU A O 1
ATOM 2514 N N . GLU A 1 340 ? 45.471 4.734 -63.933 1.00 61.59 340 GLU A N 1
ATOM 2515 C CA . GLU A 1 340 ? 44.733 3.727 -63.161 1.00 61.59 340 GLU A CA 1
ATOM 2516 C C . GLU A 1 340 ? 45.599 3.074 -62.086 1.00 61.59 340 GLU A C 1
ATOM 2518 O O . GLU A 1 340 ? 45.136 2.901 -60.963 1.00 61.59 340 GLU A O 1
ATOM 2523 N N . VAL A 1 341 ? 46.870 2.761 -62.374 1.00 66.12 341 VAL A N 1
ATOM 2524 C CA . VAL A 1 341 ? 47.795 2.243 -61.352 1.00 66.12 341 VAL A CA 1
ATOM 2525 C C . VAL A 1 341 ? 48.056 3.298 -60.275 1.00 66.12 341 VAL A C 1
ATOM 2527 O O . VAL A 1 341 ? 48.016 2.969 -59.092 1.00 66.12 341 VAL A O 1
ATOM 2530 N N . ARG A 1 342 ? 48.227 4.576 -60.643 1.00 70.62 342 ARG A N 1
ATOM 2531 C CA . ARG A 1 342 ? 48.379 5.670 -59.666 1.00 70.62 342 ARG A CA 1
ATOM 2532 C C . ARG A 1 342 ? 47.102 5.919 -58.864 1.00 70.62 342 ARG A C 1
ATOM 2534 O O . ARG A 1 342 ? 47.187 6.156 -57.664 1.00 70.62 342 ARG A O 1
ATOM 2541 N N . ALA A 1 343 ? 45.931 5.844 -59.494 1.00 68.75 343 ALA A N 1
ATOM 2542 C CA . ALA A 1 343 ? 44.641 5.974 -58.823 1.00 68.75 343 ALA A CA 1
ATOM 2543 C C . ALA A 1 343 ? 44.367 4.784 -57.885 1.00 68.75 343 ALA A C 1
ATOM 2545 O O . ALA A 1 343 ? 43.866 4.974 -56.779 1.00 68.75 343 ALA A O 1
ATOM 2546 N N . ALA A 1 344 ? 44.762 3.568 -58.274 1.00 68.94 344 ALA A N 1
ATOM 2547 C CA . ALA A 1 344 ? 44.671 2.373 -57.440 1.00 68.94 344 ALA A CA 1
ATOM 2548 C C . ALA A 1 344 ? 45.656 2.411 -56.259 1.00 68.94 344 ALA A C 1
ATOM 2550 O O . ALA A 1 344 ? 45.306 1.997 -55.153 1.00 68.94 344 ALA A O 1
ATOM 2551 N N . GLU A 1 345 ? 46.868 2.936 -56.457 1.00 71.50 345 GLU A N 1
ATOM 2552 C CA . GLU A 1 345 ? 47.841 3.168 -55.383 1.00 71.50 345 GLU A CA 1
ATOM 2553 C C . GLU A 1 345 ? 47.374 4.264 -54.417 1.00 71.50 345 GLU A C 1
ATOM 2555 O O . GLU A 1 345 ? 47.454 4.067 -53.205 1.00 71.50 345 GLU A O 1
ATOM 2560 N N . ALA A 1 346 ? 46.811 5.365 -54.925 1.00 70.50 346 ALA A N 1
ATOM 2561 C CA . ALA A 1 346 ? 46.205 6.414 -54.105 1.00 70.50 346 ALA A CA 1
ATOM 2562 C C . ALA A 1 346 ? 45.012 5.877 -53.294 1.00 70.50 346 ALA A C 1
ATOM 2564 O O . ALA A 1 346 ? 44.956 6.072 -52.082 1.00 70.50 346 ALA A O 1
ATOM 2565 N N . GLY A 1 347 ? 44.121 5.099 -53.919 1.00 72.81 347 GLY A N 1
ATOM 2566 C CA . GLY A 1 347 ? 43.002 4.450 -53.230 1.00 72.81 347 GLY A CA 1
ATOM 2567 C C . GLY A 1 347 ? 43.450 3.411 -52.194 1.00 72.81 347 GLY A C 1
ATOM 2568 O O . GLY A 1 347 ? 42.824 3.266 -51.142 1.00 72.81 347 GLY A O 1
ATOM 2569 N N . ARG A 1 348 ? 44.567 2.707 -52.433 1.00 74.69 348 ARG A N 1
ATOM 2570 C CA . ARG A 1 348 ? 45.172 1.808 -51.437 1.00 74.69 348 ARG A CA 1
ATOM 2571 C C . ARG A 1 348 ? 45.741 2.595 -50.253 1.00 74.69 348 ARG A C 1
ATOM 2573 O O . ARG A 1 348 ? 45.517 2.185 -49.117 1.00 74.69 348 ARG A O 1
ATOM 2580 N N . GLN A 1 349 ? 46.417 3.717 -50.498 1.00 76.19 349 GLN A N 1
ATOM 2581 C CA . GLN A 1 349 ? 46.946 4.585 -49.440 1.00 76.19 349 GLN A CA 1
ATOM 2582 C C . GLN A 1 349 ? 45.830 5.219 -48.601 1.00 76.19 349 GLN A C 1
ATOM 2584 O O . GLN A 1 349 ? 45.910 5.192 -47.375 1.00 76.19 349 GLN A O 1
ATOM 2589 N N . GLU A 1 350 ? 44.758 5.707 -49.227 1.00 75.81 350 GLU A N 1
ATOM 2590 C CA . GLU A 1 350 ? 43.581 6.224 -48.516 1.00 75.81 350 GLU A CA 1
ATOM 2591 C C . GLU A 1 350 ? 42.905 5.140 -47.671 1.00 75.81 350 GLU A C 1
ATOM 2593 O O . GLU A 1 350 ? 42.546 5.383 -46.520 1.00 75.81 350 GLU A O 1
ATOM 2598 N N . ARG A 1 351 ? 42.786 3.914 -48.195 1.00 72.38 351 ARG A N 1
ATOM 2599 C CA . ARG A 1 351 ? 42.221 2.783 -47.449 1.00 72.38 351 ARG A CA 1
ATOM 2600 C C . ARG A 1 351 ? 43.098 2.369 -46.268 1.00 72.38 351 ARG A C 1
ATOM 2602 O O . ARG A 1 351 ? 42.570 2.070 -45.201 1.00 72.38 351 ARG A O 1
ATOM 2609 N N . GLU A 1 352 ? 44.418 2.358 -46.431 1.00 79.19 352 GLU A N 1
ATOM 2610 C CA . GLU A 1 352 ? 45.349 2.106 -45.326 1.00 79.19 352 GLU A CA 1
ATOM 2611 C C . GLU A 1 352 ? 45.303 3.211 -44.271 1.00 79.19 352 GLU A C 1
ATOM 2613 O O . GLU A 1 352 ? 45.382 2.914 -43.080 1.00 79.19 352 GLU A O 1
ATOM 2618 N N . GLN A 1 353 ? 45.158 4.471 -44.680 1.00 82.94 353 GLN A N 1
ATOM 2619 C CA . GLN A 1 353 ? 45.003 5.583 -43.749 1.00 82.94 353 GLN A CA 1
ATOM 2620 C C . GLN A 1 353 ? 43.676 5.478 -42.984 1.00 82.94 353 GLN A C 1
ATOM 2622 O O . GLN A 1 353 ? 43.674 5.553 -41.760 1.00 82.94 353 GLN A O 1
ATOM 2627 N N . ALA A 1 354 ? 42.572 5.180 -43.674 1.00 72.75 354 ALA A N 1
ATOM 2628 C CA . ALA A 1 354 ? 41.266 4.972 -43.051 1.00 72.75 354 ALA A CA 1
ATOM 2629 C C . ALA A 1 354 ? 41.262 3.794 -42.059 1.00 72.75 354 ALA A C 1
ATOM 2631 O O . ALA A 1 354 ? 40.607 3.864 -41.021 1.00 72.75 354 ALA A O 1
ATOM 2632 N N . LEU A 1 355 ? 42.013 2.721 -42.344 1.00 76.94 355 LEU A N 1
ATOM 2633 C CA . LEU A 1 355 ? 42.190 1.604 -41.410 1.00 76.94 355 LEU A CA 1
ATOM 2634 C C . LEU A 1 355 ? 42.963 2.025 -40.153 1.00 76.94 355 LEU A C 1
ATOM 2636 O O . LEU A 1 355 ? 42.545 1.676 -39.052 1.00 76.94 355 LEU A O 1
ATOM 2640 N N . ARG A 1 356 ? 44.037 2.813 -40.292 1.00 83.69 356 ARG A N 1
ATOM 2641 C CA . ARG A 1 356 ? 44.800 3.339 -39.143 1.00 83.69 356 ARG A CA 1
ATOM 2642 C C . ARG A 1 356 ? 43.954 4.285 -38.287 1.00 83.69 356 ARG A C 1
ATOM 2644 O O . ARG A 1 356 ? 43.978 4.183 -37.062 1.00 83.69 356 ARG A O 1
ATOM 2651 N N . ASP A 1 357 ? 43.171 5.155 -38.917 1.00 82.69 357 ASP A N 1
ATOM 2652 C CA . ASP A 1 357 ? 42.272 6.080 -38.220 1.00 82.69 357 ASP A CA 1
ATOM 2653 C C . ASP A 1 357 ? 41.144 5.315 -37.494 1.00 82.69 357 ASP A C 1
ATOM 2655 O O . ASP A 1 357 ? 40.780 5.637 -36.356 1.00 82.69 357 ASP A O 1
ATOM 2659 N N . ALA A 1 358 ? 40.626 4.242 -38.105 1.00 70.88 358 ALA A N 1
ATOM 2660 C CA . ALA A 1 358 ? 39.658 3.345 -37.476 1.00 70.88 358 ALA A CA 1
ATOM 2661 C C . ALA A 1 358 ? 40.261 2.592 -36.277 1.00 70.88 358 ALA A C 1
ATOM 2663 O O . ALA A 1 358 ? 39.626 2.522 -35.224 1.00 70.88 358 ALA A O 1
ATOM 2664 N N . GLU A 1 359 ? 41.490 2.081 -36.389 1.00 83.44 359 GLU A N 1
ATOM 2665 C CA . GLU A 1 359 ? 42.201 1.435 -35.279 1.00 83.44 359 GLU A CA 1
ATOM 2666 C C . GLU A 1 359 ? 42.419 2.393 -34.102 1.00 83.44 359 GLU A C 1
ATOM 2668 O O . GLU A 1 359 ? 42.138 2.029 -32.958 1.00 83.44 359 GLU A O 1
ATOM 2673 N N . GLN A 1 360 ? 42.840 3.634 -34.365 1.00 85.19 360 GLN A N 1
ATOM 2674 C CA . GLN A 1 360 ? 42.987 4.662 -33.329 1.00 85.19 360 GLN A CA 1
ATOM 2675 C C . GLN A 1 360 ? 41.648 4.989 -32.656 1.00 85.19 360 GLN A C 1
ATOM 2677 O O . GLN A 1 360 ? 41.573 5.111 -31.431 1.00 85.19 360 GLN A O 1
ATOM 2682 N N . THR A 1 361 ? 40.567 5.061 -33.436 1.00 74.88 361 THR A N 1
ATOM 2683 C CA . THR A 1 361 ? 39.215 5.301 -32.911 1.00 74.88 361 THR A CA 1
ATOM 2684 C C . THR A 1 361 ? 38.750 4.153 -32.009 1.00 74.88 361 THR A C 1
ATOM 2686 O O . THR A 1 361 ? 38.208 4.388 -30.926 1.00 74.88 361 THR A O 1
ATOM 2689 N N . VAL A 1 362 ? 38.999 2.902 -32.411 1.00 74.94 362 VAL A N 1
ATOM 2690 C CA . VAL A 1 362 ? 38.674 1.709 -31.613 1.00 74.94 362 VAL A CA 1
ATOM 2691 C C . VAL A 1 362 ? 39.495 1.666 -30.323 1.00 74.94 362 VAL A C 1
ATOM 2693 O O . VAL A 1 362 ? 38.946 1.365 -29.262 1.00 74.94 362 VAL A O 1
ATOM 2696 N N . GLN A 1 363 ? 40.7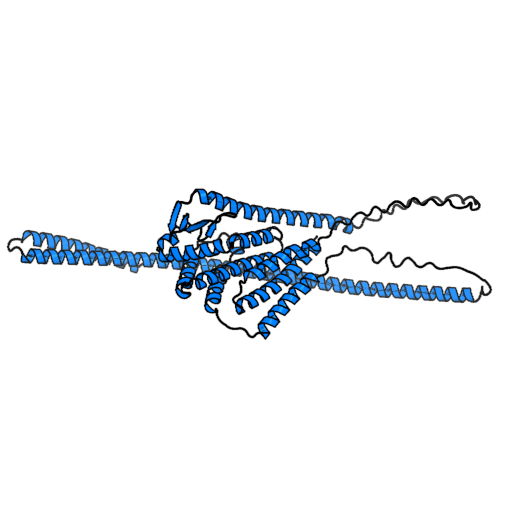84 2.009 -30.378 1.00 84.12 363 GLN A N 1
ATOM 2697 C CA . GLN A 1 363 ? 41.635 2.078 -29.188 1.00 84.12 363 GLN A CA 1
ATOM 2698 C C . GLN A 1 363 ? 41.139 3.141 -28.195 1.00 84.12 363 GLN A C 1
ATOM 2700 O O . GLN A 1 363 ? 40.966 2.826 -27.016 1.00 84.12 363 GLN A O 1
ATOM 2705 N N . GLY A 1 364 ? 40.790 4.345 -28.662 1.00 79.25 364 GLY A N 1
ATOM 2706 C CA . GLY A 1 364 ? 40.213 5.391 -27.807 1.00 79.25 364 GLY A CA 1
ATOM 2707 C C . GLY A 1 364 ? 38.862 4.998 -27.188 1.00 79.25 364 GLY A C 1
ATOM 2708 O O . GLY A 1 364 ? 38.591 5.275 -26.014 1.00 79.25 364 GLY A O 1
ATOM 2709 N N . ALA A 1 365 ? 38.019 4.279 -27.936 1.00 64.25 365 ALA A N 1
ATOM 2710 C CA . ALA A 1 365 ? 36.758 3.748 -27.418 1.00 64.25 365 ALA A CA 1
ATOM 2711 C C . ALA A 1 365 ? 36.979 2.677 -26.330 1.00 64.25 365 ALA A C 1
ATOM 2713 O O . ALA A 1 365 ? 36.279 2.676 -25.313 1.00 64.25 365 ALA A O 1
ATOM 2714 N N . LEU A 1 366 ? 37.972 1.797 -26.500 1.00 78.50 366 LEU A N 1
ATOM 2715 C CA . LEU A 1 366 ? 38.336 0.777 -25.509 1.00 78.50 366 LEU A CA 1
ATOM 2716 C C . LEU A 1 366 ? 38.878 1.389 -24.213 1.00 78.50 366 LEU A C 1
ATOM 2718 O O . LEU A 1 366 ? 38.541 0.915 -23.128 1.00 78.50 366 LEU A O 1
ATOM 2722 N N . GLU A 1 367 ? 39.685 2.445 -24.300 1.00 84.25 367 GLU A N 1
ATOM 2723 C CA . GLU A 1 367 ? 40.162 3.179 -23.121 1.00 84.25 367 GLU A CA 1
ATOM 2724 C C . GLU A 1 367 ? 39.009 3.849 -22.369 1.00 84.25 367 GLU A C 1
ATOM 2726 O O . GLU A 1 367 ? 38.910 3.730 -21.146 1.00 84.25 367 GLU A O 1
ATOM 2731 N N . THR A 1 368 ? 38.071 4.454 -23.102 1.00 75.62 368 THR A N 1
ATOM 2732 C CA . THR A 1 368 ? 36.861 5.055 -22.520 1.00 75.62 368 THR A CA 1
ATOM 2733 C C . THR A 1 368 ? 35.995 4.008 -21.808 1.00 75.62 368 THR A C 1
ATOM 2735 O O . THR A 1 368 ? 35.520 4.239 -20.695 1.00 75.62 368 THR A O 1
ATOM 2738 N N . LEU A 1 369 ? 35.825 2.823 -22.408 1.00 70.94 369 LEU A N 1
ATOM 2739 C CA . LEU A 1 369 ? 35.093 1.704 -21.804 1.00 70.94 369 LEU A CA 1
ATOM 2740 C C . LEU A 1 369 ? 35.773 1.173 -20.538 1.00 70.94 369 LEU A C 1
ATOM 2742 O O . LEU A 1 369 ? 35.086 0.903 -19.552 1.00 70.94 369 LEU A O 1
ATOM 2746 N N . ARG A 1 370 ? 37.107 1.060 -20.532 1.00 83.00 370 ARG A N 1
ATOM 2747 C CA . ARG A 1 370 ? 37.871 0.667 -19.336 1.00 83.00 370 ARG A CA 1
ATOM 2748 C C . ARG A 1 370 ? 37.701 1.681 -18.205 1.00 83.00 370 ARG A C 1
ATOM 2750 O O . ARG A 1 370 ? 37.460 1.273 -17.072 1.00 83.00 370 ARG A O 1
ATOM 2757 N N . GLY A 1 371 ? 37.742 2.980 -18.514 1.00 75.88 371 GLY A N 1
ATOM 2758 C CA . GLY A 1 371 ? 37.480 4.040 -17.536 1.00 75.88 371 GLY A CA 1
ATOM 2759 C C . GLY A 1 371 ? 36.062 3.972 -16.957 1.00 75.88 371 GLY A C 1
ATOM 2760 O O . GLY A 1 371 ? 35.877 4.065 -15.745 1.00 75.88 371 GLY A O 1
ATOM 2761 N N . ALA A 1 372 ? 35.055 3.720 -17.800 1.00 60.75 372 ALA A N 1
ATOM 2762 C CA . ALA A 1 372 ? 33.674 3.542 -17.351 1.00 60.75 372 ALA A CA 1
ATOM 2763 C C . ALA A 1 372 ? 33.488 2.286 -16.476 1.00 60.75 372 ALA A C 1
ATOM 2765 O O . ALA A 1 372 ? 32.760 2.330 -15.484 1.00 60.75 372 ALA A O 1
ATOM 2766 N N . GLN A 1 373 ? 34.165 1.178 -16.801 1.00 76.25 373 GLN A N 1
ATOM 2767 C CA . GLN A 1 373 ? 34.157 -0.036 -15.977 1.00 76.25 373 GLN A CA 1
ATOM 2768 C C . GLN A 1 373 ? 34.795 0.195 -14.604 1.00 76.25 373 GLN A C 1
ATOM 2770 O O . GLN A 1 373 ? 34.235 -0.246 -13.602 1.00 76.25 373 GLN A O 1
ATOM 2775 N N . GLN A 1 374 ? 35.918 0.913 -14.539 1.00 82.75 374 GLN A N 1
ATOM 2776 C CA . GLN A 1 374 ? 36.557 1.266 -13.268 1.00 82.75 374 GLN A CA 1
ATOM 2777 C C . GLN A 1 374 ? 35.648 2.153 -12.406 1.00 82.75 374 GLN A C 1
ATOM 2779 O O . GLN A 1 374 ? 35.417 1.831 -11.244 1.00 82.75 374 GLN A O 1
ATOM 2784 N N . ALA A 1 375 ? 35.028 3.187 -12.985 1.00 67.69 375 ALA A N 1
ATOM 2785 C CA . ALA A 1 375 ? 34.071 4.034 -12.268 1.00 67.69 375 ALA A CA 1
ATOM 2786 C C . ALA A 1 375 ? 32.840 3.248 -11.762 1.00 67.69 375 ALA A C 1
ATOM 2788 O O . ALA A 1 375 ? 32.322 3.508 -10.671 1.00 67.69 375 ALA A O 1
ATOM 2789 N N . SER A 1 376 ? 32.378 2.252 -12.529 1.00 67.81 376 SER A N 1
ATOM 2790 C CA . SER A 1 376 ? 31.308 1.338 -12.107 1.00 67.81 376 SER A CA 1
ATOM 2791 C C . SER A 1 376 ? 31.732 0.457 -10.926 1.00 67.81 376 SER A C 1
ATOM 2793 O O . SER A 1 376 ? 30.954 0.253 -9.999 1.00 67.81 376 SER A O 1
ATOM 2795 N N . GLN A 1 377 ? 32.967 -0.047 -10.924 1.00 79.56 377 GLN A N 1
ATOM 2796 C CA . GLN A 1 377 ? 33.491 -0.855 -9.818 1.00 79.56 377 GLN A CA 1
ATOM 2797 C C . GLN A 1 377 ? 33.682 -0.023 -8.544 1.00 79.56 377 GLN A C 1
ATOM 2799 O O . GLN A 1 377 ? 33.343 -0.479 -7.455 1.00 79.56 377 GLN A O 1
ATOM 2804 N N . GLU A 1 378 ? 34.166 1.214 -8.665 1.00 81.06 378 GLU A N 1
ATOM 2805 C CA . GLU A 1 378 ? 34.299 2.136 -7.531 1.00 81.06 378 GLU A CA 1
ATOM 2806 C C . GLU A 1 378 ? 32.938 2.479 -6.909 1.00 81.06 378 GLU A C 1
ATOM 2808 O O . GLU A 1 378 ? 32.803 2.535 -5.684 1.00 81.06 378 GLU A O 1
ATOM 2813 N N . THR A 1 379 ? 31.902 2.657 -7.734 1.00 71.38 379 THR A N 1
ATOM 2814 C CA . THR A 1 379 ? 30.538 2.901 -7.240 1.00 71.38 379 THR A CA 1
ATOM 2815 C C . THR A 1 379 ? 2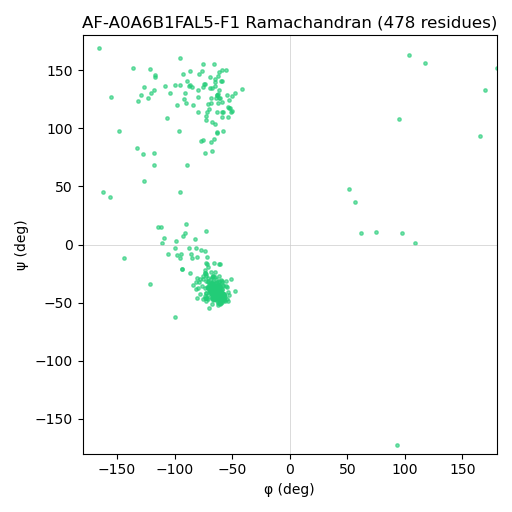9.927 1.673 -6.566 1.00 71.38 379 THR A C 1
ATOM 2817 O O . THR A 1 379 ? 29.282 1.829 -5.528 1.00 71.38 379 THR A O 1
ATOM 2820 N N . GLU A 1 380 ? 30.167 0.460 -7.073 1.00 73.25 380 GLU A N 1
ATOM 2821 C CA . GLU A 1 380 ? 29.768 -0.784 -6.393 1.00 73.25 380 GLU A CA 1
ATOM 2822 C C . GLU A 1 380 ? 30.478 -0.956 -5.042 1.00 73.25 380 GLU A C 1
ATOM 2824 O O . GLU A 1 380 ? 29.840 -1.281 -4.039 1.00 73.25 380 GLU A O 1
ATOM 2829 N N . GLN A 1 381 ? 31.779 -0.666 -4.974 1.00 80.44 381 GLN A N 1
ATOM 2830 C CA . GLN A 1 381 ? 32.535 -0.710 -3.718 1.00 80.44 381 GLN A CA 1
ATOM 2831 C C . GLN A 1 381 ? 32.025 0.324 -2.706 1.00 80.44 381 GLN A C 1
ATOM 2833 O O . GLN A 1 381 ? 31.845 0.003 -1.529 1.00 80.44 381 GLN A O 1
ATOM 2838 N N . ALA A 1 382 ? 31.736 1.550 -3.154 1.00 65.44 382 ALA A N 1
ATOM 2839 C CA . ALA A 1 382 ? 31.155 2.588 -2.307 1.00 65.44 382 ALA A CA 1
ATOM 2840 C C . ALA A 1 382 ? 29.755 2.201 -1.798 1.00 65.44 382 ALA A C 1
ATOM 2842 O O . ALA A 1 382 ? 29.424 2.470 -0.640 1.00 65.44 382 ALA A O 1
ATOM 2843 N N . LEU A 1 383 ? 28.948 1.538 -2.633 1.00 69.81 383 LEU A N 1
ATOM 2844 C CA . LEU A 1 383 ? 27.633 1.033 -2.249 1.00 69.81 383 LEU A CA 1
ATOM 2845 C C . LEU A 1 383 ? 27.745 -0.059 -1.178 1.00 69.81 383 LEU A C 1
ATOM 2847 O O . LEU A 1 383 ? 27.071 0.035 -0.155 1.00 69.81 383 LEU A O 1
ATOM 2851 N N . HIS A 1 384 ? 28.643 -1.031 -1.350 1.00 77.75 384 HIS A N 1
ATOM 2852 C CA . HIS A 1 384 ? 28.881 -2.071 -0.345 1.00 77.75 384 HIS A CA 1
ATOM 2853 C C . HIS A 1 384 ? 29.406 -1.508 0.983 1.00 77.75 384 HIS A C 1
ATOM 2855 O O . HIS A 1 384 ? 28.970 -1.937 2.053 1.00 77.75 384 HIS A O 1
ATOM 2861 N N . ALA A 1 385 ? 30.285 -0.503 0.943 1.00 73.44 385 ALA A N 1
ATOM 2862 C CA . ALA A 1 385 ? 30.743 0.183 2.151 1.00 73.44 385 ALA A CA 1
ATOM 2863 C C . ALA A 1 385 ? 29.593 0.924 2.864 1.00 73.44 385 ALA A C 1
ATOM 2865 O O . ALA A 1 385 ? 29.488 0.887 4.093 1.00 73.44 385 ALA A O 1
ATOM 2866 N N . ALA A 1 386 ? 28.698 1.563 2.105 1.00 60.69 386 ALA A N 1
ATOM 2867 C CA . ALA A 1 386 ? 27.516 2.220 2.654 1.00 60.69 386 ALA A CA 1
ATOM 2868 C C . ALA A 1 386 ? 26.518 1.217 3.262 1.00 60.69 386 ALA A C 1
ATOM 2870 O O . ALA A 1 386 ? 25.950 1.489 4.321 1.00 60.69 386 ALA A O 1
ATOM 2871 N N . GLU A 1 387 ? 26.324 0.055 2.634 1.00 69.31 387 GLU A N 1
ATOM 2872 C CA . GLU A 1 387 ? 25.494 -1.032 3.164 1.00 69.31 387 GLU A CA 1
ATOM 2873 C C . GLU A 1 387 ? 26.040 -1.570 4.489 1.00 69.31 387 GLU A C 1
ATOM 2875 O O . GLU A 1 387 ? 25.280 -1.680 5.453 1.00 69.31 387 GLU A O 1
ATOM 2880 N N . ALA A 1 388 ? 27.349 -1.821 4.575 1.00 71.62 388 ALA A N 1
ATOM 2881 C CA . ALA A 1 388 ? 27.995 -2.263 5.810 1.00 71.62 388 ALA A CA 1
ATOM 2882 C C . ALA A 1 388 ? 27.825 -1.232 6.943 1.00 71.62 388 ALA A C 1
ATOM 2884 O O . ALA A 1 388 ? 27.420 -1.578 8.053 1.00 71.62 388 ALA A O 1
ATOM 2885 N N . ALA A 1 389 ? 28.026 0.058 6.649 1.00 64.81 389 ALA A N 1
ATOM 2886 C CA . ALA A 1 389 ? 27.831 1.130 7.627 1.00 64.81 389 ALA A CA 1
ATOM 2887 C C . ALA A 1 389 ? 26.363 1.270 8.081 1.00 64.81 389 ALA A C 1
ATOM 2889 O O . ALA A 1 389 ? 26.083 1.632 9.228 1.00 64.81 389 ALA A O 1
ATOM 2890 N N . LEU A 1 390 ? 25.400 1.002 7.192 1.00 63.16 390 LEU A N 1
ATOM 2891 C CA . LEU A 1 390 ? 23.977 0.984 7.536 1.00 63.16 390 LEU A CA 1
ATOM 2892 C C . LEU A 1 390 ? 23.608 -0.227 8.397 1.00 63.16 390 LEU A C 1
ATOM 2894 O O . LEU A 1 390 ? 22.798 -0.074 9.312 1.00 63.16 390 LEU A O 1
ATOM 2898 N N . GLN A 1 391 ? 24.201 -1.394 8.136 1.00 72.81 391 GLN A N 1
ATOM 2899 C CA . GLN A 1 391 ? 24.012 -2.599 8.946 1.00 72.81 391 GLN A CA 1
ATOM 2900 C C . GLN A 1 391 ? 24.520 -2.389 10.375 1.00 72.81 391 GLN A C 1
ATOM 2902 O O . GLN A 1 391 ? 23.758 -2.589 11.319 1.00 72.81 391 GLN A O 1
ATOM 2907 N N . GLU A 1 392 ? 25.734 -1.863 10.539 1.00 77.69 392 GLU A N 1
ATOM 2908 C CA . GLU A 1 392 ? 26.307 -1.563 11.858 1.00 77.69 392 GLU A CA 1
ATOM 2909 C C . GLU A 1 392 ? 25.437 -0.559 12.640 1.00 77.69 392 GLU A C 1
ATOM 2911 O O . GLU A 1 392 ? 25.094 -0.760 13.808 1.00 77.69 392 GLU A O 1
ATOM 2916 N N . ARG A 1 393 ? 24.977 0.512 11.978 1.00 68.19 393 ARG A N 1
ATOM 2917 C CA . ARG A 1 393 ? 24.054 1.480 12.597 1.00 68.19 393 ARG A CA 1
ATOM 2918 C C . ARG A 1 393 ? 22.715 0.854 12.980 1.00 68.19 393 ARG A C 1
ATOM 2920 O O . ARG A 1 393 ? 22.135 1.250 13.994 1.00 68.19 393 ARG A O 1
ATOM 2927 N N . ALA A 1 394 ? 22.202 -0.077 12.179 1.00 55.16 394 ALA A N 1
ATOM 2928 C CA . ALA A 1 394 ? 20.953 -0.769 12.469 1.00 55.16 394 ALA A CA 1
ATOM 2929 C C . ALA A 1 394 ? 21.084 -1.665 13.708 1.00 55.16 394 ALA A C 1
ATOM 2931 O O . ALA A 1 394 ? 20.191 -1.635 14.555 1.00 55.16 394 ALA A O 1
ATOM 2932 N N . GLU A 1 395 ? 22.198 -2.384 13.863 1.00 75.88 395 GLU A N 1
ATOM 2933 C CA . GLU A 1 395 ? 22.479 -3.198 15.053 1.00 75.88 395 GLU A CA 1
ATOM 2934 C C . GLU A 1 395 ? 22.530 -2.345 16.325 1.00 75.88 395 GLU A C 1
ATOM 2936 O O . GLU A 1 395 ? 21.832 -2.641 17.297 1.00 75.88 395 GLU A O 1
ATOM 2941 N N . ILE A 1 396 ? 23.236 -1.209 16.289 1.00 69.88 396 ILE A N 1
ATOM 2942 C CA . ILE A 1 396 ? 23.301 -0.274 17.425 1.00 69.88 396 ILE A CA 1
ATOM 2943 C C . ILE A 1 396 ? 21.905 0.253 17.797 1.00 69.88 396 ILE A C 1
ATOM 2945 O O . ILE A 1 396 ? 21.573 0.405 18.977 1.00 69.88 396 ILE A O 1
ATOM 2949 N N . LEU A 1 397 ? 21.069 0.571 16.804 1.00 57.25 397 LEU A N 1
ATOM 2950 C CA . LEU A 1 397 ? 19.708 1.051 17.049 1.00 57.25 397 LEU A CA 1
ATOM 2951 C C . LEU A 1 397 ? 18.804 -0.039 17.627 1.00 57.25 397 LEU A C 1
ATOM 2953 O O . LEU A 1 397 ? 18.002 0.264 18.512 1.00 57.25 397 LEU A O 1
ATOM 2957 N N . LEU A 1 398 ? 18.938 -1.282 17.159 1.00 64.81 398 LEU A N 1
ATOM 2958 C CA . LEU A 1 398 ? 18.207 -2.427 17.701 1.00 64.81 398 LEU A CA 1
ATOM 2959 C C . LEU A 1 398 ? 18.578 -2.668 19.164 1.00 64.81 398 LEU A C 1
ATOM 2961 O O . LEU A 1 398 ? 17.684 -2.779 20.000 1.00 64.81 398 LEU A O 1
ATOM 2965 N N . GLU A 1 399 ? 19.868 -2.631 19.491 1.00 71.69 399 GLU A N 1
ATOM 2966 C CA . GLU A 1 399 ? 20.338 -2.811 20.863 1.00 71.69 399 GLU A CA 1
ATOM 2967 C C . GLU A 1 399 ? 19.833 -1.690 21.791 1.00 71.69 399 GLU A C 1
ATOM 2969 O O . GLU A 1 399 ? 19.362 -1.937 22.905 1.00 71.69 399 GLU A O 1
ATOM 2974 N N . ARG A 1 400 ? 19.842 -0.432 21.325 1.00 61.59 400 ARG A N 1
ATOM 2975 C CA . ARG A 1 400 ? 19.263 0.699 22.076 1.00 61.59 400 ARG A CA 1
ATOM 2976 C C . ARG A 1 400 ? 17.759 0.547 22.290 1.00 61.59 400 ARG A C 1
ATOM 2978 O O . ARG A 1 400 ? 17.263 0.880 23.367 1.00 61.59 400 ARG A O 1
ATOM 2985 N N . LEU A 1 401 ? 17.035 0.073 21.278 1.00 56.34 401 LEU A N 1
ATOM 2986 C CA . LEU A 1 401 ? 15.593 -0.144 21.356 1.00 56.34 401 LEU A CA 1
ATOM 2987 C C . LEU A 1 401 ? 15.256 -1.263 22.348 1.00 56.34 401 LEU A C 1
ATOM 2989 O O . LEU A 1 401 ? 14.340 -1.104 23.152 1.00 56.34 401 LEU A O 1
ATOM 2993 N N . GLU A 1 402 ? 16.023 -2.351 22.337 1.00 67.50 402 GLU A N 1
ATOM 2994 C CA . GLU A 1 402 ? 15.871 -3.457 23.280 1.00 67.50 402 GLU A CA 1
ATOM 2995 C C . GLU A 1 402 ? 16.095 -2.996 24.726 1.00 67.50 402 GLU A C 1
ATOM 2997 O O . GLU A 1 402 ? 15.239 -3.221 25.585 1.00 67.50 402 GLU A O 1
ATOM 3002 N N . ARG A 1 403 ? 17.168 -2.234 24.984 1.00 73.44 403 ARG A N 1
ATOM 3003 C CA . ARG A 1 403 ? 17.422 -1.631 26.306 1.00 73.44 403 ARG A CA 1
ATOM 3004 C C . ARG A 1 403 ? 16.280 -0.708 26.747 1.00 73.44 403 ARG A C 1
ATOM 3006 O O . ARG A 1 403 ? 15.847 -0.768 27.897 1.00 73.44 403 ARG A O 1
ATOM 3013 N N . ALA A 1 404 ? 15.753 0.121 25.845 1.00 55.94 404 ALA A N 1
ATOM 3014 C CA . ALA A 1 404 ? 14.632 1.011 26.152 1.00 55.94 404 ALA A CA 1
ATOM 3015 C C . ALA A 1 404 ? 13.339 0.235 26.467 1.00 55.94 404 ALA A C 1
ATOM 3017 O O . ALA A 1 404 ? 12.595 0.603 27.380 1.00 55.94 404 ALA A O 1
ATOM 3018 N N . MET A 1 405 ? 13.076 -0.860 25.747 1.00 59.16 405 MET A N 1
ATOM 3019 C CA . MET A 1 405 ? 11.936 -1.737 26.023 1.00 59.16 405 MET A CA 1
ATOM 3020 C C . MET A 1 405 ? 12.056 -2.406 27.395 1.00 59.16 405 MET A C 1
ATOM 3022 O O . MET A 1 405 ? 11.091 -2.375 28.160 1.00 59.16 405 MET A O 1
ATOM 3026 N N . GLN A 1 406 ? 13.237 -2.923 27.744 1.00 73.44 406 GLN A N 1
ATOM 3027 C CA . GLN A 1 406 ? 13.501 -3.511 29.062 1.00 73.44 406 GLN A CA 1
ATOM 3028 C C . GLN A 1 406 ? 13.287 -2.492 30.194 1.00 73.44 406 GLN A C 1
ATOM 3030 O O . GLN A 1 406 ? 12.650 -2.802 31.202 1.00 73.44 406 GLN A O 1
ATOM 3035 N N . GLN A 1 407 ? 13.737 -1.245 30.013 1.00 71.06 407 GLN A N 1
ATOM 3036 C CA . GLN A 1 407 ? 13.498 -0.164 30.978 1.00 71.06 407 GLN A CA 1
ATOM 3037 C C . GLN A 1 407 ? 12.006 0.155 31.143 1.00 71.06 407 GLN A C 1
ATOM 3039 O O . GLN A 1 407 ? 11.534 0.350 32.266 1.00 71.06 407 GLN A O 1
ATOM 3044 N N . LEU A 1 408 ? 11.240 0.178 30.048 1.00 66.38 408 LEU A N 1
ATOM 3045 C CA . LEU A 1 408 ? 9.799 0.428 30.095 1.00 66.38 408 LEU A CA 1
ATOM 3046 C C . LEU A 1 408 ? 9.043 -0.711 30.795 1.00 66.38 408 LEU A C 1
ATOM 3048 O O . LEU A 1 408 ? 8.112 -0.455 31.562 1.00 66.38 408 LEU A O 1
ATOM 3052 N N . GLU A 1 409 ? 9.430 -1.963 30.550 1.00 69.00 409 GLU A N 1
ATOM 3053 C CA . GLU A 1 409 ? 8.863 -3.128 31.234 1.00 69.00 409 GLU A CA 1
ATOM 3054 C C . GLU A 1 409 ? 9.163 -3.100 32.735 1.00 69.00 409 GLU A C 1
ATOM 3056 O O . GLU A 1 409 ? 8.245 -3.265 33.544 1.00 69.00 409 GLU A O 1
ATOM 3061 N N . ALA A 1 410 ? 10.402 -2.780 33.119 1.00 72.94 410 ALA A N 1
ATOM 3062 C CA . ALA A 1 410 ? 10.784 -2.598 34.516 1.00 72.94 410 ALA A CA 1
ATOM 3063 C C . ALA A 1 410 ? 9.986 -1.464 35.188 1.00 72.94 410 ALA A C 1
ATOM 3065 O O . ALA A 1 410 ? 9.460 -1.640 36.292 1.00 72.94 410 ALA A O 1
ATOM 3066 N N . ALA A 1 411 ? 9.816 -0.326 34.507 1.00 64.06 411 ALA A N 1
ATOM 3067 C CA . ALA A 1 411 ? 9.026 0.801 35.001 1.00 64.06 411 ALA A CA 1
ATOM 3068 C C . ALA A 1 411 ? 7.539 0.445 35.168 1.00 64.06 411 ALA A C 1
ATOM 3070 O O . ALA A 1 411 ? 6.921 0.799 36.175 1.00 64.06 411 ALA A O 1
ATOM 3071 N N . ARG A 1 412 ? 6.959 -0.310 34.224 1.00 65.06 412 ARG A N 1
ATOM 3072 C CA . ARG A 1 412 ? 5.582 -0.822 34.324 1.00 65.06 412 ARG A CA 1
ATOM 3073 C C . ARG A 1 412 ? 5.418 -1.793 35.488 1.00 65.06 412 ARG A C 1
ATOM 3075 O O . ARG A 1 412 ? 4.440 -1.677 36.224 1.00 65.06 412 ARG A O 1
ATOM 3082 N N . ALA A 1 413 ? 6.366 -2.709 35.686 1.00 69.12 413 ALA A N 1
ATOM 3083 C CA . ALA A 1 413 ? 6.354 -3.631 36.819 1.00 69.12 413 ALA A CA 1
ATOM 3084 C C . ALA A 1 413 ? 6.445 -2.877 38.157 1.00 69.12 413 ALA A C 1
ATOM 3086 O O . ALA A 1 413 ? 5.690 -3.167 39.085 1.00 69.12 413 ALA A O 1
ATOM 3087 N N . ALA A 1 414 ? 7.304 -1.857 38.243 1.00 70.38 414 ALA A N 1
ATOM 3088 C CA . ALA A 1 414 ? 7.404 -0.992 39.416 1.00 70.38 414 ALA A CA 1
ATOM 3089 C C . ALA A 1 414 ? 6.106 -0.206 39.675 1.00 70.38 414 ALA A C 1
ATOM 3091 O O . ALA A 1 414 ? 5.649 -0.126 40.815 1.00 70.38 414 ALA A O 1
ATOM 3092 N N . HIS A 1 415 ? 5.470 0.330 38.630 1.00 65.38 415 HIS A N 1
ATOM 3093 C CA . HIS A 1 415 ? 4.189 1.025 38.750 1.00 65.38 415 HIS A CA 1
ATOM 3094 C C . HIS A 1 415 ? 3.060 0.083 39.200 1.00 65.38 415 HIS A C 1
ATOM 3096 O O . HIS A 1 415 ? 2.313 0.423 40.115 1.00 65.38 415 HIS A O 1
ATOM 3102 N N . ALA A 1 416 ? 2.976 -1.126 38.636 1.00 63.50 416 ALA A N 1
ATOM 3103 C CA . ALA A 1 416 ? 2.002 -2.138 39.047 1.00 63.50 416 ALA A CA 1
ATOM 3104 C C . ALA A 1 416 ? 2.164 -2.521 40.529 1.00 63.50 416 ALA A C 1
ATOM 3106 O O . ALA A 1 416 ? 1.169 -2.606 41.252 1.00 63.50 416 ALA A O 1
ATOM 3107 N N . ARG A 1 417 ? 3.411 -2.663 41.010 1.00 72.56 417 ARG A N 1
ATOM 3108 C CA . ARG A 1 417 ? 3.703 -2.871 42.438 1.00 72.56 417 ARG A CA 1
ATOM 3109 C C . ARG A 1 417 ? 3.192 -1.710 43.294 1.00 72.56 417 ARG A C 1
ATOM 3111 O O . ARG A 1 417 ? 2.466 -1.961 44.253 1.00 72.56 417 ARG A O 1
ATOM 3118 N N . ARG A 1 418 ? 3.463 -0.454 42.912 1.00 67.38 418 ARG A N 1
ATOM 3119 C CA . ARG A 1 418 ? 2.978 0.742 43.635 1.00 67.38 418 ARG A CA 1
ATOM 3120 C C . ARG A 1 418 ? 1.452 0.821 43.700 1.00 67.38 418 ARG A C 1
ATOM 3122 O O . ARG A 1 418 ? 0.910 1.055 44.772 1.00 67.38 418 ARG A O 1
ATOM 3129 N N . VAL A 1 419 ? 0.755 0.562 42.592 1.00 64.25 419 VAL A N 1
ATOM 3130 C CA . VAL A 1 419 ? -0.721 0.562 42.554 1.00 64.25 419 VAL A CA 1
ATOM 3131 C C . VAL A 1 419 ? -1.302 -0.566 43.415 1.00 64.25 419 VAL A C 1
ATOM 3133 O O . VAL A 1 419 ? -2.286 -0.358 44.121 1.00 64.25 419 VAL A O 1
ATOM 3136 N N . SER A 1 420 ? -0.682 -1.751 43.409 1.00 62.94 420 SER A N 1
ATOM 3137 C CA . SER A 1 420 ? -1.101 -2.870 44.266 1.00 62.94 420 SER A CA 1
ATOM 3138 C C . SER A 1 420 ? -0.842 -2.626 45.760 1.00 62.94 420 SER A C 1
ATOM 3140 O O . SER A 1 420 ? -1.567 -3.151 46.602 1.00 62.94 420 SER A O 1
ATOM 3142 N N . ALA A 1 421 ? 0.184 -1.843 46.103 1.00 65.12 421 ALA A N 1
ATOM 3143 C CA . ALA A 1 421 ? 0.453 -1.416 47.473 1.00 65.12 421 ALA A CA 1
ATOM 3144 C C . ALA A 1 421 ? -0.554 -0.346 47.926 1.00 65.12 421 ALA A C 1
ATOM 3146 O O . ALA A 1 421 ? -1.130 -0.485 48.997 1.00 65.12 421 ALA A O 1
ATOM 3147 N N . ALA A 1 422 ? -0.846 0.644 47.072 1.00 61.19 422 ALA A N 1
ATOM 3148 C CA . ALA A 1 422 ? -1.836 1.685 47.352 1.00 61.19 422 ALA A CA 1
ATOM 3149 C C . ALA A 1 422 ? -3.247 1.110 47.568 1.00 61.19 422 ALA A C 1
ATOM 3151 O O . ALA A 1 422 ? -3.889 1.443 48.554 1.00 61.19 422 ALA A O 1
ATOM 3152 N N . ARG A 1 423 ? -3.699 0.168 46.722 1.00 64.81 423 ARG A N 1
ATOM 3153 C CA . ARG A 1 423 ? -5.000 -0.505 46.915 1.00 64.81 423 ARG A CA 1
ATOM 3154 C C . ARG A 1 423 ? -5.084 -1.287 48.223 1.00 64.81 423 ARG A C 1
ATOM 3156 O O . ARG A 1 423 ? -6.103 -1.223 48.892 1.00 64.81 423 ARG A O 1
ATOM 3163 N N . ARG A 1 424 ? -4.014 -1.996 48.601 1.00 65.56 424 ARG A N 1
ATOM 3164 C CA . ARG A 1 424 ? -3.966 -2.713 49.886 1.00 65.56 424 ARG A CA 1
ATOM 3165 C C . ARG A 1 424 ? -4.047 -1.766 51.081 1.00 65.56 424 ARG A C 1
ATOM 3167 O O . ARG A 1 424 ? -4.594 -2.152 52.104 1.00 65.56 424 ARG A O 1
ATOM 3174 N N . GLN A 1 425 ? -3.518 -0.553 50.948 1.00 65.31 425 GLN A N 1
ATOM 3175 C CA . GLN A 1 425 ? -3.563 0.450 52.004 1.00 65.31 425 GLN A CA 1
ATOM 3176 C C . GLN A 1 425 ? -4.939 1.129 52.099 1.00 65.31 425 GLN A C 1
ATOM 3178 O O . GLN A 1 425 ? -5.477 1.217 53.196 1.00 65.31 425 GLN A O 1
ATOM 3183 N N . ASP A 1 426 ? -5.561 1.475 50.966 1.00 62.62 426 ASP A N 1
ATOM 3184 C CA . ASP A 1 426 ? -6.938 1.998 50.919 1.00 62.62 426 ASP A CA 1
ATOM 3185 C C . ASP A 1 426 ? -7.980 0.988 51.437 1.00 62.62 426 ASP A C 1
ATOM 3187 O O . ASP A 1 426 ? -8.986 1.376 52.036 1.00 62.62 426 ASP A O 1
ATOM 3191 N N . ASP A 1 427 ? -7.776 -0.309 51.179 1.00 63.38 427 ASP A N 1
ATOM 3192 C CA . ASP A 1 427 ? -8.649 -1.372 51.690 1.00 63.38 427 ASP A CA 1
ATOM 3193 C C . ASP A 1 427 ? -8.473 -1.553 53.208 1.00 63.38 427 ASP A C 1
ATOM 3195 O O . ASP A 1 427 ? -9.458 -1.752 53.919 1.00 63.38 427 ASP A O 1
ATOM 3199 N N . LEU A 1 428 ? -7.244 -1.419 53.723 1.00 64.56 428 LEU A N 1
ATOM 3200 C CA . LEU A 1 428 ? -6.958 -1.484 55.159 1.00 64.56 428 LEU A CA 1
ATOM 3201 C C . LEU A 1 428 ? -7.568 -0.292 55.912 1.00 64.56 428 LEU A C 1
ATOM 3203 O O . LEU A 1 428 ? -8.232 -0.494 56.926 1.00 64.56 428 LEU A O 1
ATOM 3207 N N . ASP A 1 429 ? -7.407 0.928 55.394 1.00 65.38 429 ASP A N 1
ATOM 3208 C CA . ASP A 1 429 ? -7.970 2.139 56.006 1.00 65.38 429 ASP A CA 1
ATOM 3209 C C . ASP A 1 429 ? -9.511 2.091 56.029 1.00 65.38 429 ASP A C 1
ATOM 3211 O O . ASP A 1 429 ? -10.133 2.478 57.019 1.00 65.38 429 ASP A O 1
ATOM 3215 N N . ARG A 1 430 ? -10.148 1.523 54.991 1.00 69.56 430 ARG A N 1
ATOM 3216 C CA . ARG A 1 430 ? -11.604 1.288 54.974 1.00 69.56 430 ARG A CA 1
ATOM 3217 C C . ARG A 1 430 ? -12.069 0.272 56.013 1.00 69.56 430 ARG A C 1
ATOM 3219 O O . ARG A 1 430 ? -13.107 0.485 56.635 1.00 69.56 430 ARG A O 1
ATOM 3226 N N . ILE A 1 431 ? -11.334 -0.826 56.190 1.00 64.69 431 ILE A N 1
ATOM 3227 C CA . ILE A 1 431 ? -11.663 -1.852 57.191 1.00 64.69 431 ILE A CA 1
ATOM 3228 C C . ILE A 1 431 ? -11.530 -1.275 58.604 1.00 64.69 431 ILE A C 1
ATOM 3230 O O . ILE A 1 431 ? -12.424 -1.473 59.424 1.00 64.69 431 ILE A O 1
ATOM 3234 N N . LEU A 1 432 ? -10.460 -0.521 58.872 1.00 66.31 432 LEU A N 1
ATOM 3235 C CA . LEU A 1 432 ? -10.233 0.124 60.167 1.00 66.31 432 LEU A CA 1
ATOM 3236 C C . LEU A 1 432 ? -11.313 1.162 60.489 1.00 66.31 432 LEU A C 1
ATOM 3238 O O . LEU A 1 432 ? -11.830 1.173 61.602 1.00 66.31 432 LEU A O 1
ATOM 3242 N N . HIS A 1 433 ? -11.709 1.981 59.512 1.00 71.38 433 HIS A N 1
ATOM 3243 C CA . HIS A 1 433 ? -12.784 2.953 59.704 1.00 71.38 433 HIS A CA 1
ATOM 3244 C C . HIS A 1 433 ? -14.135 2.276 59.974 1.00 71.38 433 HIS A C 1
ATOM 3246 O O . HIS A 1 433 ? -14.877 2.691 60.858 1.00 71.38 433 HIS A O 1
ATOM 3252 N N . ARG A 1 434 ? -14.437 1.174 59.275 1.00 66.50 434 ARG A N 1
ATOM 3253 C CA . ARG A 1 434 ? -15.672 0.417 59.510 1.00 66.50 434 ARG A CA 1
ATOM 3254 C C . ARG A 1 434 ? -15.694 -0.262 60.878 1.00 66.50 434 ARG A C 1
ATOM 3256 O O . ARG A 1 434 ? -16.750 -0.355 61.495 1.00 66.50 434 ARG A O 1
ATOM 3263 N N . LEU A 1 435 ? -14.544 -0.746 61.343 1.00 60.22 435 LEU A N 1
ATOM 3264 C CA . LEU A 1 435 ? -14.394 -1.280 62.695 1.00 60.22 435 LEU A CA 1
ATOM 3265 C C . LEU A 1 435 ? -14.585 -0.186 63.748 1.00 60.22 435 LEU A C 1
ATOM 3267 O O . LEU A 1 435 ? -15.275 -0.441 64.729 1.00 60.22 435 LEU A O 1
ATOM 3271 N N . SER A 1 436 ? -14.051 1.024 63.538 1.00 66.88 436 SER A N 1
ATOM 3272 C CA . SER A 1 436 ? -14.265 2.128 64.481 1.00 66.88 436 SER A CA 1
ATOM 3273 C C . SER A 1 436 ? -15.734 2.549 64.548 1.00 66.88 436 SER A C 1
ATOM 3275 O O . SER A 1 436 ? -16.254 2.683 65.647 1.00 66.88 436 SER A O 1
ATOM 3277 N N . GLU A 1 437 ? -16.423 2.672 63.404 1.00 70.56 437 GLU A N 1
ATOM 3278 C CA . GLU A 1 437 ? -17.871 2.953 63.359 1.00 70.56 437 GLU A CA 1
ATOM 3279 C C . GLU A 1 437 ? -18.678 1.899 64.131 1.00 70.56 437 GLU A C 1
ATOM 3281 O O . GLU A 1 437 ? -19.539 2.239 64.936 1.00 70.56 437 GLU A O 1
ATOM 3286 N N . LEU A 1 438 ? -18.385 0.609 63.923 1.00 61.06 438 LEU A N 1
ATOM 3287 C CA . LEU A 1 438 ? -19.086 -0.480 64.609 1.00 61.06 438 LEU A CA 1
ATOM 3288 C C . LEU A 1 438 ? -18.815 -0.490 66.118 1.00 61.06 438 LEU A C 1
ATOM 3290 O O . LEU A 1 438 ? -19.714 -0.804 66.895 1.00 61.06 438 LEU A O 1
ATOM 3294 N N . LEU A 1 439 ? -17.596 -0.151 66.541 1.00 58.47 439 LEU A N 1
ATOM 3295 C CA . LEU A 1 439 ? -17.259 -0.015 67.958 1.00 58.47 439 LEU A CA 1
ATOM 3296 C C . LEU A 1 439 ? -17.984 1.172 68.597 1.00 58.47 439 LEU A C 1
ATOM 3298 O O . LEU A 1 439 ? -18.430 1.056 69.735 1.00 58.47 439 LEU A O 1
ATOM 3302 N N . GLU A 1 440 ? -18.152 2.276 67.873 1.00 65.38 440 GLU A N 1
ATOM 3303 C CA . GLU A 1 440 ? -18.865 3.469 68.335 1.00 65.38 440 GLU A CA 1
ATOM 3304 C C . GLU A 1 440 ? -20.386 3.220 68.416 1.00 65.38 440 GLU A C 1
ATOM 3306 O O . GLU A 1 440 ? -20.993 3.476 69.456 1.00 65.38 440 GLU A O 1
ATOM 3311 N N . GLU A 1 441 ? -20.977 2.569 67.404 1.00 63.81 441 GLU A N 1
ATOM 3312 C CA . GLU A 1 441 ? -22.383 2.121 67.407 1.00 63.81 441 GLU A CA 1
ATOM 3313 C C . GLU A 1 441 ? -22.687 1.103 68.524 1.00 63.81 441 GLU A C 1
ATOM 3315 O O . GLU A 1 441 ? -23.788 1.088 69.084 1.00 63.81 441 GLU A O 1
ATOM 3320 N N . LEU A 1 442 ? -21.730 0.231 68.861 1.00 51.94 442 LEU A N 1
ATOM 3321 C CA . LEU A 1 442 ? -21.850 -0.714 69.978 1.00 51.94 442 LEU A CA 1
ATOM 3322 C C . LEU A 1 442 ? -21.661 -0.026 71.337 1.00 51.94 442 LEU A C 1
ATOM 3324 O O . LEU A 1 442 ? -22.341 -0.380 72.302 1.00 51.94 442 LEU A O 1
ATOM 3328 N N . ASN A 1 443 ? -20.780 0.972 71.413 1.00 49.91 443 ASN A N 1
ATOM 3329 C CA . ASN A 1 443 ? -20.512 1.756 72.616 1.00 49.91 443 ASN A CA 1
ATOM 3330 C C . ASN A 1 443 ? -21.707 2.630 73.032 1.00 49.91 443 ASN A C 1
ATOM 3332 O O . ASN A 1 443 ? -21.954 2.793 74.224 1.00 49.91 443 ASN A O 1
ATOM 3336 N N . GLU A 1 444 ? -22.488 3.131 72.074 1.00 58.78 444 GLU A N 1
ATOM 3337 C CA . GLU A 1 444 ? -23.744 3.844 72.347 1.00 58.78 444 GLU A CA 1
ATOM 3338 C C . GLU A 1 444 ? -24.881 2.921 72.828 1.00 58.78 444 GLU A C 1
ATOM 3340 O O . GLU A 1 444 ? -25.876 3.400 73.376 1.00 58.78 444 GLU A O 1
ATOM 3345 N N . ARG A 1 445 ? -24.764 1.597 72.639 1.00 55.44 445 ARG A N 1
ATOM 3346 C CA . ARG A 1 445 ? -25.864 0.640 72.855 1.00 55.44 445 ARG A CA 1
ATOM 3347 C C . ARG A 1 445 ? -25.778 -0.232 74.108 1.00 55.44 445 ARG A C 1
ATOM 3349 O O . ARG A 1 445 ? -26.764 -0.909 74.398 1.00 55.44 445 ARG A O 1
ATOM 3356 N N . SER A 1 446 ? -24.688 -0.244 74.879 1.00 45.72 446 SER A N 1
ATOM 3357 C CA . SER A 1 446 ? -24.645 -1.064 76.103 1.00 45.72 446 SER A CA 1
ATOM 3358 C C . SER A 1 446 ? -23.663 -0.569 77.166 1.00 45.72 446 SER A C 1
ATOM 3360 O O . SER A 1 446 ? -22.468 -0.471 76.896 1.00 45.72 446 SER A O 1
ATOM 3362 N N . GLU A 1 447 ? -24.142 -0.379 78.399 1.00 52.78 447 GLU A N 1
ATOM 3363 C CA . GLU A 1 447 ? -23.295 -0.133 79.580 1.00 52.78 447 GLU A CA 1
ATOM 3364 C C . GLU A 1 447 ? -22.538 -1.388 80.086 1.00 52.78 447 GLU A C 1
ATOM 3366 O O . GLU A 1 447 ? -21.653 -1.252 80.924 1.00 52.78 447 GLU A O 1
ATOM 3371 N N . ASP A 1 448 ? -22.772 -2.590 79.534 1.00 52.47 448 ASP A N 1
ATOM 3372 C CA . ASP A 1 448 ? -22.210 -3.858 80.058 1.00 52.47 448 ASP A CA 1
ATOM 3373 C C . ASP A 1 448 ? -21.158 -4.563 79.162 1.00 52.47 448 ASP A C 1
ATOM 3375 O O . ASP A 1 448 ? -20.807 -5.726 79.376 1.00 52.47 448 ASP A O 1
ATOM 3379 N N . ALA A 1 449 ? -20.581 -3.892 78.161 1.00 53.53 449 ALA A N 1
ATOM 3380 C CA . ALA A 1 449 ? -19.679 -4.527 77.183 1.00 53.53 449 ALA A CA 1
ATOM 3381 C C . ALA A 1 449 ? -18.168 -4.410 77.496 1.00 53.53 449 ALA A C 1
ATOM 3383 O O . ALA A 1 449 ? -17.357 -4.139 76.609 1.00 53.53 449 ALA A O 1
ATOM 3384 N N . LYS A 1 450 ? -17.750 -4.643 78.748 1.00 54.50 450 LYS A N 1
ATOM 3385 C CA . LYS A 1 450 ? -16.325 -4.558 79.141 1.00 54.50 450 LYS A CA 1
ATOM 3386 C C . LYS A 1 450 ? -15.429 -5.577 78.411 1.00 54.50 450 LYS A C 1
ATOM 3388 O O . LYS A 1 450 ? -14.331 -5.231 77.993 1.00 54.50 450 LYS A O 1
ATOM 3393 N N . TRP A 1 451 ? -15.927 -6.795 78.186 1.00 52.00 451 TRP A N 1
ATOM 3394 C CA . TRP A 1 451 ? -15.180 -7.879 77.529 1.00 52.00 451 TRP A CA 1
ATOM 3395 C C . TRP A 1 451 ? -15.007 -7.682 76.010 1.00 52.00 451 TRP A C 1
ATOM 3397 O O . TRP A 1 451 ? -14.055 -8.194 75.428 1.00 52.00 451 TRP A O 1
ATOM 3407 N N . MET A 1 452 ? -15.896 -6.921 75.356 1.00 49.59 452 MET A N 1
ATOM 3408 C CA . MET A 1 452 ? -15.778 -6.615 73.922 1.00 49.59 452 MET A CA 1
ATOM 3409 C C . MET A 1 452 ? -14.782 -5.484 73.645 1.00 49.59 452 MET A C 1
ATOM 3411 O O . MET A 1 452 ? -14.152 -5.497 72.592 1.00 49.59 452 MET A O 1
ATOM 3415 N N . ARG A 1 453 ? -14.589 -4.545 74.587 1.00 55.91 453 ARG A N 1
ATOM 3416 C CA . ARG A 1 453 ? -13.520 -3.533 74.488 1.00 55.91 453 ARG A CA 1
ATOM 3417 C C . ARG A 1 453 ? -12.134 -4.170 74.575 1.00 55.91 453 ARG A C 1
ATOM 3419 O O . ARG A 1 453 ? -11.293 -3.859 73.747 1.00 55.91 453 ARG A O 1
ATOM 3426 N N . GLU A 1 454 ? -11.930 -5.111 75.498 1.00 57.88 454 GLU A N 1
ATOM 3427 C CA . GLU A 1 454 ? -10.654 -5.837 75.614 1.00 57.88 454 GLU A CA 1
ATOM 3428 C C . GLU A 1 454 ? -10.335 -6.646 74.341 1.00 57.88 454 GLU A C 1
ATOM 3430 O O . GLU A 1 454 ? -9.219 -6.566 73.839 1.00 57.88 454 GLU A O 1
ATOM 3435 N N . ALA A 1 455 ? -11.323 -7.331 73.749 1.00 52.19 455 ALA A N 1
ATOM 3436 C CA . ALA A 1 455 ? -11.136 -8.061 72.489 1.00 52.19 455 ALA A CA 1
ATOM 3437 C C . ALA A 1 455 ? -10.890 -7.140 71.272 1.00 52.19 455 ALA A C 1
ATOM 3439 O O . ALA A 1 455 ? -10.170 -7.509 70.343 1.00 52.19 455 ALA A O 1
ATOM 3440 N N . ALA A 1 456 ? -11.487 -5.944 71.259 1.00 55.31 456 ALA A N 1
ATOM 3441 C CA . ALA A 1 456 ? -11.277 -4.950 70.208 1.00 55.31 456 ALA A CA 1
ATOM 3442 C C . ALA A 1 456 ? -9.895 -4.287 70.303 1.00 55.31 456 ALA A C 1
ATOM 3444 O O . ALA A 1 456 ? -9.235 -4.125 69.277 1.00 55.31 456 ALA A O 1
ATOM 3445 N N . ASP A 1 457 ? -9.442 -3.960 71.515 1.00 60.28 457 ASP A N 1
ATOM 3446 C CA . ASP A 1 457 ? -8.104 -3.416 71.764 1.00 60.28 457 ASP A CA 1
ATOM 3447 C C . ASP A 1 457 ? -7.009 -4.447 71.438 1.00 60.28 457 ASP A C 1
ATOM 3449 O O .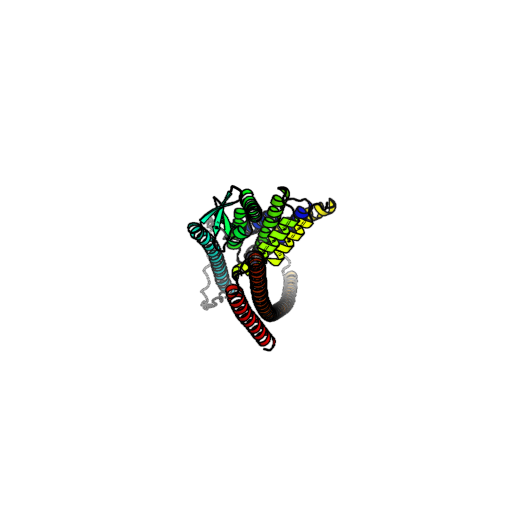 ASP A 1 457 ? -5.976 -4.093 70.868 1.00 60.28 457 ASP A O 1
ATOM 3453 N N . GLU A 1 458 ? -7.249 -5.736 71.710 1.00 62.75 458 GLU A N 1
ATOM 3454 C CA . GLU A 1 458 ? -6.335 -6.829 71.349 1.00 62.75 458 GLU A CA 1
ATOM 3455 C C . GLU A 1 458 ? -6.217 -6.995 69.820 1.00 62.75 458 GLU A C 1
ATOM 3457 O O . GLU A 1 458 ? -5.108 -7.032 69.279 1.00 62.75 458 GLU A O 1
ATOM 3462 N N . LEU A 1 459 ? -7.342 -6.973 69.093 1.00 55.47 459 LEU A N 1
ATOM 3463 C CA . LEU A 1 459 ? -7.361 -7.017 67.623 1.00 55.47 459 LEU A CA 1
ATOM 3464 C C . LEU A 1 459 ? -6.750 -5.766 66.972 1.00 55.47 459 LEU A C 1
ATOM 3466 O O . LEU A 1 459 ? -6.052 -5.875 65.960 1.00 55.47 459 LEU A O 1
ATOM 3470 N N . LEU A 1 460 ? -6.983 -4.575 67.533 1.00 57.56 460 LEU A N 1
ATOM 3471 C CA . LEU A 1 460 ? -6.356 -3.333 67.069 1.00 57.56 460 LEU A CA 1
ATOM 3472 C C . LEU A 1 460 ? -4.838 -3.358 67.301 1.00 57.56 460 LEU A C 1
ATOM 3474 O O . LEU A 1 460 ? -4.085 -2.963 66.408 1.00 57.56 460 LEU A O 1
ATOM 3478 N N . GLY A 1 461 ? -4.380 -3.910 68.429 1.00 62.75 461 GLY A N 1
ATOM 3479 C CA . GLY A 1 461 ? -2.961 -4.124 68.718 1.00 62.75 461 GLY A CA 1
ATOM 3480 C C . GLY A 1 461 ? -2.274 -5.084 67.736 1.00 62.75 461 GLY A C 1
ATOM 3481 O O . GLY A 1 461 ? -1.176 -4.795 67.249 1.00 62.75 461 GLY A O 1
ATOM 3482 N N . GLU A 1 462 ? -2.923 -6.193 67.368 1.00 55.69 462 GLU A N 1
ATOM 3483 C CA . GLU A 1 462 ? -2.399 -7.125 66.355 1.00 55.69 462 GLU A CA 1
ATOM 3484 C C . GLU A 1 462 ? -2.341 -6.498 64.948 1.00 55.69 462 GLU A C 1
ATOM 3486 O O . GLU A 1 462 ? -1.369 -6.692 64.203 1.00 55.69 462 GLU A O 1
ATOM 3491 N N . LEU A 1 463 ? -3.341 -5.688 64.585 1.00 51.81 463 LEU A N 1
ATOM 3492 C CA . LEU A 1 463 ? -3.402 -4.993 63.294 1.00 51.81 463 LEU A CA 1
ATOM 3493 C C . LEU A 1 463 ? -2.374 -3.852 63.181 1.00 51.81 463 LEU A C 1
ATOM 3495 O O . LEU A 1 463 ? -1.766 -3.672 62.119 1.00 51.81 463 LEU A O 1
ATOM 3499 N N . GLU A 1 464 ? -2.097 -3.122 64.264 1.00 54.47 464 GLU A N 1
ATOM 3500 C CA . GLU A 1 464 ? -0.993 -2.152 64.320 1.00 54.47 464 GLU A CA 1
ATOM 3501 C C . GLU A 1 464 ? 0.388 -2.835 64.264 1.00 54.47 464 GLU A C 1
ATOM 3503 O O . GLU A 1 464 ? 1.321 -2.335 63.615 1.00 54.47 464 GLU A O 1
ATOM 3508 N N . GLY A 1 465 ? 0.509 -4.038 64.835 1.00 54.12 465 GLY A N 1
ATOM 3509 C CA . GLY A 1 465 ? 1.658 -4.930 64.648 1.00 54.12 465 GLY A CA 1
ATOM 3510 C C . GLY A 1 465 ? 1.901 -5.275 63.172 1.00 54.12 465 GLY A C 1
ATOM 3511 O O . GLY A 1 465 ? 3.027 -5.168 62.674 1.00 54.12 465 GLY A O 1
ATOM 3512 N N . PHE A 1 466 ? 0.839 -5.580 62.422 1.00 52.25 466 PHE A N 1
ATOM 3513 C CA . PHE A 1 466 ? 0.907 -5.809 60.973 1.00 52.25 466 PHE A CA 1
ATOM 3514 C C . PHE A 1 466 ? 1.291 -4.548 60.181 1.00 52.25 466 PHE A C 1
ATOM 3516 O O . PHE A 1 466 ? 2.099 -4.622 59.248 1.00 52.25 466 PHE A O 1
ATOM 3523 N N . ARG A 1 467 ? 0.779 -3.372 60.571 1.00 49.22 467 ARG A N 1
ATOM 3524 C CA . ARG A 1 467 ? 1.109 -2.071 59.956 1.00 49.22 467 ARG A CA 1
ATOM 3525 C C . ARG A 1 467 ? 2.591 -1.717 60.127 1.00 49.22 467 ARG A C 1
ATOM 3527 O O . ARG A 1 467 ? 3.246 -1.298 59.169 1.00 49.22 467 ARG A O 1
ATOM 3534 N N . SER A 1 468 ? 3.147 -1.954 61.315 1.00 53.41 468 SER A N 1
ATOM 3535 C CA . SER A 1 468 ? 4.570 -1.731 61.608 1.00 53.41 468 SER A CA 1
ATOM 3536 C C . SER A 1 468 ? 5.497 -2.783 60.970 1.00 53.41 468 SER A C 1
ATOM 3538 O O . SER A 1 468 ? 6.662 -2.488 60.685 1.00 53.41 468 SER A O 1
ATOM 3540 N N . GLY A 1 469 ? 4.994 -3.988 60.675 1.00 51.44 469 GLY A N 1
ATOM 3541 C CA . GLY A 1 469 ? 5.674 -4.997 59.852 1.00 51.44 469 GLY A CA 1
ATOM 3542 C C . GLY A 1 469 ? 5.724 -4.627 58.363 1.00 51.44 469 GLY A C 1
ATOM 3543 O O . GLY A 1 469 ? 6.791 -4.662 57.746 1.00 51.44 469 GLY A O 1
ATOM 3544 N N . ALA A 1 470 ? 4.602 -4.176 57.794 1.00 48.19 470 ALA A N 1
ATOM 3545 C CA . ALA A 1 470 ? 4.517 -3.735 56.400 1.00 48.19 470 ALA A CA 1
ATOM 3546 C C . ALA A 1 470 ? 5.383 -2.487 56.115 1.00 48.19 470 ALA A C 1
ATOM 3548 O O . ALA A 1 470 ? 6.042 -2.406 55.074 1.00 48.19 470 ALA A O 1
ATOM 3549 N N . GLN A 1 471 ? 5.461 -1.540 57.059 1.00 50.97 471 GLN A N 1
ATOM 3550 C CA . GLN A 1 471 ? 6.337 -0.367 56.945 1.00 50.97 471 GLN A CA 1
ATOM 3551 C C . GLN A 1 471 ? 7.829 -0.740 56.971 1.00 50.97 471 GLN A C 1
ATOM 3553 O O . GLN A 1 471 ? 8.588 -0.214 56.151 1.00 50.97 471 GLN A O 1
ATOM 3558 N N . ARG A 1 472 ? 8.239 -1.691 57.828 1.00 50.19 472 ARG A N 1
ATOM 3559 C CA . ARG A 1 472 ? 9.617 -2.220 57.880 1.00 50.19 472 ARG A CA 1
ATOM 3560 C C . ARG A 1 472 ? 10.020 -2.930 56.585 1.00 50.19 472 ARG A C 1
ATOM 3562 O O . ARG A 1 472 ? 11.120 -2.701 56.091 1.00 50.19 472 ARG A O 1
ATOM 3569 N N . MET A 1 473 ? 9.115 -3.692 55.971 1.00 47.09 473 MET A N 1
ATOM 3570 C CA . MET A 1 473 ? 9.354 -4.334 54.669 1.00 47.09 473 MET A CA 1
ATOM 3571 C C . MET A 1 473 ? 9.496 -3.307 53.527 1.00 47.09 473 MET A C 1
ATOM 3573 O O . MET A 1 473 ? 10.381 -3.444 52.686 1.00 47.09 473 MET A O 1
ATOM 3577 N N . SER A 1 474 ? 8.724 -2.210 53.550 1.00 45.41 474 SER A N 1
ATOM 3578 C CA . SER A 1 474 ? 8.847 -1.119 52.563 1.00 45.41 474 SER A CA 1
ATOM 3579 C C . SER A 1 474 ? 10.120 -0.267 52.707 1.00 45.41 474 SER A C 1
ATOM 3581 O O . SER A 1 474 ? 10.469 0.486 51.794 1.00 45.41 474 SER A O 1
ATOM 3583 N N . ALA A 1 475 ? 10.765 -0.302 53.879 1.00 47.44 475 ALA A N 1
ATOM 3584 C CA . ALA A 1 475 ? 12.015 0.405 54.148 1.00 47.44 475 ALA A CA 1
ATOM 3585 C C . ALA A 1 475 ? 13.229 -0.410 53.670 1.00 47.44 475 ALA A C 1
ATOM 3587 O O . ALA A 1 475 ? 14.170 0.170 53.137 1.00 47.44 475 ALA A O 1
ATOM 3588 N N . VAL A 1 476 ? 13.168 -1.744 53.770 1.00 48.34 476 VAL A N 1
ATOM 3589 C CA . VAL A 1 476 ? 14.202 -2.662 53.256 1.00 48.34 476 VAL A CA 1
ATOM 3590 C C . VAL A 1 476 ? 14.240 -2.673 51.721 1.00 48.34 476 VAL A C 1
ATOM 3592 O O . VAL A 1 476 ? 15.320 -2.628 51.147 1.00 48.34 476 VAL A O 1
ATOM 3595 N N . GLU A 1 477 ? 13.090 -2.607 51.038 1.00 46.53 477 GLU A N 1
ATOM 3596 C CA . GLU A 1 477 ? 13.021 -2.478 49.565 1.00 46.53 477 GLU A CA 1
ATOM 3597 C C . GLU A 1 477 ? 13.443 -1.096 49.019 1.00 46.53 477 GLU A C 1
ATOM 3599 O O . GLU A 1 477 ? 13.574 -0.928 47.810 1.00 46.53 477 GLU A O 1
ATOM 3604 N N . ARG A 1 478 ? 13.622 -0.082 49.879 1.00 48.19 478 ARG A N 1
ATOM 3605 C CA . ARG A 1 478 ? 14.115 1.256 49.490 1.00 48.19 478 ARG A CA 1
ATOM 3606 C C . ARG A 1 478 ? 15.615 1.450 49.737 1.00 48.19 478 ARG A C 1
ATOM 3608 O O . ARG A 1 478 ? 16.150 2.473 49.317 1.00 48.19 478 ARG A O 1
ATOM 3615 N N . ALA A 1 479 ? 16.265 0.508 50.423 1.00 43.78 479 ALA A N 1
ATOM 3616 C CA . ALA A 1 479 ? 17.673 0.576 50.820 1.00 43.78 479 ALA A CA 1
ATOM 3617 C C . ALA A 1 479 ? 18.584 -0.436 50.090 1.00 43.78 479 ALA A C 1
ATOM 3619 O O . ALA A 1 479 ? 19.783 -0.465 50.362 1.00 43.78 479 ALA A O 1
ATOM 3620 N N . GLY A 1 480 ? 18.039 -1.236 49.168 1.00 40.69 480 GLY A N 1
ATOM 3621 C CA . GLY A 1 480 ? 18.774 -2.056 48.196 1.00 40.69 480 GLY A CA 1
ATOM 3622 C C . GLY A 1 480 ? 18.316 -1.726 46.787 1.00 40.69 480 GLY A C 1
ATOM 3623 O O . GLY A 1 480 ? 19.144 -1.879 45.863 1.00 40.69 480 GLY A O 1
#

Mean predicted aligned error: 20.04 Å

Sequence (480 aa):
MVTWLGYAVTVAILLAVGALLLEKLCERTGSPRRFGWLAGLSLALVIPLTASPRAPAVDVAPAATGAQAPAEEPYWPPAPPEPATPLEAGIPGDPAATGGGAAERAALVLWGSTSLATLLLLCSVLIAAALARRRWDRRRIADEDVYVSRRFGPALVGVARPEIVIPRWVVRLGNAVGATVVRHEREHARARDHLVLLYGGIAVALMPWNPAVWWMFLRLRTAVEVDCDRRVLASGVSPAEYGDLLLDIGARRPGRTFFALAMASSGSMLERRLKAMRNQGIKARRSILALLGCAALSAVAIACGVPAPTGIAPAVNAALAEPVEAGEEAATDAAQRAEEVRAAEAGRQEREQALRDAEQTVQGALETLRGAQQASQETEQALHAAEAALQERAEILLERLERAMQQLEAARAAHARRVSAARRQDDLDRILHRLSELLEELNERSEDAKWMREAADELLGELEGFRSGAQRMSAVERAG

Radius of gyration: 41.78 Å; Cα contacts (8 Å, |Δi|>4): 288; chains: 1; bounding box: 76×58×158 Å

Solvent-accessible surface area (backbone atoms only — not comparable to full-atom values): 27506 Å² total; per-residue (Å²): 100,71,67,56,55,52,49,36,40,54,32,21,43,32,24,47,52,16,20,51,32,39,31,60,41,18,69,47,70,74,47,71,33,37,57,35,34,52,50,27,54,50,48,40,56,48,54,47,62,75,49,50,78,69,75,77,76,81,74,73,70,76,76,82,87,72,87,74,82,79,77,93,72,88,88,74,86,81,78,84,83,76,85,80,74,84,79,86,67,77,73,78,74,59,68,73,76,64,52,57,59,55,56,42,50,50,50,50,52,50,49,52,51,49,21,48,53,45,43,51,50,54,49,50,53,53,48,50,53,59,58,53,55,79,75,41,49,78,44,76,55,81,91,38,82,28,31,42,29,86,75,52,58,75,43,74,51,64,83,94,67,62,41,49,30,35,17,50,67,52,61,71,67,34,70,70,56,35,34,56,52,51,50,49,50,46,49,35,60,75,69,42,45,68,58,58,52,49,52,40,52,49,54,30,22,76,38,68,87,31,65,47,51,49,50,42,36,56,49,30,55,46,26,46,51,43,45,40,52,52,53,48,42,75,71,73,50,57,68,64,65,51,48,53,50,51,52,56,54,59,76,65,60,75,89,68,56,74,70,49,47,80,70,44,66,61,67,70,48,52,53,49,40,54,52,56,66,71,58,68,83,60,82,65,59,67,68,60,49,51,51,33,51,52,53,21,52,48,26,47,52,52,39,71,63,56,79,62,77,71,78,92,80,69,91,69,74,78,78,77,77,81,88,84,87,85,86,90,85,90,86,57,87,66,67,49,54,58,49,50,51,51,51,51,50,50,52,48,51,53,51,53,49,52,50,53,54,48,51,53,51,51,51,54,51,51,53,52,50,51,54,51,51,51,54,51,50,52,52,52,53,52,48,53,53,51,50,52,56,49,50,56,52,48,52,56,49,49,54,53,50,52,54,52,50,53,52,50,52,51,51,49,52,53,49,54,51,52,53,57,50,50,52,55,48,56,52,48,55,51,51,52,51,53,50,50,52,52,51,51,61,49,59,77,70,47,98,81,55,67,72,58,52,55,55,50,53,51,52,52,51,54,51,51,51,50,53,59,49,54,52,52,53,60,51,55,72,72,74,114

pLDDT: mean 71.54, std 17.82, range [32.16, 96.75]

Secondary structure (DSSP, 8-state):
-HHHHHHHHHHHHHHHHHHHHHHHHHHHHT--THHHHHHHHHHHHHHHHHTS-PPPP----------PPPP-PPP-PPPPPP------------HHHHHHHHHHHHHHHHHHHHHHHHHHHHHHHHHHHHHHHTTPEEEEETTEEEEEESS--SEEE-SSS-EEEEEHHHHTT-HHHHHHHHHHHHHHHHTTHHHHHHHHHHHHHH-TT-HHHHHHHHHHHHHHHHHHHHHHHHTT--HHHHHHHHHHHHHH-----HHHHHT--HHHHHHHHHHHHHTTT-PPPHHHHHHHHHHHHHHHHHHHHSPP------TTGGGS--PPP-------TTHHHHHHHHHHHHHHHHHHHHHHHHHHHHHHHHHHHHHHHHHHHHHHHHHHHHHHHHHHHHHHHHHHHHHHHHHHHHHHHHHHHHHHHHHHHHHHHHHHHHHHHHHHHHHTT-TT-HHHHHHHHHHHHHHHHHHHHHHHHHHHTT--